Protein AF-0000000078983086 (afdb_homodimer)

Solvent-accessible surface area (backbone atoms only — not comparable to full-atom values): 29861 Å² total; per-residue (Å²): 128,80,78,52,58,74,45,56,43,32,31,34,59,71,74,88,59,74,37,21,57,33,53,39,31,52,56,47,50,22,63,75,21,65,23,52,62,40,83,30,55,83,83,64,25,49,31,36,30,34,48,59,48,48,61,56,47,47,73,64,21,65,52,70,44,93,84,67,55,52,35,31,32,41,13,23,25,38,51,62,89,64,94,72,60,68,21,57,81,31,40,38,78,54,35,33,14,11,59,54,42,29,44,66,60,71,49,87,65,96,56,20,19,48,51,54,43,53,47,39,71,76,60,55,77,74,56,73,65,43,87,36,29,33,36,26,54,31,82,90,43,75,80,36,65,67,53,56,51,48,51,69,73,35,79,58,50,38,83,45,62,49,59,41,57,39,68,61,43,50,50,54,51,37,21,19,52,31,36,39,16,28,28,66,52,51,48,37,40,21,56,37,54,71,26,35,67,45,56,30,55,48,72,95,65,70,54,50,47,54,54,16,42,25,37,30,22,38,41,68,56,74,75,49,38,49,82,87,47,45,66,66,49,60,73,65,63,63,93,77,59,69,65,92,28,51,68,28,46,53,48,16,49,50,38,47,65,69,41,50,61,72,85,66,25,36,69,69,75,75,77,78,76,79,73,72,80,129,129,81,80,53,57,75,44,56,44,34,31,36,59,71,73,88,58,73,36,23,56,31,54,38,30,52,56,46,51,21,63,75,22,65,25,54,60,38,83,29,54,82,86,65,24,47,30,38,32,36,49,58,49,50,61,56,47,48,73,66,22,64,52,70,45,95,84,68,57,51,35,31,31,40,14,24,24,36,50,63,88,63,94,71,60,66,21,60,81,31,40,38,80,54,34,32,13,11,59,55,40,29,46,64,60,72,48,88,66,96,56,19,20,46,52,54,45,54,46,40,72,73,59,56,77,73,57,73,66,44,88,36,29,34,36,26,53,31,81,90,44,75,79,37,66,68,54,56,53,49,51,69,74,33,78,56,51,37,82,45,62,50,59,42,56,39,68,60,44,49,51,54,52,38,21,20,51,30,35,38,17,27,28,66,52,51,48,37,39,21,56,36,53,70,26,36,69,44,56,29,56,46,74,94,65,70,54,50,48,54,53,16,43,26,37,30,23,39,41,68,56,72,77,50,39,48,80,85,47,45,68,66,49,60,74,66,62,62,93,77,61,68,65,93,30,52,67,27,45,52,49,16,50,50,37,48,64,69,40,50,60,71,86,66,28,37,69,70,75,74,77,79,76,77,72,75,80,129

InterPro domains:
  IPR007345 Polysaccharide pyruvyl transferase [PF04230] (87-200)

Radius of gyration: 26.03 Å; Cα contacts (8 Å, |Δi|>4): 1156; chains: 2; bounding box: 64×101×67 Å

Sequence (556 aa):
MRALPTDPIRLYWWKGVPNFGDALSALVVAHVSGRAVRHAGPKGCEMLAIGSLIQVMRRNYGEPAPDGRRPVIWGAGLLHPVGSTGFLDNVDVALLRGPLSADLLGLRMRGFGDPGLLVSDLLGDLPARNDRIALVPHHSMLEDPALAALLASEPALKLIDVAGDALATCREIASCRHVISASLHGLIVADACGVPSTWLMPGGQQHLKYYDYAASVGRPLDMPLTLAEVPAHLRGLKDDDRLDWAEGIARARSDLLTAFPAHMRAQTPASAAVAEPKMRALPTDPIRLYWWKGVPNFGDALSALVVAHVSGRAVRHAGPKGCEMLAIGSLIQVMRRNYGEPAPDGRRPVIWGAGLLHPVGSTGFLDNVDVALLRGPLSADLLGLRMRGFGDPGLLVSDLLGDLPARNDRIALVPHHSMLEDPALAALLASEPALKLIDVAGDALATCREIASCRHVISASLHGLIVADACGVPSTWLMPGGQQHLKYYDYAASVGRPLDMPLTLAEVPAHLRGLKDDDRLDWAEGIARARSDLLTAFPAHMRAQTPASAAVAEPK

Nearest PDB structures (foldseek):
  6j7k-assembly1_A  TM=4.073E-01  e=4.627E-03  Pseudomonas aeruginosa PAO1
  1psw-assembly1_A  TM=4.302E-01  e=4.895E-02  Escherichia coli
  3czc-assembly1_A  TM=4.278E-01  e=1.186E+00  Streptococcus mutans
  3t1b-assembly1_A  TM=4.077E-01  e=2.244E+00  Vibrio cholerae
  6j7k-assembly1_A  TM=3.912E-01  e=5.818E-03  Pseudomonas aeruginosa PAO1

Structure (mmCIF, N/CA/C/O backbone):
data_AF-0000000078983086-model_v1
#
loop_
_entity.id
_entity.type
_entity.pdbx_description
1 polymer 'ExoV domain protein'
#
loop_
_atom_site.group_PDB
_atom_site.id
_atom_site.type_symbol
_atom_site.label_atom_id
_atom_site.label_alt_id
_atom_site.label_comp_id
_atom_site.label_asym_id
_atom_site.label_entity_id
_atom_site.label_seq_id
_atom_site.pdbx_PDB_ins_code
_atom_site.Cartn_x
_atom_site.Cartn_y
_atom_site.Cartn_z
_atom_site.occupancy
_atom_site.B_iso_or_equiv
_atom_site.auth_seq_id
_atom_site.auth_comp_id
_atom_site.auth_asym_id
_atom_site.auth_atom_id
_atom_site.pdbx_PDB_model_num
ATOM 1 N N . MET A 1 1 ? 11.828 40 -1.304 1 37.41 1 MET A N 1
ATOM 2 C CA . MET A 1 1 ? 12.203 40.062 0.105 1 37.41 1 MET A CA 1
ATOM 3 C C . MET A 1 1 ? 11.977 38.719 0.794 1 37.41 1 MET A C 1
ATOM 5 O O . MET A 1 1 ? 10.93 38.094 0.617 1 37.41 1 MET A O 1
ATOM 9 N N . ARG A 1 2 ? 13.07 38.094 1.165 1 48.12 2 ARG A N 1
ATOM 10 C CA . ARG A 1 2 ? 13.016 36.812 1.872 1 48.12 2 ARG A CA 1
ATOM 11 C C . ARG A 1 2 ? 12.125 36.906 3.107 1 48.12 2 ARG A C 1
ATOM 13 O O . ARG A 1 2 ? 12.211 37.875 3.869 1 48.12 2 ARG A O 1
ATOM 20 N N . ALA A 1 3 ? 10.992 36.219 3.066 1 55.84 3 ALA A N 1
ATOM 21 C CA . ALA A 1 3 ? 10.117 36.219 4.234 1 55.84 3 ALA A CA 1
ATOM 22 C C . ALA A 1 3 ? 10.922 36.094 5.523 1 55.84 3 ALA A C 1
ATOM 24 O O . ALA A 1 3 ? 11.922 35.375 5.586 1 55.84 3 ALA A O 1
ATOM 25 N N . LEU A 1 4 ? 10.727 37 6.434 1 60.03 4 LEU A N 1
ATOM 26 C CA . LEU A 1 4 ? 11.344 36.969 7.758 1 60.03 4 LEU A CA 1
ATOM 27 C C . LEU A 1 4 ? 10.773 35.812 8.586 1 60.03 4 LEU A C 1
ATOM 29 O O . LEU A 1 4 ? 9.633 35.406 8.375 1 60.03 4 LEU A O 1
ATOM 33 N N . PRO A 1 5 ? 11.594 35.156 9.438 1 65.88 5 PRO A N 1
ATOM 34 C CA . PRO A 1 5 ? 11.141 34.062 10.273 1 65.88 5 PRO A CA 1
ATOM 35 C C . PRO A 1 5 ? 9.906 34.406 11.102 1 65.88 5 PRO A C 1
ATOM 37 O O . PRO A 1 5 ? 9.281 33.5 11.68 1 65.88 5 PRO A O 1
ATOM 40 N N . THR A 1 6 ? 9.461 35.656 10.969 1 73.69 6 THR A N 1
ATOM 41 C CA . THR A 1 6 ? 8.289 36.062 11.734 1 73.69 6 THR A CA 1
ATOM 42 C C . THR A 1 6 ? 7.066 36.188 10.828 1 73.69 6 THR A C 1
ATOM 44 O O . THR A 1 6 ? 5.93 36.219 11.312 1 73.69 6 THR A O 1
ATOM 47 N N . ASP A 1 7 ? 7.293 36.094 9.609 1 88.06 7 ASP A N 1
ATOM 48 C CA . ASP A 1 7 ? 6.18 36.25 8.68 1 88.06 7 ASP A CA 1
ATOM 49 C C . ASP A 1 7 ? 5.371 34.969 8.594 1 88.06 7 ASP A C 1
ATOM 51 O O . ASP A 1 7 ? 5.918 33.875 8.758 1 88.06 7 ASP A O 1
ATOM 55 N N . PRO A 1 8 ? 4.102 35.156 8.391 1 95.69 8 PRO A N 1
ATOM 56 C CA . PRO A 1 8 ? 3.283 33.969 8.227 1 95.69 8 PRO A CA 1
ATOM 57 C C . PRO A 1 8 ? 3.732 33.094 7.047 1 95.69 8 PRO A C 1
ATOM 59 O O . PRO A 1 8 ? 4.137 33.625 6.012 1 95.69 8 PRO A O 1
ATOM 62 N N . ILE A 1 9 ? 3.807 31.859 7.25 1 96.81 9 ILE A N 1
ATOM 63 C CA . ILE A 1 9 ? 4.102 30.922 6.176 1 96.81 9 ILE A CA 1
ATOM 64 C C . ILE A 1 9 ? 2.945 30.891 5.176 1 96.81 9 ILE A C 1
ATOM 66 O O . ILE A 1 9 ? 1.784 30.75 5.566 1 96.81 9 ILE A O 1
ATOM 70 N N . ARG A 1 10 ? 3.184 31.125 3.934 1 97.44 10 ARG A N 1
ATOM 71 C CA . ARG A 1 10 ? 2.18 30.969 2.885 1 97.44 10 ARG A CA 1
ATOM 72 C C . ARG A 1 10 ? 1.966 29.5 2.545 1 97.44 10 ARG A C 1
ATOM 74 O O . ARG A 1 10 ? 2.834 28.859 1.943 1 97.44 10 ARG A O 1
ATOM 81 N N . LEU A 1 11 ? 0.826 28.984 2.943 1 97.75 11 LEU A N 1
ATOM 82 C CA . LEU A 1 11 ? 0.495 27.578 2.809 1 97.75 11 LEU A CA 1
ATOM 83 C C . LEU A 1 11 ? -0.685 27.375 1.863 1 97.75 11 LEU A C 1
ATOM 85 O O . LEU A 1 11 ? -1.653 28.141 1.907 1 97.75 11 LEU A O 1
ATOM 89 N N . TYR A 1 12 ? -0.553 26.359 1.048 1 97.12 12 TYR A N 1
ATOM 90 C CA . TYR A 1 12 ? -1.718 26 0.249 1 97.12 12 TYR A CA 1
ATOM 91 C C . TYR A 1 12 ? -2.43 24.781 0.846 1 97.12 12 TYR A C 1
ATOM 93 O O . TYR A 1 12 ? -1.788 23.797 1.222 1 97.12 12 TYR A O 1
ATOM 101 N N . TRP A 1 13 ? -3.707 24.828 0.995 1 94.88 13 TRP A N 1
ATOM 102 C CA . TRP A 1 13 ? -4.605 23.703 1.235 1 94.88 13 TRP A CA 1
ATOM 103 C C . TRP A 1 13 ? -5.93 23.906 0.505 1 94.88 13 TRP A C 1
ATOM 105 O O . TRP A 1 13 ? -6.285 25.031 0.138 1 94.88 13 TRP A O 1
ATOM 115 N N . TRP A 1 14 ? -6.566 22.844 0.22 1 88.06 14 TRP A N 1
ATOM 116 C CA . TRP A 1 14 ? -7.812 22.891 -0.539 1 88.06 14 TRP A CA 1
ATOM 117 C C . TRP A 1 14 ? -8.938 23.5 0.295 1 88.06 14 TRP A C 1
ATOM 119 O O . TRP A 1 14 ? -9.164 23.094 1.438 1 88.06 14 TRP A O 1
ATOM 129 N N . LYS A 1 15 ? -9.609 24.516 -0.263 1 85.88 15 LYS A N 1
ATOM 130 C CA . LYS A 1 15 ? -10.68 25.203 0.452 1 85.88 15 LYS A CA 1
ATOM 131 C C . LYS A 1 15 ? -11.984 25.141 -0.33 1 85.88 15 LYS A C 1
ATOM 133 O O . LYS A 1 15 ? -12.898 25.922 -0.079 1 85.88 15 LYS A O 1
ATOM 138 N N . GLY A 1 16 ? -12.062 24.297 -1.354 1 81 16 GLY A N 1
ATOM 139 C CA . GLY A 1 16 ? -13.266 24.234 -2.162 1 81 16 GLY A CA 1
ATOM 140 C C . GLY A 1 16 ? -14.477 23.75 -1.388 1 81 16 GLY A C 1
ATOM 141 O O . GLY A 1 16 ? -15.57 24.297 -1.527 1 81 16 GLY A O 1
ATOM 142 N N . VAL A 1 17 ? -14.367 22.719 -0.633 1 81.75 17 VAL A N 1
ATOM 143 C CA . VAL A 1 17 ? -15.398 22.172 0.244 1 81.75 17 VAL A CA 1
ATOM 144 C C . VAL A 1 17 ? -14.859 22.078 1.672 1 81.75 17 VAL A C 1
ATOM 146 O O . VAL A 1 17 ? -13.734 21.641 1.892 1 81.75 17 VAL A O 1
ATOM 149 N N . PRO A 1 18 ? -15.688 22.641 2.553 1 84 18 PRO A N 1
ATOM 150 C CA . PRO A 1 18 ? -15.227 22.531 3.939 1 84 18 PRO A CA 1
ATOM 151 C C . PRO A 1 18 ? -14.875 21.094 4.332 1 84 18 PRO A C 1
ATOM 153 O O . PRO A 1 18 ? -15.641 20.172 4.051 1 84 18 PRO A O 1
ATOM 156 N N . ASN A 1 19 ? -13.727 20.922 4.855 1 89.75 19 ASN A N 1
ATOM 157 C CA . ASN A 1 19 ? -13.211 19.625 5.297 1 89.75 19 ASN A CA 1
ATOM 158 C C . ASN A 1 19 ? -12.203 19.781 6.43 1 89.75 19 ASN A C 1
ATOM 160 O O . ASN A 1 19 ? -11.188 20.469 6.273 1 89.75 19 ASN A O 1
ATOM 164 N N . PHE A 1 20 ? -12.453 19.188 7.547 1 92.31 20 PHE A N 1
ATOM 165 C CA . PHE A 1 20 ? -11.602 19.375 8.711 1 92.31 20 PHE A CA 1
ATOM 166 C C . PHE A 1 20 ? -10.172 18.922 8.422 1 92.31 20 PHE A C 1
ATOM 168 O O . PHE A 1 20 ? -9.211 19.5 8.93 1 92.31 20 PHE A O 1
ATOM 175 N N . GLY A 1 21 ? -10.016 17.922 7.598 1 91.44 21 GLY A N 1
ATOM 176 C CA . GLY A 1 21 ? -8.695 17.422 7.242 1 91.44 21 GLY A CA 1
ATOM 177 C C . GLY A 1 21 ? -7.852 18.438 6.504 1 91.44 21 GLY A C 1
ATOM 178 O O . GLY A 1 21 ? -6.652 18.562 6.754 1 91.44 21 GLY A O 1
ATOM 179 N N . ASP A 1 22 ? -8.469 19.141 5.645 1 91.56 22 ASP A N 1
ATOM 180 C CA . ASP A 1 22 ? -7.766 20.203 4.922 1 91.56 22 ASP A CA 1
ATOM 181 C C . ASP A 1 22 ? -7.395 21.359 5.855 1 91.56 22 ASP A C 1
ATOM 183 O O . ASP A 1 22 ? -6.289 21.891 5.777 1 91.56 22 ASP A O 1
ATOM 187 N N . ALA A 1 23 ? -8.305 21.672 6.738 1 93.94 23 ALA A N 1
ATOM 188 C CA . ALA A 1 23 ? -8.109 22.781 7.672 1 93.94 23 ALA A CA 1
ATOM 189 C C . ALA A 1 23 ? -7.004 22.469 8.68 1 93.94 23 ALA A C 1
ATOM 191 O O . ALA A 1 23 ? -6.344 23.375 9.195 1 93.94 23 ALA A O 1
ATOM 192 N N . LEU A 1 24 ? -6.797 21.219 8.906 1 96.44 24 LEU A N 1
ATOM 193 C CA . LEU A 1 24 ? -5.762 20.781 9.836 1 96.44 24 LEU A CA 1
ATOM 194 C C . LEU A 1 24 ? -4.379 21.203 9.344 1 96.44 24 LEU A C 1
ATOM 196 O O . LEU A 1 24 ? -3.453 21.359 10.148 1 96.44 24 LEU A O 1
ATOM 200 N N . SER A 1 25 ? -4.273 21.359 8.047 1 97.56 25 SER A N 1
ATOM 201 C CA . SER A 1 25 ? -2.975 21.672 7.473 1 97.56 25 SER A CA 1
ATOM 202 C C . SER A 1 25 ? -2.4 22.953 8.078 1 97.56 25 SER A C 1
ATOM 204 O O . SER A 1 25 ? -1.255 22.969 8.531 1 97.56 25 SER A O 1
ATOM 206 N N . ALA A 1 26 ? -3.203 23.984 8.141 1 97.12 26 ALA A N 1
ATOM 207 C CA . ALA A 1 26 ? -2.76 25.266 8.672 1 97.12 26 ALA A CA 1
ATOM 208 C C . ALA A 1 26 ? -2.416 25.156 10.156 1 97.12 26 ALA A C 1
ATOM 210 O O . ALA A 1 26 ? -1.415 25.719 10.609 1 97.12 26 ALA A O 1
ATOM 211 N N . LEU A 1 27 ? -3.217 24.438 10.906 1 97.69 27 LEU A N 1
ATOM 212 C CA . LEU A 1 27 ? -3.055 24.328 12.352 1 97.69 27 LEU A CA 1
ATOM 213 C C . LEU A 1 27 ? -1.783 23.562 12.703 1 97.69 27 LEU A C 1
ATOM 215 O O . LEU A 1 27 ? -1.02 23.984 13.57 1 97.69 27 LEU A O 1
ATOM 219 N N . VAL A 1 28 ? -1.534 22.5 11.984 1 98.38 28 VAL A N 1
ATOM 220 C CA . VAL A 1 28 ? -0.382 21.656 12.266 1 98.38 28 VAL A CA 1
ATOM 221 C C . VAL A 1 28 ? 0.902 22.375 11.859 1 98.38 28 VAL A 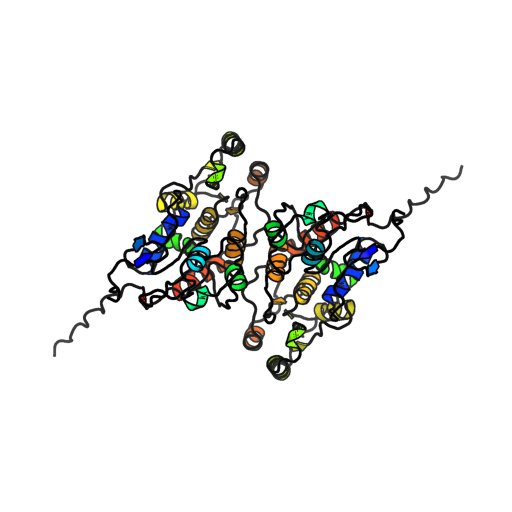C 1
ATOM 223 O O . VAL A 1 28 ? 1.882 22.375 12.609 1 98.38 28 VAL A O 1
ATOM 226 N N . VAL A 1 29 ? 0.905 23.016 10.695 1 98.25 29 VAL A N 1
ATOM 227 C CA . VAL A 1 29 ? 2.092 23.719 10.234 1 98.25 29 VAL A CA 1
ATOM 228 C C . VAL A 1 29 ? 2.418 24.859 11.195 1 98.25 29 VAL A C 1
ATOM 230 O O . VAL A 1 29 ? 3.584 25.094 11.531 1 98.25 29 VAL A O 1
ATOM 233 N N . ALA A 1 30 ? 1.383 25.547 11.633 1 97.69 30 ALA A N 1
ATOM 234 C CA . ALA A 1 30 ? 1.604 26.625 12.594 1 97.69 30 ALA A CA 1
ATOM 235 C C . ALA A 1 30 ? 2.227 26.094 13.875 1 97.69 30 ALA A C 1
ATOM 237 O O . ALA A 1 30 ? 3.162 26.688 14.414 1 97.69 30 ALA A O 1
ATOM 238 N N . HIS A 1 31 ? 1.758 25.016 14.32 1 97.12 31 HIS A N 1
ATOM 239 C CA . HIS A 1 31 ? 2.242 24.422 15.562 1 97.12 31 HIS A CA 1
ATOM 240 C C . HIS A 1 31 ? 3.701 24 15.438 1 97.12 31 HIS A C 1
ATOM 242 O O . HIS A 1 31 ? 4.52 24.312 16.297 1 97.12 31 HIS A O 1
ATOM 248 N N . VAL A 1 32 ? 4.062 23.344 14.375 1 97.38 32 VAL A N 1
ATOM 249 C CA . VAL A 1 32 ? 5.391 22.766 14.219 1 97.38 32 VAL A CA 1
ATOM 250 C C . VAL A 1 32 ? 6.402 23.859 13.922 1 97.38 32 VAL A C 1
ATOM 252 O O . VAL A 1 32 ? 7.535 23.828 14.414 1 97.38 32 VAL A O 1
ATOM 255 N N . SER A 1 33 ? 5.996 24.859 13.148 1 96.94 33 SER A N 1
ATOM 256 C CA . SER A 1 33 ? 6.922 25.922 12.727 1 96.94 33 SER A CA 1
ATOM 257 C C . SER A 1 33 ? 7.066 26.984 13.805 1 96.94 33 SER A C 1
ATOM 259 O O . SER A 1 33 ? 8.07 27.703 13.844 1 96.94 33 SER A O 1
ATOM 261 N N . GLY A 1 34 ? 6.004 27.062 14.648 1 96 34 GLY A N 1
ATOM 262 C CA . GLY A 1 34 ? 5.957 28.188 15.578 1 96 34 GLY A CA 1
ATOM 263 C C . GLY A 1 34 ? 5.621 29.5 14.914 1 96 34 GLY A C 1
ATOM 264 O O . GLY A 1 34 ? 5.746 30.562 15.523 1 96 34 GLY A O 1
ATOM 265 N N . ARG A 1 35 ? 5.215 29.469 13.641 1 96.19 35 ARG A N 1
ATOM 266 C CA . ARG A 1 35 ? 4.875 30.656 12.867 1 96.19 35 ARG A CA 1
ATOM 267 C C . ARG A 1 35 ? 3.391 30.672 12.516 1 96.19 35 ARG A C 1
ATOM 269 O O . ARG A 1 35 ? 2.754 29.625 12.438 1 96.19 35 ARG A O 1
ATOM 276 N N . ALA A 1 36 ? 2.873 31.938 12.352 1 96.44 36 ALA A N 1
ATOM 277 C CA . ALA A 1 36 ? 1.535 32.031 11.773 1 96.44 36 ALA A CA 1
ATOM 278 C C . ALA A 1 36 ? 1.509 31.484 10.352 1 96.44 36 ALA A C 1
ATOM 280 O O . ALA A 1 36 ? 2.557 31.328 9.719 1 96.44 36 ALA A O 1
ATOM 281 N N . VAL A 1 37 ? 0.294 31.062 9.922 1 97 37 VAL A N 1
ATOM 282 C CA . VAL A 1 37 ? 0.121 30.516 8.586 1 97 37 VAL A CA 1
ATOM 283 C C . VAL A 1 37 ? -0.971 31.281 7.848 1 97 37 VAL A C 1
ATOM 285 O O . VAL A 1 37 ? -2.002 31.625 8.43 1 97 37 VAL A O 1
ATOM 288 N N . ARG A 1 38 ? -0.746 31.641 6.668 1 96.69 38 ARG A N 1
ATOM 289 C CA . ARG A 1 38 ? -1.768 32.25 5.812 1 96.69 38 ARG A CA 1
ATOM 290 C C . ARG A 1 38 ? -1.976 31.406 4.547 1 96.69 38 ARG A C 1
ATOM 292 O O . ARG A 1 38 ? -1.021 30.859 3.992 1 96.69 38 ARG A O 1
ATOM 299 N N . HIS A 1 39 ? -3.236 31.328 4.105 1 97.19 39 HIS A N 1
ATOM 300 C CA . HIS A 1 39 ? -3.545 30.594 2.883 1 97.19 39 HIS A CA 1
ATOM 301 C C . HIS A 1 39 ? -2.992 31.312 1.654 1 97.19 39 HIS A C 1
ATOM 303 O O . HIS A 1 39 ? -3.084 32.531 1.551 1 97.19 39 HIS A O 1
ATOM 309 N N . ALA A 1 40 ? -2.387 30.578 0.809 1 96.69 40 ALA A N 1
ATOM 310 C CA . ALA A 1 40 ? -1.927 31.094 -0.477 1 96.69 40 ALA A CA 1
ATOM 311 C C . ALA A 1 40 ? -2.289 30.156 -1.612 1 96.69 40 ALA A C 1
ATOM 313 O O . ALA A 1 40 ? -2.455 28.953 -1.394 1 96.69 40 ALA A O 1
ATOM 314 N N . GLY A 1 41 ? -2.475 30.672 -2.801 1 95.31 41 GLY A N 1
ATOM 315 C CA . GLY A 1 41 ? -2.707 29.844 -3.973 1 95.31 41 GLY A CA 1
ATOM 316 C C . GLY A 1 41 ? -1.498 29.016 -4.367 1 95.31 41 GLY A C 1
ATOM 317 O O . GLY A 1 41 ? -0.397 29.234 -3.857 1 95.31 41 GLY A O 1
ATOM 318 N N . PRO A 1 42 ? -1.737 28.109 -5.277 1 94 42 PRO A N 1
ATOM 319 C CA . PRO A 1 42 ? -0.676 27.172 -5.66 1 94 42 PRO A CA 1
ATOM 320 C C . PRO A 1 42 ? 0.583 27.875 -6.152 1 94 42 PRO A C 1
ATOM 322 O O . PRO A 1 42 ? 1.698 27.438 -5.855 1 94 42 PRO A O 1
ATOM 325 N N . LYS A 1 43 ? 0.472 28.906 -6.883 1 93.69 43 LYS A N 1
ATOM 326 C CA . LYS A 1 43 ? 1.628 29.594 -7.449 1 93.69 43 LYS A CA 1
ATOM 327 C C . LYS A 1 43 ? 2.291 30.5 -6.414 1 93.69 43 LYS A C 1
ATOM 329 O O . LYS A 1 43 ? 3.428 30.938 -6.602 1 93.69 43 LYS A O 1
ATOM 334 N N . GLY A 1 44 ? 1.676 30.766 -5.348 1 93.31 44 GLY A N 1
ATOM 335 C CA . GLY A 1 44 ? 2.197 31.703 -4.367 1 93.31 44 GLY A CA 1
ATOM 336 C C . GLY A 1 44 ? 2.564 31.047 -3.049 1 93.31 44 GLY A C 1
ATOM 337 O O . GLY A 1 44 ? 3.135 31.688 -2.166 1 93.31 44 GLY A O 1
ATOM 338 N N . CYS A 1 45 ? 2.342 29.766 -2.934 1 95.69 45 CYS A N 1
ATOM 339 C CA . CYS A 1 45 ? 2.557 29.125 -1.644 1 95.69 45 CYS A CA 1
ATOM 340 C C . CYS A 1 45 ? 4.02 28.734 -1.462 1 95.69 45 CYS A C 1
ATOM 342 O O . CYS A 1 45 ? 4.762 28.625 -2.439 1 95.69 45 CYS A O 1
ATOM 344 N N . GLU A 1 46 ? 4.391 28.594 -0.196 1 96.25 46 GLU A N 1
ATOM 345 C CA . GLU A 1 46 ? 5.742 28.188 0.176 1 96.25 46 GLU A CA 1
ATOM 346 C C . GLU A 1 46 ? 5.781 26.703 0.576 1 96.25 46 GLU A C 1
ATOM 348 O O . GLU A 1 46 ? 6.859 26.109 0.657 1 96.25 46 GLU A O 1
ATOM 353 N N . MET A 1 47 ? 4.586 26.188 0.808 1 97.31 47 MET A N 1
ATOM 354 C CA . MET A 1 47 ? 4.574 24.828 1.336 1 97.31 47 MET A CA 1
ATOM 355 C C . MET A 1 47 ? 3.234 24.141 1.063 1 97.31 47 MET A C 1
ATOM 357 O O . MET A 1 47 ? 2.203 24.812 0.97 1 97.31 47 MET A O 1
ATOM 361 N N . LEU A 1 48 ? 3.318 22.875 0.887 1 97.19 48 LEU A N 1
ATOM 362 C CA . LEU A 1 48 ? 2.219 21.922 1.02 1 97.19 48 LEU A CA 1
ATOM 363 C C . LEU A 1 48 ? 2.451 20.984 2.197 1 97.19 48 LEU A C 1
ATOM 365 O O . LEU A 1 48 ? 3.58 20.547 2.432 1 97.19 48 LEU A O 1
ATOM 369 N N . ALA A 1 49 ? 1.379 20.672 2.869 1 97.69 49 ALA A N 1
ATOM 370 C CA . ALA A 1 49 ? 1.557 19.781 4.012 1 97.69 49 ALA A CA 1
ATOM 371 C C . ALA A 1 49 ? 0.534 18.641 3.982 1 97.69 49 ALA A C 1
ATOM 373 O O . ALA A 1 49 ? 0.831 17.547 3.514 1 97.69 49 ALA A O 1
ATOM 374 N N . ILE A 1 50 ? -0.752 18.891 4.395 1 97.12 50 ILE A N 1
ATOM 375 C CA . ILE A 1 50 ? -1.767 17.844 4.504 1 97.12 50 ILE A CA 1
ATOM 376 C C . ILE A 1 50 ? -2.623 17.828 3.24 1 97.12 50 ILE A C 1
ATOM 378 O O . ILE A 1 50 ? -3.158 18.859 2.826 1 97.12 50 ILE A O 1
ATOM 382 N N . GLY A 1 51 ? -2.762 16.641 2.695 1 93.19 51 GLY A N 1
ATOM 383 C CA . GLY A 1 51 ? -3.689 16.453 1.589 1 93.19 51 GLY A CA 1
ATOM 384 C C . GLY A 1 51 ? -3.055 15.781 0.384 1 93.19 51 GLY A C 1
ATOM 385 O O . GLY A 1 51 ? -1.845 15.547 0.363 1 93.19 51 GLY A O 1
ATOM 386 N N . SER A 1 52 ? -3.848 15.352 -0.527 1 92.69 52 SER A N 1
ATOM 387 C CA . SER A 1 52 ? -3.406 14.859 -1.827 1 92.69 52 SER A CA 1
ATOM 388 C C . SER A 1 52 ? -3.191 16 -2.811 1 92.69 52 SER A C 1
ATOM 390 O O . SER A 1 52 ? -3.961 16.172 -3.76 1 92.69 52 SER A O 1
ATOM 392 N N . LEU A 1 53 ? -2.105 16.703 -2.566 1 94.44 53 LEU A N 1
ATOM 393 C CA . LEU A 1 53 ? -1.93 18.016 -3.182 1 94.44 53 LEU A CA 1
ATOM 394 C C . LEU A 1 53 ? -0.761 18 -4.16 1 94.44 53 LEU A C 1
ATOM 396 O O . LEU A 1 53 ? -0.458 19.016 -4.785 1 94.44 53 LEU A O 1
ATOM 400 N N . ILE A 1 54 ? -0.129 16.891 -4.312 1 95.69 54 ILE A N 1
ATOM 401 C CA . ILE A 1 54 ? 1.094 16.875 -5.109 1 95.69 54 ILE A CA 1
ATOM 402 C C . ILE A 1 54 ? 0.758 17.172 -6.57 1 95.69 54 ILE A C 1
ATOM 404 O O . ILE A 1 54 ? 1.547 17.797 -7.285 1 95.69 54 ILE A O 1
ATOM 408 N N . GLN A 1 55 ? -0.444 16.781 -6.992 1 92.88 55 GLN A N 1
ATOM 409 C CA . GLN A 1 55 ? -0.884 17.078 -8.352 1 92.88 55 GLN A CA 1
ATOM 410 C C . GLN A 1 55 ? -0.938 18.578 -8.602 1 92.88 55 GLN A C 1
ATOM 412 O O . GLN A 1 55 ? -0.734 19.031 -9.727 1 92.88 55 GLN A O 1
ATOM 417 N N . VAL A 1 56 ? -1.271 19.312 -7.582 1 93.94 56 VAL A N 1
ATOM 418 C CA . VAL A 1 56 ? -1.33 20.766 -7.676 1 93.94 56 VAL A CA 1
ATOM 419 C C . VAL A 1 56 ? 0.055 21.328 -8.008 1 93.94 56 VAL A C 1
ATOM 421 O O . VAL A 1 56 ? 0.188 22.219 -8.844 1 93.94 56 VAL A O 1
ATOM 424 N N . MET A 1 57 ? 1.081 20.797 -7.391 1 94.44 57 MET A N 1
ATOM 425 C CA . MET A 1 57 ? 2.449 21.219 -7.68 1 94.44 57 MET A CA 1
ATOM 426 C C . MET A 1 57 ? 2.848 20.828 -9.102 1 94.44 57 MET A C 1
ATOM 428 O O . MET A 1 57 ? 3.482 21.609 -9.805 1 94.44 57 MET A O 1
ATOM 432 N N . ARG A 1 58 ? 2.432 19.609 -9.484 1 94.25 58 ARG A N 1
ATOM 433 C CA . ARG A 1 58 ? 2.729 19.172 -10.844 1 94.25 58 ARG A CA 1
ATOM 434 C C . ARG A 1 58 ? 2.17 20.141 -11.875 1 94.25 58 ARG A C 1
ATOM 436 O O . ARG A 1 58 ? 2.852 20.484 -12.844 1 94.25 58 ARG A O 1
ATOM 443 N N . ARG A 1 59 ? 0.984 20.625 -11.664 1 94.19 59 ARG A N 1
ATOM 444 C CA . ARG A 1 59 ? 0.288 21.484 -12.602 1 94.19 59 ARG A CA 1
ATOM 445 C C . ARG A 1 59 ? 0.894 22.891 -12.609 1 94.19 59 ARG A C 1
ATOM 447 O O . ARG A 1 59 ? 0.896 23.562 -13.641 1 94.19 59 ARG A O 1
ATOM 454 N N . ASN A 1 60 ? 1.441 23.344 -11.484 1 95.56 60 ASN A N 1
ATOM 455 C CA . ASN A 1 60 ? 1.77 24.766 -11.344 1 95.56 60 ASN A CA 1
ATOM 456 C C . ASN A 1 60 ? 3.279 25 -11.352 1 95.56 60 ASN A C 1
ATOM 458 O O . ASN A 1 60 ? 3.736 26.125 -11.508 1 95.56 60 ASN A O 1
ATOM 462 N N . TYR A 1 61 ? 4.055 23.906 -11.297 1 96.31 61 TYR A N 1
ATOM 463 C CA . TYR A 1 61 ? 5.496 24.078 -11.188 1 96.31 61 TYR A CA 1
ATOM 464 C C . TYR A 1 61 ? 6.227 23.234 -12.219 1 96.31 61 TYR A C 1
ATOM 466 O O . TYR A 1 61 ? 7.289 22.672 -11.938 1 96.31 61 TYR A O 1
ATOM 474 N N . GLY A 1 62 ? 5.562 23.047 -13.328 1 94.06 62 GLY A N 1
ATOM 475 C CA . GLY A 1 62 ? 6.258 22.469 -14.469 1 94.06 62 GLY A CA 1
ATOM 476 C C . GLY A 1 62 ? 7.473 23.281 -14.891 1 94.06 62 GLY A C 1
ATOM 477 O O . GLY A 1 62 ? 8.406 22.734 -15.492 1 94.06 62 GLY A O 1
ATOM 478 N N . GLU A 1 63 ? 7.426 24.547 -14.648 1 95.25 63 GLU A N 1
ATOM 479 C CA . GLU A 1 63 ? 8.516 25.5 -14.836 1 95.25 63 GLU A CA 1
ATOM 480 C C . GLU A 1 63 ? 8.914 26.172 -13.523 1 95.25 63 GLU A C 1
ATOM 482 O O . GLU A 1 63 ? 8.109 26.234 -12.594 1 95.25 63 GLU A O 1
ATOM 487 N N . PRO A 1 64 ? 10.18 26.578 -13.484 1 95.56 64 PRO A N 1
ATOM 488 C CA . PRO A 1 64 ? 10.594 27.266 -12.258 1 95.56 64 PRO A CA 1
ATOM 489 C C . PRO A 1 64 ? 9.758 28.5 -11.977 1 95.56 64 PRO A C 1
ATOM 491 O O . PRO A 1 64 ? 9.32 29.188 -12.906 1 95.56 64 PRO A O 1
ATOM 494 N N . ALA A 1 65 ? 9.562 28.75 -10.672 1 94.06 65 ALA A N 1
ATOM 495 C CA . ALA A 1 65 ? 8.891 29.984 -10.281 1 94.06 65 ALA A CA 1
ATOM 496 C C . ALA A 1 65 ? 9.695 31.203 -10.719 1 94.06 65 ALA A C 1
ATOM 498 O O . ALA A 1 65 ? 10.93 31.203 -10.641 1 94.06 65 ALA A O 1
ATOM 499 N N . PRO A 1 66 ? 9 32.312 -11.117 1 92.5 66 PRO A N 1
ATOM 500 C CA . PRO A 1 66 ? 9.711 33.531 -11.562 1 92.5 66 PRO A CA 1
ATOM 501 C C . PRO A 1 66 ? 10.625 34.094 -10.492 1 92.5 66 PRO A C 1
ATOM 503 O O . PRO A 1 66 ? 11.68 34.656 -10.805 1 92.5 66 PRO A O 1
ATOM 506 N N . ASP A 1 67 ? 10.258 33.938 -9.234 1 92.5 67 ASP A N 1
ATOM 507 C CA . ASP A 1 67 ? 11.039 34.531 -8.148 1 92.5 67 ASP A CA 1
ATOM 508 C C . ASP A 1 67 ? 12.055 33.531 -7.613 1 92.5 67 ASP A C 1
ATOM 510 O O . ASP A 1 67 ? 12.703 33.781 -6.59 1 92.5 67 ASP A O 1
ATOM 514 N N . GLY A 1 68 ? 12.164 32.344 -8.195 1 92.75 68 GLY A N 1
ATOM 515 C CA . GLY A 1 68 ? 13.156 31.344 -7.848 1 92.75 68 GLY A CA 1
ATOM 516 C C . GLY A 1 68 ? 12.758 30.5 -6.648 1 92.75 68 GLY A C 1
ATOM 517 O O . GLY A 1 68 ? 13.523 29.641 -6.207 1 92.75 68 GLY A O 1
ATOM 518 N N . ARG A 1 69 ? 11.609 30.797 -6.184 1 92.62 69 ARG A N 1
ATOM 519 C CA . ARG A 1 69 ? 11.18 30.047 -5.012 1 92.62 69 ARG A CA 1
ATOM 520 C C . ARG A 1 69 ? 10.906 28.594 -5.367 1 92.62 69 ARG A C 1
ATOM 522 O O . ARG A 1 69 ? 10.5 28.281 -6.492 1 92.62 69 ARG A O 1
ATOM 529 N N . ARG A 1 70 ? 11.117 27.688 -4.379 1 96.38 70 ARG A N 1
ATOM 530 C CA . ARG A 1 70 ? 10.789 26.266 -4.457 1 96.38 70 ARG A CA 1
ATOM 531 C C . ARG A 1 70 ? 9.898 25.844 -3.291 1 96.38 70 ARG A C 1
ATOM 533 O O . ARG A 1 70 ? 10.375 25.719 -2.158 1 96.38 70 ARG A O 1
ATOM 540 N N . PRO A 1 71 ? 8.609 25.766 -3.562 1 97.25 71 PRO A N 1
ATOM 541 C CA . PRO A 1 71 ? 7.742 25.344 -2.457 1 97.25 71 PRO A CA 1
ATOM 542 C C . PRO A 1 71 ? 8.156 24 -1.865 1 97.25 71 PRO A C 1
ATOM 544 O O . PRO A 1 71 ? 8.633 23.125 -2.59 1 97.25 71 PRO A O 1
ATOM 547 N N . VAL A 1 72 ? 7.918 23.859 -0.567 1 98.19 72 VAL A N 1
ATOM 548 C CA . VAL A 1 72 ? 8.289 22.656 0.149 1 98.19 72 VAL A CA 1
ATOM 549 C C . VAL A 1 72 ? 7.074 21.734 0.271 1 98.19 72 VAL A C 1
ATOM 551 O O . VAL A 1 72 ? 5.98 22.188 0.623 1 98.19 72 VAL A O 1
ATOM 554 N N . ILE A 1 73 ? 7.25 20.5 -0.092 1 98.38 73 ILE A N 1
ATOM 555 C CA . ILE A 1 73 ? 6.258 19.469 0.18 1 98.38 73 ILE A CA 1
ATOM 556 C C . ILE A 1 73 ? 6.605 18.75 1.48 1 98.38 73 ILE A C 1
ATOM 558 O O . ILE A 1 73 ? 7.664 18.109 1.586 1 98.38 73 ILE A O 1
ATOM 562 N N . TRP A 1 74 ? 5.742 18.859 2.439 1 98.5 74 TRP A N 1
ATOM 563 C CA . TRP A 1 74 ? 5.965 18.25 3.746 1 98.5 74 TRP A CA 1
ATOM 564 C C . TRP A 1 74 ? 4.754 17.422 4.172 1 98.5 74 TRP A C 1
ATOM 566 O O . TRP A 1 74 ? 3.783 17.953 4.711 1 98.5 74 TRP A O 1
ATOM 576 N N . GLY A 1 75 ? 4.824 16.125 3.832 1 98.31 75 GLY A N 1
ATOM 577 C CA . GLY A 1 75 ? 3.834 15.18 4.32 1 98.31 75 GLY A CA 1
ATOM 578 C C . GLY A 1 75 ? 2.668 14.992 3.367 1 98.31 75 GLY A C 1
ATOM 579 O O . GLY A 1 75 ? 1.785 14.164 3.609 1 98.31 75 GLY A O 1
ATOM 580 N N . ALA A 1 76 ? 2.551 15.781 2.318 1 98.06 76 ALA A N 1
ATOM 581 C CA . ALA A 1 76 ? 1.493 15.617 1.325 1 98.06 76 ALA A CA 1
ATOM 582 C C . ALA A 1 76 ? 1.702 14.352 0.507 1 98.06 76 ALA A C 1
ATOM 584 O O . ALA A 1 76 ? 2.781 13.75 0.538 1 98.06 76 ALA A O 1
ATOM 585 N N . GLY A 1 77 ? 0.653 13.945 -0.169 1 96.69 77 GLY A N 1
ATOM 586 C CA . GLY A 1 77 ? 0.722 12.75 -1.003 1 96.69 77 GLY A CA 1
ATOM 587 C C . GLY A 1 77 ? -0.028 12.898 -2.314 1 96.69 77 GLY A C 1
ATOM 588 O O . GLY A 1 77 ? -0.538 13.977 -2.627 1 96.69 77 GLY A O 1
ATOM 589 N N . LEU A 1 78 ? 0.025 11.82 -3.072 1 93.5 78 LEU A N 1
ATOM 590 C CA . LEU A 1 78 ? -0.647 11.781 -4.367 1 93.5 78 LEU A CA 1
ATOM 591 C C . LEU A 1 78 ? -2.092 11.312 -4.211 1 93.5 78 LEU A C 1
ATOM 593 O O . LEU A 1 78 ? -2.389 10.461 -3.377 1 93.5 78 LEU A O 1
ATOM 597 N N . LEU A 1 79 ? -2.957 11.875 -5.02 1 86.81 79 LEU A N 1
ATOM 598 C CA . LEU A 1 79 ? -4.32 11.367 -5.145 1 86.81 79 LEU A CA 1
ATOM 599 C C . LEU A 1 79 ? -4.371 10.172 -6.086 1 86.81 79 LEU A C 1
ATOM 601 O O . LEU A 1 79 ? -5.051 9.18 -5.805 1 86.81 79 LEU A O 1
ATOM 605 N N . HIS A 1 80 ? -3.676 10.297 -7.18 1 85.44 80 HIS A N 1
ATOM 606 C CA . HIS A 1 80 ? -3.559 9.273 -8.219 1 85.44 80 HIS A CA 1
ATOM 607 C C . HIS A 1 80 ? -2.176 9.305 -8.859 1 85.44 80 HIS A C 1
ATOM 609 O O . HIS A 1 80 ? -1.42 10.258 -8.68 1 85.44 80 HIS A O 1
ATOM 615 N N . PRO A 1 81 ? -1.859 8.219 -9.539 1 82.88 81 PRO A N 1
ATOM 616 C CA . PRO A 1 81 ? -0.566 8.219 -10.227 1 82.88 81 PRO A CA 1
ATOM 617 C C . PRO A 1 81 ? -0.408 9.398 -11.188 1 82.88 81 PRO A C 1
ATOM 619 O O . PRO A 1 81 ? -1.393 9.867 -11.766 1 82.88 81 PRO A O 1
ATOM 622 N N . VAL A 1 82 ? 0.825 9.844 -11.305 1 83.12 82 VAL A N 1
ATOM 623 C CA . VAL A 1 82 ? 1.087 10.992 -12.164 1 83.12 82 VAL A CA 1
ATOM 624 C C . VAL A 1 82 ? 1.832 10.539 -13.422 1 83.12 82 VAL A C 1
ATOM 626 O O . VAL A 1 82 ? 2.598 9.57 -13.383 1 83.12 82 VAL A O 1
ATOM 629 N N . GLY A 1 83 ? 1.598 11.227 -14.523 1 78.12 83 GLY A N 1
ATOM 630 C CA . GLY A 1 83 ? 2.221 10.898 -15.797 1 78.12 83 GLY A CA 1
ATOM 631 C C . GLY A 1 83 ? 3.605 11.492 -15.961 1 78.12 83 GLY A C 1
ATOM 632 O O . GLY A 1 83 ? 4.352 11.109 -16.859 1 78.12 83 GLY A O 1
ATOM 633 N N . SER A 1 84 ? 3.936 12.547 -15.273 1 85.94 84 SER A N 1
ATOM 634 C CA . SER A 1 84 ? 5.23 13.211 -15.367 1 85.94 84 SER A CA 1
ATOM 635 C C . SER A 1 84 ? 5.707 13.703 -14.008 1 85.94 84 SER A C 1
ATOM 637 O O . SER A 1 84 ? 4.895 14.023 -13.133 1 85.94 84 SER A O 1
ATOM 639 N N . THR A 1 85 ? 7.078 13.734 -13.875 1 91.81 85 THR A N 1
ATOM 640 C CA . THR A 1 85 ? 7.648 14.117 -12.594 1 91.81 85 THR A CA 1
ATOM 641 C C . THR A 1 85 ? 8.609 15.289 -12.766 1 91.81 85 THR A C 1
ATOM 643 O O . THR A 1 85 ? 9.445 15.547 -11.891 1 91.81 85 THR A O 1
ATOM 646 N N . GLY A 1 86 ? 8.508 16.016 -13.891 1 94.06 86 GLY A N 1
ATOM 647 C CA . GLY A 1 86 ? 9.414 17.109 -14.164 1 94.06 86 GLY A CA 1
ATOM 648 C C . GLY A 1 86 ? 9.32 18.234 -13.141 1 94.06 86 GLY A C 1
ATOM 649 O O . GLY A 1 86 ? 10.305 18.938 -12.898 1 94.06 86 GLY A O 1
ATOM 650 N N . PHE A 1 87 ? 8.188 18.422 -12.547 1 96.25 87 PHE A N 1
ATOM 651 C CA . PHE A 1 87 ? 7.965 19.5 -11.57 1 96.25 87 PHE A CA 1
ATOM 652 C C . PHE A 1 87 ? 8.867 19.312 -10.359 1 96.25 87 PHE A C 1
ATOM 654 O O . PHE A 1 87 ? 9.102 20.266 -9.609 1 96.25 87 PHE A O 1
ATOM 661 N N . LEU A 1 88 ? 9.398 18.141 -10.164 1 96.94 88 LEU A N 1
ATOM 662 C CA . LEU A 1 88 ? 10.234 17.844 -9 1 96.94 88 LEU A CA 1
ATOM 663 C C . LEU A 1 88 ? 11.523 18.656 -9.039 1 96.94 88 LEU A C 1
ATOM 665 O O . LEU A 1 88 ? 12.172 18.844 -8.008 1 96.94 88 LEU A O 1
ATOM 669 N N . ASP A 1 89 ? 11.875 19.141 -10.195 1 96.81 89 ASP A N 1
ATOM 670 C CA . ASP A 1 89 ? 13.055 19.984 -10.336 1 96.81 89 ASP A CA 1
ATOM 671 C C . ASP A 1 89 ? 12.789 21.375 -9.773 1 96.81 89 ASP A C 1
ATOM 673 O O . ASP A 1 89 ? 13.727 22.156 -9.57 1 96.81 89 ASP A O 1
ATOM 677 N N . ASN A 1 90 ? 11.547 21.672 -9.57 1 97.38 90 ASN A N 1
ATOM 678 C CA . ASN A 1 90 ? 11.164 23.031 -9.219 1 97.38 90 ASN A CA 1
ATOM 679 C C . ASN A 1 90 ? 10.57 23.109 -7.816 1 97.38 90 ASN A C 1
ATOM 681 O O . ASN A 1 90 ? 10.086 24.156 -7.398 1 97.38 90 ASN A O 1
ATOM 685 N N . VAL A 1 91 ? 10.578 22.016 -7.07 1 97.81 91 VAL A N 1
ATOM 686 C CA . VAL A 1 91 ? 10.055 21.969 -5.711 1 97.81 91 VAL A CA 1
ATOM 687 C C . VAL A 1 91 ? 11.039 21.25 -4.793 1 97.81 91 VAL A C 1
ATOM 689 O O . VAL A 1 91 ? 11.953 20.578 -5.266 1 97.81 91 VAL A O 1
ATOM 692 N N . ASP A 1 92 ? 10.875 21.516 -3.494 1 97.62 92 ASP A N 1
ATOM 693 C CA . ASP A 1 92 ? 11.641 20.781 -2.49 1 97.62 92 ASP A CA 1
ATOM 694 C C . ASP A 1 92 ? 10.766 19.766 -1.768 1 97.62 92 ASP A C 1
ATOM 696 O O . ASP A 1 92 ? 9.719 20.109 -1.214 1 97.62 92 ASP A O 1
ATOM 700 N N . VAL A 1 93 ? 11.18 18.516 -1.78 1 98 93 VAL A N 1
ATOM 701 C CA . VAL A 1 93 ? 10.414 17.469 -1.108 1 98 93 VAL A CA 1
ATOM 702 C C . VAL A 1 93 ? 11.062 17.125 0.23 1 98 93 VAL A C 1
ATOM 704 O O . VAL A 1 93 ? 12.094 16.453 0.273 1 98 93 VAL A O 1
ATOM 707 N N . ALA A 1 94 ? 10.461 17.625 1.287 1 98.06 94 ALA A N 1
ATOM 708 C CA . ALA A 1 94 ? 10.984 17.328 2.621 1 98.06 94 ALA A CA 1
ATOM 709 C C . ALA A 1 94 ? 10.547 15.945 3.09 1 98.06 94 ALA A C 1
ATOM 711 O O . ALA A 1 94 ? 11.352 15.195 3.654 1 98.06 94 ALA A O 1
ATOM 712 N N . LEU A 1 95 ? 9.344 15.625 2.891 1 98.19 95 LEU A N 1
ATOM 713 C CA . LEU A 1 95 ? 8.75 14.352 3.271 1 98.19 95 LEU A CA 1
ATOM 714 C C . LEU A 1 95 ? 7.449 14.109 2.521 1 98.19 95 LEU A C 1
ATOM 716 O O . LEU A 1 95 ? 6.75 15.055 2.158 1 98.19 95 LEU A O 1
ATOM 720 N N . LEU A 1 96 ? 7.152 12.906 2.271 1 97.75 96 LEU A N 1
ATOM 721 C CA . LEU A 1 96 ? 5.895 12.547 1.624 1 97.75 96 LEU A CA 1
ATOM 722 C C . LEU A 1 96 ? 4.996 11.766 2.578 1 97.75 96 LEU A C 1
ATOM 724 O O . LEU A 1 96 ? 5.457 11.258 3.604 1 97.75 96 LEU A O 1
ATOM 728 N N . ARG A 1 97 ? 3.709 11.711 2.264 1 97.75 97 ARG A N 1
ATOM 729 C CA . ARG A 1 97 ? 2.736 11 3.09 1 97.75 97 ARG A CA 1
ATOM 730 C C . ARG A 1 97 ? 3.145 9.547 3.291 1 97.75 97 ARG A C 1
ATOM 732 O O . ARG A 1 97 ? 3.102 9.031 4.41 1 97.75 97 ARG A O 1
ATOM 739 N N . GLY A 1 98 ? 3.469 8.945 2.154 1 96.19 98 GLY A N 1
ATOM 740 C CA . GLY A 1 98 ? 3.811 7.539 2.256 1 96.19 98 GLY A CA 1
ATOM 741 C C . GLY A 1 98 ? 4.66 7.047 1.1 1 96.19 98 GLY A C 1
ATOM 742 O O . GLY A 1 98 ? 4.961 7.805 0.176 1 96.19 98 GLY A O 1
ATOM 743 N N . PRO A 1 99 ? 5.074 5.785 1.148 1 93.25 99 PRO A N 1
ATOM 744 C CA . PRO A 1 99 ? 6.02 5.211 0.186 1 93.25 99 PRO A CA 1
ATOM 745 C C . PRO A 1 99 ? 5.418 5.066 -1.212 1 93.25 99 PRO A C 1
ATOM 747 O O . PRO A 1 99 ? 6.148 5.086 -2.205 1 93.25 99 PRO A O 1
ATOM 750 N N . LEU A 1 100 ? 4.105 4.859 -1.393 1 92.06 100 LEU A N 1
ATOM 751 C CA . LEU A 1 100 ? 3.502 4.762 -2.717 1 92.06 100 LEU A CA 1
ATOM 752 C C . LEU A 1 100 ? 3.662 6.07 -3.484 1 92.06 100 LEU A C 1
ATOM 754 O O . LEU A 1 100 ? 3.979 6.059 -4.676 1 92.06 100 LEU A O 1
ATOM 758 N N . SER A 1 101 ? 3.4 7.16 -2.75 1 94.44 101 SER A N 1
ATOM 759 C CA . SER A 1 101 ? 3.652 8.453 -3.371 1 94.44 101 SER A CA 1
ATOM 760 C C . SER A 1 101 ? 5.105 8.586 -3.811 1 94.44 101 SER A C 1
ATOM 762 O O . SER A 1 101 ? 5.387 9.031 -4.926 1 94.44 101 SER A O 1
ATOM 764 N N . ALA A 1 102 ? 6.027 8.227 -2.949 1 93.56 102 ALA A N 1
ATOM 765 C CA . ALA A 1 102 ? 7.453 8.297 -3.268 1 93.56 102 ALA A CA 1
ATOM 766 C C . ALA A 1 102 ? 7.785 7.457 -4.492 1 93.56 102 ALA A C 1
ATOM 768 O O . ALA A 1 102 ? 8.484 7.918 -5.398 1 93.56 102 ALA A O 1
ATOM 769 N N . ASP A 1 103 ? 7.285 6.254 -4.531 1 89.25 103 ASP A N 1
ATOM 770 C CA . ASP A 1 103 ? 7.555 5.336 -5.629 1 89.25 103 ASP A CA 1
ATOM 771 C C . ASP A 1 103 ? 7.039 5.898 -6.953 1 89.25 103 ASP A C 1
ATOM 773 O O . ASP A 1 103 ? 7.762 5.898 -7.957 1 89.25 103 ASP A O 1
ATOM 777 N N . LEU A 1 104 ? 5.793 6.371 -6.949 1 89 104 LEU A N 1
ATOM 778 C CA . LEU A 1 104 ? 5.156 6.891 -8.156 1 89 104 LEU A CA 1
ATOM 779 C C . LEU A 1 104 ? 5.863 8.156 -8.641 1 89 104 LEU A C 1
ATOM 781 O O . LEU A 1 104 ? 5.766 8.508 -9.82 1 89 104 LEU A O 1
ATOM 785 N N . LEU A 1 105 ? 6.59 8.797 -7.723 1 92.56 105 LEU A N 1
ATOM 786 C CA . LEU A 1 105 ? 7.332 10 -8.086 1 92.56 105 LEU A CA 1
ATOM 787 C C . LEU A 1 105 ? 8.781 9.664 -8.414 1 92.56 105 LEU A C 1
ATOM 789 O O . LEU A 1 105 ? 9.547 10.547 -8.812 1 92.56 105 LEU A O 1
ATOM 793 N N . GLY A 1 106 ? 9.156 8.445 -8.18 1 88.06 106 GLY A N 1
ATOM 794 C CA . GLY A 1 106 ? 10.531 8.039 -8.422 1 88.06 106 GLY A CA 1
ATOM 795 C C . GLY A 1 106 ? 11.508 8.562 -7.383 1 88.06 106 GLY A C 1
ATOM 796 O O . GLY A 1 106 ? 12.664 8.844 -7.695 1 88.06 106 GLY A O 1
ATOM 797 N N . LEU A 1 107 ? 11.016 8.766 -6.168 1 90.69 107 LEU A N 1
ATOM 798 C CA . LEU A 1 107 ? 11.836 9.336 -5.109 1 90.69 107 LEU A CA 1
ATOM 799 C C . LEU A 1 107 ? 12.211 8.281 -4.078 1 90.69 107 LEU A C 1
ATOM 801 O O . LEU A 1 107 ? 11.391 7.422 -3.738 1 90.69 107 LEU A O 1
ATOM 805 N N . ARG A 1 108 ? 13.445 8.32 -3.631 1 84.5 108 ARG A N 1
ATOM 806 C CA . ARG A 1 108 ? 13.906 7.5 -2.514 1 84.5 108 ARG A CA 1
ATOM 807 C C . ARG A 1 108 ? 13.961 8.312 -1.224 1 84.5 108 ARG A C 1
ATOM 809 O O . ARG A 1 108 ? 14.562 9.383 -1.187 1 84.5 108 ARG A O 1
ATOM 816 N N . MET A 1 109 ? 13.273 7.805 -0.213 1 86.94 109 MET A N 1
ATOM 817 C CA . MET A 1 109 ? 13.203 8.539 1.046 1 86.94 109 MET A CA 1
ATOM 818 C C . MET A 1 109 ? 13.289 7.594 2.236 1 86.94 109 MET A C 1
ATOM 820 O O . MET A 1 109 ? 12.977 6.406 2.117 1 86.94 109 MET A O 1
ATOM 824 N N . ARG A 1 110 ? 13.805 8.031 3.451 1 81 110 ARG A N 1
ATOM 825 C CA . ARG A 1 110 ? 13.938 7.242 4.672 1 81 110 ARG A CA 1
ATOM 826 C C . ARG A 1 110 ? 12.812 7.566 5.656 1 81 110 ARG A C 1
ATOM 828 O O . ARG A 1 110 ? 12.883 7.184 6.828 1 81 110 ARG A O 1
ATOM 835 N N . GLY A 1 111 ? 11.727 7.848 5.328 1 92.5 111 GLY A N 1
ATOM 836 C CA . GLY A 1 111 ? 10.633 8.164 6.227 1 92.5 111 GLY A CA 1
ATOM 837 C C . GLY A 1 111 ? 9.398 8.688 5.508 1 92.5 111 GLY A C 1
ATOM 838 O O . GLY A 1 111 ? 9.484 9.102 4.352 1 92.5 111 GLY A O 1
ATOM 839 N N . PHE A 1 112 ? 8.367 8.617 6.238 1 96.75 112 PHE A N 1
ATOM 840 C CA . PHE A 1 112 ? 7.082 9.055 5.707 1 96.75 112 PHE A CA 1
ATOM 841 C C . PHE A 1 112 ? 6.16 9.508 6.832 1 96.75 112 PHE A C 1
ATOM 843 O O . PHE A 1 112 ? 6.422 9.234 8.008 1 96.75 112 PHE A O 1
ATOM 850 N N . GLY A 1 113 ? 5.117 10.219 6.418 1 98 113 GLY A N 1
ATOM 851 C CA . GLY A 1 113 ? 4.066 10.531 7.375 1 98 113 GLY A CA 1
ATOM 852 C C . GLY A 1 113 ? 3.127 11.617 6.891 1 98 113 GLY A C 1
ATOM 853 O O . GLY A 1 113 ? 3.543 12.539 6.18 1 98 113 GLY A O 1
ATOM 854 N N . ASP A 1 114 ? 1.928 11.492 7.277 1 98.62 114 ASP A N 1
ATOM 855 C CA . ASP A 1 114 ? 0.96 12.57 7.125 1 98.62 114 ASP A CA 1
ATOM 856 C C . ASP A 1 114 ? 0.973 13.492 8.336 1 98.62 114 ASP A C 1
ATOM 858 O O . ASP A 1 114 ? 0.808 13.039 9.477 1 98.62 114 ASP A O 1
ATOM 862 N N . PRO A 1 115 ? 1.053 14.805 8.133 1 98.75 115 PRO A N 1
ATOM 863 C CA . PRO A 1 115 ? 1.155 15.719 9.273 1 98.75 115 PRO A CA 1
ATOM 864 C C . PRO A 1 115 ? -0.076 15.672 10.172 1 98.75 115 PRO A C 1
ATOM 866 O O . PRO A 1 115 ? -0.026 16.141 11.32 1 98.75 115 PRO A O 1
ATOM 869 N N . GLY A 1 116 ? -1.17 15.125 9.656 1 98.5 116 GLY A N 1
ATOM 870 C CA . GLY A 1 116 ? -2.34 14.945 10.5 1 98.5 116 GLY A CA 1
ATOM 871 C C . GLY A 1 116 ? -2.053 14.133 11.75 1 98.5 116 GLY A C 1
ATOM 872 O O . GLY A 1 116 ? -2.781 14.234 12.734 1 98.5 116 GLY A O 1
ATOM 873 N N . LEU A 1 117 ? -1.004 13.352 11.75 1 98.56 117 LEU A N 1
ATOM 874 C CA . LEU A 1 117 ? -0.617 12.531 12.898 1 98.56 117 LEU A CA 1
ATOM 875 C C . LEU A 1 117 ? -0.185 13.406 14.07 1 98.56 117 LEU A C 1
ATOM 877 O O . LEU A 1 117 ? -0.103 12.93 15.203 1 98.56 117 LEU A O 1
ATOM 881 N N . LEU A 1 118 ? 0.117 14.641 13.812 1 98.44 118 LEU A N 1
ATOM 882 C CA . LEU A 1 118 ? 0.631 15.531 14.859 1 98.44 118 LEU A CA 1
ATOM 883 C C . LEU A 1 118 ? -0.506 16.281 15.547 1 98.44 118 LEU A C 1
ATOM 885 O O . LEU A 1 118 ? -0.267 17.094 16.438 1 98.44 118 LEU A O 1
ATOM 889 N N . VAL A 1 119 ? -1.732 15.961 15.203 1 97.81 119 VAL A N 1
ATOM 890 C CA . VAL A 1 119 ? -2.877 16.688 15.727 1 97.81 119 VAL A CA 1
ATOM 891 C C . VAL A 1 119 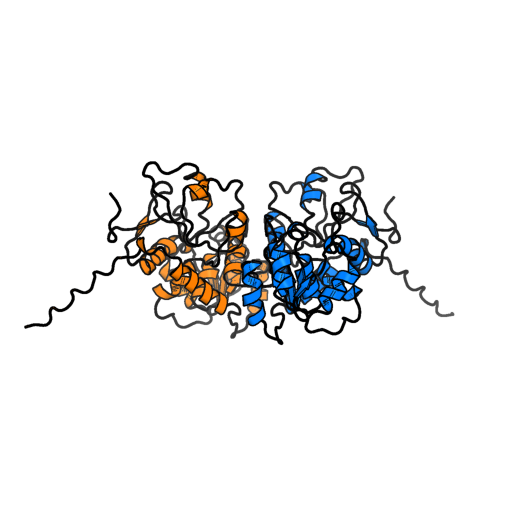? -2.996 16.469 17.234 1 97.81 119 VAL A C 1
ATOM 893 O O . VAL A 1 119 ? -3.508 17.312 17.953 1 97.81 119 VAL A O 1
ATOM 896 N N . SER A 1 120 ? -2.58 15.352 17.719 1 96.19 120 SER A N 1
ATOM 897 C CA . SER A 1 120 ? -2.66 15.062 19.141 1 96.19 120 SER A CA 1
ATOM 898 C C . SER A 1 120 ? -1.909 16.109 19.953 1 96.19 120 SER A C 1
ATOM 900 O O . SER A 1 120 ? -2.281 16.391 21.094 1 96.19 120 SER A O 1
ATOM 902 N N . ASP A 1 121 ? -0.848 16.641 19.391 1 96.44 121 ASP A N 1
ATOM 903 C CA . ASP A 1 121 ? -0.096 17.703 20.062 1 96.44 121 ASP A CA 1
ATOM 904 C C . ASP A 1 121 ? -0.945 18.969 20.219 1 96.44 121 ASP A C 1
ATOM 906 O O . ASP A 1 121 ? -0.757 19.734 21.172 1 96.44 121 ASP A O 1
ATOM 910 N N . LEU A 1 122 ? -1.811 19.203 19.328 1 96.38 122 LEU A N 1
ATOM 911 C CA . LEU A 1 122 ? -2.664 20.391 19.328 1 96.38 122 LEU A CA 1
ATOM 912 C C . LEU A 1 122 ? -3.822 20.219 20.312 1 96.38 122 LEU A C 1
ATOM 914 O O . LEU A 1 122 ? -4.305 21.203 20.875 1 96.38 122 LEU A O 1
ATOM 918 N N . LEU A 1 123 ? -4.234 19.016 20.438 1 95 123 LEU A N 1
ATOM 919 C CA . LEU A 1 123 ? -5.383 18.75 21.297 1 95 123 LEU A CA 1
ATOM 920 C C . LEU A 1 123 ? -4.988 18.797 22.766 1 95 123 LEU A C 1
ATOM 922 O O . LEU A 1 123 ? -5.828 19.047 23.625 1 95 123 LEU A O 1
ATOM 926 N N . GLY A 1 124 ? -3.697 18.641 23.109 1 91.5 124 GLY A N 1
ATOM 927 C CA . GLY A 1 124 ? -3.281 18.562 24.5 1 91.5 124 GLY A CA 1
ATOM 928 C C . GLY A 1 124 ? -3.76 17.297 25.188 1 91.5 124 GLY A C 1
ATOM 929 O O . GLY A 1 124 ? -3.564 16.188 24.672 1 91.5 124 GLY A O 1
ATOM 930 N N . ASP A 1 125 ? -4.492 17.5 26.312 1 92.44 125 ASP A N 1
ATOM 931 C CA . ASP A 1 125 ? -5.055 16.344 27 1 92.44 125 ASP A CA 1
ATOM 932 C C . ASP A 1 125 ? -6.211 15.75 26.188 1 92.44 125 ASP A C 1
ATOM 934 O O . ASP A 1 125 ? -7.172 16.453 25.859 1 92.44 125 ASP A O 1
ATOM 938 N N . LEU A 1 126 ? -6.027 14.562 25.859 1 92.88 126 LEU A N 1
ATOM 939 C CA . LEU A 1 126 ? -7.086 13.891 25.125 1 92.88 126 LEU A CA 1
ATOM 940 C C . LEU A 1 126 ? -8.312 13.672 26 1 92.88 126 LEU A C 1
ATOM 942 O O . LEU A 1 126 ? -8.188 13.43 27.203 1 92.88 126 LEU A O 1
ATOM 946 N N . PRO A 1 127 ? -9.438 13.82 25.406 1 93.25 127 PRO A N 1
ATOM 947 C CA . PRO A 1 127 ? -10.664 13.578 26.172 1 93.25 127 PRO A CA 1
ATOM 948 C C . PRO A 1 127 ? -10.805 12.125 26.609 1 93.25 127 PRO A C 1
ATOM 950 O O . PRO A 1 127 ? -10.203 11.234 26.016 1 93.25 127 PRO A O 1
ATOM 953 N N . ALA A 1 128 ? -11.609 11.992 27.656 1 93.25 128 ALA A N 1
ATOM 954 C CA . ALA A 1 128 ? -11.953 10.633 28.062 1 93.25 128 ALA A CA 1
ATOM 955 C C . ALA A 1 128 ? -12.766 9.922 26.984 1 93.25 128 ALA A C 1
ATOM 957 O O . ALA A 1 128 ? -13.633 10.531 26.359 1 93.25 128 ALA A O 1
ATOM 958 N N . ARG A 1 129 ? -12.453 8.656 26.859 1 91.44 129 ARG A N 1
ATOM 959 C CA . ARG A 1 129 ? -13.172 7.883 25.859 1 91.44 129 ARG A CA 1
ATOM 960 C C . ARG A 1 129 ? -14.586 7.543 26.328 1 91.44 129 ARG A C 1
ATOM 962 O O . ARG A 1 129 ? -14.789 7.215 27.5 1 91.44 129 ARG A O 1
ATOM 969 N N . ASN A 1 130 ? -15.492 7.699 25.453 1 92.75 130 ASN A N 1
ATOM 970 C CA . ASN A 1 130 ? -16.859 7.25 25.688 1 92.75 130 ASN A CA 1
ATOM 971 C C . ASN A 1 130 ? -17.172 5.969 24.922 1 92.75 130 ASN A C 1
ATOM 973 O O . ASN A 1 130 ? -16.281 5.355 24.344 1 92.75 130 ASN A O 1
ATOM 977 N N . ASP A 1 131 ? -18.422 5.496 24.984 1 92.12 131 ASP A N 1
ATOM 978 C CA . ASP A 1 131 ? -18.766 4.199 24.406 1 92.12 131 ASP A CA 1
ATOM 979 C C . ASP A 1 131 ? -19.281 4.352 22.969 1 92.12 131 ASP A C 1
ATOM 981 O O . ASP A 1 131 ? -19.641 3.363 22.328 1 92.12 131 ASP A O 1
ATOM 985 N N . ARG A 1 132 ? -19.156 5.535 22.5 1 94.69 132 ARG A N 1
ATOM 986 C CA . ARG A 1 132 ? -19.703 5.781 21.172 1 94.69 132 ARG A CA 1
ATOM 987 C C . ARG A 1 132 ? -18.719 5.344 20.094 1 94.69 132 ARG A C 1
ATOM 989 O O . ARG A 1 132 ? -17.5 5.297 20.328 1 94.69 132 ARG A O 1
ATOM 996 N N . ILE A 1 133 ? -19.328 5.027 18.938 1 96.69 133 ILE A N 1
ATOM 997 C CA . ILE A 1 133 ? -18.562 4.703 17.75 1 96.69 133 ILE A CA 1
ATOM 998 C C . ILE A 1 133 ? -18.781 5.789 16.688 1 96.69 133 ILE A C 1
ATOM 1000 O O . ILE A 1 133 ? -19.891 6.004 16.219 1 96.69 133 ILE A O 1
ATOM 1004 N N . ALA A 1 134 ? -17.703 6.438 16.375 1 97.38 134 ALA A N 1
ATOM 1005 C CA . ALA A 1 134 ? -17.781 7.512 15.391 1 97.38 134 ALA A CA 1
ATOM 1006 C C . ALA A 1 134 ? -17.969 6.953 13.984 1 97.38 134 ALA A C 1
ATOM 1008 O O . ALA A 1 134 ? -17.266 6.016 13.586 1 97.38 134 ALA A O 1
ATOM 1009 N N . LEU A 1 135 ? -18.938 7.422 13.281 1 97.25 135 LEU A N 1
ATOM 1010 C CA . LEU A 1 135 ? -19.062 7.227 11.836 1 97.25 135 LEU A CA 1
ATOM 1011 C C . LEU A 1 135 ? -18.703 8.5 11.086 1 97.25 135 LEU A C 1
ATOM 1013 O O . LEU A 1 135 ? -19.406 9.508 11.18 1 97.25 135 LEU A O 1
ATOM 1017 N N . VAL A 1 136 ? -17.594 8.453 10.367 1 95.81 136 VAL A N 1
ATOM 1018 C CA . VAL A 1 136 ? -17.062 9.609 9.641 1 95.81 136 VAL A CA 1
ATOM 1019 C C . VAL A 1 136 ? -17.203 9.383 8.141 1 95.81 136 VAL A C 1
ATOM 1021 O O . VAL A 1 136 ? -16.297 8.844 7.504 1 95.81 136 VAL A O 1
ATOM 1024 N N . PRO A 1 137 ? -18.25 9.805 7.578 1 91.81 137 PRO A N 1
ATOM 1025 C CA . PRO A 1 137 ? -18.438 9.594 6.141 1 91.81 137 PRO A CA 1
ATOM 1026 C C . PRO A 1 137 ? -17.609 10.547 5.285 1 91.81 137 PRO A C 1
ATOM 1028 O O . PRO A 1 137 ? -17.156 11.586 5.777 1 91.81 137 PRO A O 1
ATOM 1031 N N . HIS A 1 138 ? -17.328 10.086 4.113 1 85.5 138 HIS A N 1
ATOM 1032 C CA . HIS A 1 138 ? -16.859 11.062 3.141 1 85.5 138 HIS A CA 1
ATOM 1033 C C . HIS A 1 138 ? -17.922 12.117 2.85 1 85.5 138 HIS A C 1
ATOM 1035 O O . HIS A 1 138 ? -19.109 11.852 2.992 1 85.5 138 HIS A O 1
ATOM 1041 N N . HIS A 1 139 ? -17.484 13.273 2.49 1 78.75 139 HIS A N 1
ATOM 1042 C CA . HIS A 1 139 ? -18.422 14.367 2.264 1 78.75 139 HIS A CA 1
ATOM 1043 C C . HIS A 1 139 ? -19.469 14 1.217 1 78.75 139 HIS A C 1
ATOM 1045 O O . HIS A 1 139 ? -20.625 14.422 1.308 1 78.75 139 HIS A O 1
ATOM 1051 N N . SER A 1 140 ? -19.109 13.172 0.215 1 77.81 140 SER A N 1
ATOM 1052 C CA . SER A 1 140 ? -20 12.805 -0.882 1 77.81 140 SER A CA 1
ATOM 1053 C C . SER A 1 140 ? -21.078 11.828 -0.415 1 77.81 140 SER A C 1
ATOM 1055 O O . SER A 1 140 ? -22.062 11.602 -1.124 1 77.81 140 SER A O 1
ATOM 1057 N N . MET A 1 141 ? -21 11.328 0.807 1 81.62 141 MET A N 1
ATOM 1058 C CA . MET A 1 141 ? -21.891 10.289 1.314 1 81.62 141 MET A CA 1
ATOM 1059 C C . MET A 1 141 ? -22.969 10.891 2.197 1 81.62 141 MET A C 1
ATOM 1061 O O . MET A 1 141 ? -23.938 10.211 2.561 1 81.62 141 MET A O 1
ATOM 1065 N N . LEU A 1 142 ? -22.906 12.141 2.516 1 80.38 142 LEU A N 1
ATOM 1066 C CA . LEU A 1 142 ? -23.734 12.719 3.566 1 80.38 142 LEU A CA 1
ATOM 1067 C C . LEU A 1 142 ? -25.203 12.648 3.193 1 80.38 142 LEU A C 1
ATOM 1069 O O . LEU A 1 142 ? -26.078 12.531 4.066 1 80.38 142 LEU A O 1
ATOM 1073 N N . GLU A 1 143 ? -25.484 12.555 1.896 1 83.56 143 GLU A N 1
ATOM 1074 C CA . GLU A 1 143 ? -26.875 12.508 1.465 1 83.56 143 GLU A CA 1
ATOM 1075 C C . GLU A 1 143 ? -27.297 11.086 1.088 1 83.56 143 GLU A C 1
ATOM 1077 O O . GLU A 1 143 ? -28.391 10.875 0.558 1 83.56 143 GLU A O 1
ATOM 1082 N N . ASP A 1 144 ? -26.5 10.156 1.319 1 86.75 144 ASP A N 1
ATOM 1083 C CA . ASP A 1 144 ? -26.781 8.766 0.997 1 86.75 144 ASP A CA 1
ATOM 1084 C C . ASP A 1 144 ? -27.859 8.203 1.92 1 86.75 144 ASP A C 1
ATOM 1086 O O . ASP A 1 144 ? -27.688 8.164 3.139 1 86.75 144 ASP A O 1
ATOM 1090 N N . PRO A 1 145 ? -28.969 7.738 1.363 1 92.44 145 PRO A N 1
ATOM 1091 C CA . PRO A 1 145 ? -30.047 7.176 2.186 1 92.44 145 PRO A CA 1
ATOM 1092 C C . PRO A 1 145 ? -29.594 5.973 3.01 1 92.44 145 PRO A C 1
ATOM 1094 O O . PRO A 1 145 ? -30.094 5.746 4.109 1 92.44 145 PRO A O 1
ATOM 1097 N N . ALA A 1 146 ? -28.703 5.266 2.488 1 92.12 146 ALA A N 1
ATOM 1098 C CA . ALA A 1 146 ? -28.203 4.109 3.223 1 92.12 146 ALA A CA 1
ATOM 1099 C C . ALA A 1 146 ? -27.5 4.543 4.512 1 92.12 146 ALA A C 1
ATOM 1101 O O . ALA A 1 146 ? -27.547 3.832 5.52 1 92.12 146 ALA A O 1
ATOM 1102 N N . LEU A 1 147 ? -26.859 5.664 4.449 1 92.62 147 LEU A N 1
ATOM 1103 C CA . LEU A 1 147 ? -26.203 6.203 5.637 1 92.62 147 LEU A CA 1
ATOM 1104 C C . LEU A 1 147 ? -27.219 6.582 6.703 1 92.62 147 LEU A C 1
ATOM 1106 O O . LEU A 1 147 ? -27.047 6.25 7.875 1 92.62 147 LEU A O 1
ATOM 1110 N N . ALA A 1 148 ? -28.219 7.25 6.281 1 93.88 148 ALA A N 1
ATOM 1111 C CA . ALA A 1 148 ? -29.281 7.641 7.199 1 93.88 148 ALA A CA 1
ATOM 1112 C C . ALA A 1 148 ? -29.938 6.414 7.84 1 93.88 148 ALA A C 1
ATOM 1114 O O . ALA A 1 148 ? -30.219 6.406 9.039 1 93.88 148 ALA A O 1
ATOM 1115 N N . ALA A 1 149 ? -30.172 5.461 7.039 1 95.56 149 ALA A N 1
ATOM 1116 C CA . ALA A 1 149 ? -30.797 4.23 7.523 1 95.56 149 ALA A CA 1
ATOM 1117 C C . ALA A 1 149 ? -29.906 3.539 8.547 1 95.56 149 ALA A C 1
ATOM 1119 O O . ALA A 1 149 ? -30.391 3.041 9.57 1 95.56 149 ALA A O 1
ATOM 1120 N N . LEU A 1 150 ? -28.625 3.51 8.25 1 95.44 150 LEU A N 1
ATOM 1121 C CA . LEU A 1 150 ? -27.672 2.904 9.156 1 95.44 150 LEU A CA 1
ATOM 1122 C C . LEU A 1 150 ? -27.656 3.625 10.5 1 95.44 150 LEU A C 1
ATOM 1124 O O . LEU A 1 150 ? -27.703 2.984 11.555 1 95.44 150 LEU A O 1
ATOM 1128 N N . LEU A 1 151 ? -27.656 4.906 10.484 1 95 151 LEU A N 1
ATOM 1129 C CA . LEU A 1 151 ? -27.625 5.707 11.703 1 95 151 LEU A CA 1
ATOM 1130 C C . LEU A 1 151 ? -28.891 5.504 12.523 1 95 151 LEU A C 1
ATOM 1132 O O . LEU A 1 151 ? -28.859 5.512 13.75 1 95 151 LEU A O 1
ATOM 1136 N N . ALA A 1 152 ? -29.953 5.293 11.883 1 95.25 152 ALA A N 1
ATOM 1137 C CA . ALA A 1 152 ? -31.234 5.07 12.555 1 95.25 152 ALA A CA 1
ATOM 1138 C C . ALA A 1 152 ? -31.281 3.695 13.219 1 95.25 152 ALA A C 1
ATOM 1140 O O . ALA A 1 152 ? -31.859 3.533 14.297 1 95.25 152 ALA A O 1
ATOM 1141 N N . SER A 1 153 ? -30.656 2.793 12.648 1 95.25 153 SER A N 1
ATOM 1142 C CA . SER A 1 153 ? -30.766 1.412 13.109 1 95.25 153 SER A CA 1
ATOM 1143 C C . SER A 1 153 ? -29.688 1.098 14.156 1 95.25 153 SER A C 1
ATOM 1145 O O . SER A 1 153 ? -29.812 0.116 14.891 1 95.25 153 SER A O 1
ATOM 1147 N N . GLU A 1 154 ? -28.641 1.858 14.195 1 95.56 154 GLU A N 1
ATOM 1148 C CA . GLU A 1 154 ? -27.531 1.602 15.102 1 95.56 154 GLU A CA 1
ATOM 1149 C C . GLU A 1 154 ? -27.297 2.783 16.031 1 95.56 154 GLU A C 1
ATOM 1151 O O . GLU A 1 154 ? -26.422 3.619 15.781 1 95.56 154 GLU A O 1
ATOM 1156 N N . PRO A 1 155 ? -27.875 2.764 17.188 1 92.62 155 PRO A N 1
ATOM 1157 C CA . PRO A 1 155 ? -27.812 3.918 18.094 1 92.62 155 PRO A CA 1
ATOM 1158 C C . PRO A 1 155 ? -26.422 4.164 18.656 1 92.62 155 PRO A C 1
ATOM 1160 O O . PRO A 1 155 ? -26.125 5.262 19.125 1 92.62 155 PRO A O 1
ATOM 1163 N N . ALA A 1 156 ? -25.625 3.195 18.641 1 93.5 156 ALA A N 1
ATOM 1164 C CA . ALA A 1 156 ? -24.266 3.336 19.156 1 93.5 156 ALA A CA 1
ATOM 1165 C C . ALA A 1 156 ? -23.422 4.219 18.25 1 93.5 156 ALA A C 1
ATOM 1167 O O . ALA A 1 156 ? -22.359 4.707 18.656 1 93.5 156 ALA A O 1
ATOM 1168 N N . LEU A 1 157 ? -23.859 4.355 17.031 1 96.81 157 LEU A N 1
ATOM 1169 C CA . LEU A 1 157 ? -23.109 5.137 16.047 1 96.81 157 LEU A CA 1
ATOM 1170 C C . LEU A 1 157 ? -23.359 6.633 16.25 1 96.81 157 LEU A C 1
ATOM 1172 O O . LEU A 1 157 ? -24.484 7.055 16.516 1 96.81 157 LEU A O 1
ATOM 1176 N N . LYS A 1 158 ? -22.312 7.348 16.203 1 96.5 158 LYS A N 1
ATOM 1177 C CA . LYS A 1 158 ? -22.344 8.805 16.203 1 96.5 158 LYS A CA 1
ATOM 1178 C C . LYS A 1 158 ? -21.797 9.375 14.906 1 96.5 158 LYS A C 1
ATOM 1180 O O . LYS A 1 158 ? -20.641 9.148 14.562 1 96.5 158 LYS A O 1
ATOM 1185 N N . LEU A 1 159 ? -22.625 10.102 14.227 1 96.19 159 LEU A N 1
ATOM 1186 C CA . LEU A 1 159 ? -22.172 10.742 12.992 1 96.19 159 LEU A CA 1
ATOM 1187 C C . LEU A 1 159 ? -21.25 11.906 13.289 1 96.19 159 LEU A C 1
ATOM 1189 O O . LEU A 1 159 ? -21.578 12.789 14.086 1 96.19 159 LEU A O 1
ATOM 1193 N N . ILE A 1 160 ? -20.109 11.914 12.742 1 95.88 160 ILE A N 1
ATOM 1194 C CA . ILE A 1 160 ? -19.188 13.039 12.82 1 95.88 160 ILE A CA 1
ATOM 1195 C C . ILE A 1 160 ? -19.094 13.727 11.461 1 95.88 160 ILE A C 1
ATOM 1197 O O . ILE A 1 160 ? -18.703 13.102 10.469 1 95.88 160 ILE A O 1
ATOM 1201 N N . ASP A 1 161 ? -19.406 14.961 11.469 1 91.25 161 ASP A N 1
ATOM 1202 C CA . ASP A 1 161 ? -19.422 15.758 10.25 1 91.25 161 ASP A CA 1
ATOM 1203 C C . ASP A 1 161 ? -18.016 16.234 9.883 1 91.25 161 ASP A C 1
ATOM 1205 O O . ASP A 1 161 ? -17.422 17.016 10.609 1 91.25 161 ASP A O 1
ATOM 1209 N N . VAL A 1 162 ? -17.562 15.906 8.727 1 90.12 162 VAL A N 1
ATOM 1210 C CA . VAL A 1 162 ? -16.203 16.234 8.289 1 90.12 162 VAL A CA 1
ATOM 1211 C C . VAL A 1 162 ? -16.125 17.719 7.938 1 90.12 162 VAL A C 1
ATOM 1213 O O . VAL A 1 162 ? -15.023 18.266 7.812 1 90.12 162 VAL A O 1
ATOM 1216 N N . ALA A 1 163 ? -17.203 18.391 7.824 1 90.25 163 ALA A N 1
ATOM 1217 C CA . ALA A 1 163 ? -17.219 19.812 7.465 1 90.25 163 ALA A CA 1
ATOM 1218 C C . ALA A 1 163 ? -17.172 20.688 8.711 1 90.25 163 ALA A C 1
ATOM 1220 O O . ALA A 1 163 ? -17.125 21.922 8.602 1 90.25 163 ALA A O 1
ATOM 1221 N N . GLY A 1 164 ? -17.156 20.094 9.898 1 90.12 164 GLY A N 1
ATOM 1222 C CA . GLY A 1 164 ? -17.109 20.844 11.141 1 90.12 164 GLY A CA 1
ATOM 1223 C C . GLY A 1 164 ? -15.773 21.484 11.406 1 90.12 164 GLY A C 1
ATOM 1224 O O . GLY A 1 164 ? -14.852 21.391 10.594 1 90.12 164 GLY A O 1
ATOM 1225 N N . ASP A 1 165 ? -15.75 22.203 12.5 1 94.31 165 ASP A N 1
ATOM 1226 C CA . ASP A 1 165 ? -14.492 22.797 12.938 1 94.31 165 ASP A CA 1
ATOM 1227 C C . ASP A 1 165 ? -13.406 21.734 13.109 1 94.31 165 ASP A C 1
ATOM 1229 O O . ASP A 1 165 ? -13.656 20.672 13.68 1 94.31 165 ASP A O 1
ATOM 1233 N N . ALA A 1 166 ? -12.234 22.109 12.656 1 95.44 166 ALA A N 1
ATOM 1234 C CA . ALA A 1 166 ? -11.172 21.109 12.547 1 95.44 166 ALA A CA 1
ATOM 1235 C C . ALA A 1 166 ? -10.844 20.5 13.906 1 95.44 166 ALA A C 1
ATOM 1237 O O . ALA A 1 166 ? -10.898 19.281 14.094 1 95.44 166 ALA A O 1
ATOM 1238 N N . LEU A 1 167 ? -10.523 21.328 14.914 1 96.44 167 LEU A N 1
ATOM 1239 C CA . LEU A 1 167 ? -10.094 20.828 16.219 1 96.44 167 LEU A CA 1
ATOM 1240 C C . LEU A 1 167 ? -11.258 20.203 16.969 1 96.44 167 LEU A C 1
ATOM 1242 O O . LEU A 1 167 ? -11.086 19.203 17.672 1 96.44 167 LEU A O 1
ATOM 1246 N N . ALA A 1 168 ? -12.422 20.812 16.812 1 96.25 168 ALA A N 1
ATOM 1247 C CA . ALA A 1 168 ? -13.609 20.234 17.453 1 96.25 168 ALA A CA 1
ATOM 1248 C C . ALA A 1 168 ? -13.898 18.844 16.906 1 96.25 168 ALA A C 1
ATOM 1250 O O . ALA A 1 168 ? -14.219 17.922 17.656 1 96.25 168 ALA A O 1
ATOM 1251 N N . THR A 1 169 ? -13.828 18.719 15.602 1 96.88 169 THR A N 1
ATOM 1252 C CA . THR A 1 169 ? -14.031 17.438 14.961 1 96.88 169 THR A CA 1
ATOM 1253 C C . THR A 1 169 ? -13.016 16.406 15.453 1 96.88 169 THR A C 1
ATOM 1255 O O . THR A 1 169 ? -13.375 15.281 15.781 1 96.88 169 THR A O 1
ATOM 1258 N N . CYS A 1 170 ? -11.742 16.812 15.57 1 97.94 170 CYS A N 1
ATOM 1259 C CA . CYS A 1 170 ? -10.695 15.922 16.047 1 97.94 170 CYS A CA 1
ATOM 1260 C C . CYS A 1 170 ? -10.961 15.492 17.484 1 97.94 170 CYS A C 1
ATOM 1262 O O . CYS A 1 170 ? -10.758 14.328 17.844 1 97.94 170 CYS A O 1
ATOM 1264 N N . ARG A 1 171 ? -11.422 16.438 18.312 1 97.25 171 ARG A N 1
ATOM 1265 C CA . ARG A 1 171 ? -11.734 16.125 19.703 1 97.25 171 ARG A CA 1
ATOM 1266 C C . ARG A 1 171 ? -12.875 15.109 19.797 1 97.25 171 ARG A C 1
ATOM 1268 O O . ARG A 1 171 ? -12.859 14.227 20.656 1 97.25 171 ARG A O 1
ATOM 1275 N N . GLU A 1 172 ? -13.812 15.305 18.938 1 97.25 172 GLU A N 1
ATOM 1276 C CA . GLU A 1 172 ? -14.922 14.344 18.906 1 97.25 172 GLU A CA 1
ATOM 1277 C C . GLU A 1 172 ? -14.43 12.945 18.547 1 97.25 172 GLU A C 1
ATOM 1279 O O . GLU A 1 172 ? -14.812 11.969 19.188 1 97.25 172 GLU A O 1
ATOM 1284 N N . ILE A 1 173 ? -13.625 12.844 17.578 1 97.44 173 ILE A N 1
ATOM 1285 C CA . ILE A 1 173 ? -13.047 11.57 17.172 1 97.44 173 ILE A CA 1
ATOM 1286 C C . ILE A 1 173 ? -12.266 10.961 18.328 1 97.44 173 ILE A C 1
ATOM 1288 O O . ILE A 1 173 ? -12.43 9.781 18.656 1 97.44 173 ILE A O 1
ATOM 1292 N N . ALA A 1 174 ? -11.516 11.797 19 1 97.44 174 ALA A N 1
ATOM 1293 C CA . ALA A 1 174 ? -10.633 11.359 20.078 1 97.44 174 ALA A CA 1
ATOM 1294 C C . ALA A 1 174 ? -11.438 10.836 21.266 1 97.44 174 ALA A C 1
ATOM 1296 O O . ALA A 1 174 ? -10.922 10.062 22.078 1 97.44 174 ALA A O 1
ATOM 1297 N N . SER A 1 175 ? -12.664 11.242 21.375 1 97 175 SER A N 1
ATOM 1298 C CA . SER A 1 175 ? -13.469 10.883 22.531 1 97 175 SER A CA 1
ATOM 1299 C C . SER A 1 175 ? -14.211 9.57 22.312 1 97 175 SER A C 1
ATOM 1301 O O . SER A 1 175 ? -14.844 9.039 23.234 1 97 175 SER A O 1
ATOM 1303 N N . CYS A 1 176 ? -14.141 9 21.156 1 96.25 176 CYS A N 1
ATOM 1304 C CA . CYS A 1 176 ? -14.922 7.82 20.828 1 96.25 176 CYS A CA 1
ATOM 1305 C C . CYS A 1 176 ? -14.141 6.547 21.109 1 96.25 176 CYS A C 1
ATOM 1307 O O . CYS A 1 176 ? -12.906 6.559 21.109 1 96.25 176 CYS A O 1
ATOM 1309 N N . ARG A 1 177 ? -14.875 5.477 21.344 1 94.81 177 ARG A N 1
ATOM 1310 C CA . ARG A 1 177 ? -14.242 4.18 21.594 1 94.81 177 ARG A CA 1
ATOM 1311 C C . ARG A 1 177 ? -13.664 3.594 20.312 1 94.81 177 ARG A C 1
ATOM 1313 O O . ARG A 1 177 ? -12.68 2.848 20.359 1 94.81 177 ARG A O 1
ATOM 1320 N N . HIS A 1 178 ? -14.305 3.865 19.219 1 96.31 178 HIS A N 1
ATOM 1321 C CA . HIS A 1 178 ? -13.938 3.344 17.906 1 96.31 178 HIS A CA 1
ATOM 1322 C C . HIS A 1 178 ? -14.359 4.301 16.797 1 96.31 178 HIS A C 1
ATOM 1324 O O . HIS A 1 178 ? -15.297 5.082 16.969 1 96.31 178 HIS A O 1
ATOM 1330 N N . VAL A 1 179 ? -13.664 4.277 15.734 1 97.19 179 VAL A N 1
ATOM 1331 C CA . VAL A 1 179 ? -13.977 5.129 14.594 1 97.19 179 VAL A CA 1
ATOM 1332 C C . VAL A 1 179 ? -14.164 4.273 13.344 1 97.19 179 VAL A C 1
ATOM 1334 O O . VAL A 1 179 ? -13.336 3.4 13.055 1 97.19 179 VAL A O 1
ATOM 1337 N N . ILE A 1 180 ? -15.219 4.418 12.641 1 97.12 180 ILE A N 1
ATOM 1338 C CA . ILE A 1 180 ? -15.445 3.908 11.289 1 97.12 180 ILE A CA 1
ATOM 1339 C C . ILE A 1 180 ? -15.445 5.066 10.297 1 97.12 180 ILE A C 1
ATOM 1341 O O . ILE A 1 180 ? -16.328 5.926 10.336 1 97.12 180 ILE A O 1
ATOM 1345 N N . SER A 1 181 ? -14.453 5.074 9.398 1 96.75 181 SER A N 1
ATOM 1346 C CA . SER A 1 181 ? -14.281 6.316 8.656 1 96.75 181 SER A CA 1
ATOM 1347 C C . SER A 1 181 ? -14.078 6.047 7.168 1 96.75 181 SER A C 1
ATOM 1349 O O . SER A 1 181 ? -13.305 5.172 6.789 1 96.75 181 SER A O 1
ATOM 1351 N N . ALA A 1 182 ? -14.812 6.824 6.336 1 95.12 182 ALA A N 1
ATOM 1352 C CA . ALA A 1 182 ? -14.57 6.898 4.898 1 95.12 182 ALA A CA 1
ATOM 1353 C C . ALA A 1 182 ? -13.633 8.055 4.555 1 95.12 182 ALA A C 1
ATOM 1355 O O . ALA A 1 182 ? -13.156 8.156 3.422 1 95.12 182 ALA A O 1
ATOM 1356 N N . SER A 1 183 ? -13.375 8.898 5.508 1 93.12 183 SER A N 1
ATOM 1357 C CA . SER A 1 183 ? -12.422 10 5.383 1 93.12 183 SER A CA 1
ATOM 1358 C C . SER A 1 183 ? -11.016 9.562 5.781 1 93.12 183 SER A C 1
ATOM 1360 O O . SER A 1 183 ? -10.82 8.984 6.852 1 93.12 183 SER A O 1
ATOM 1362 N N . LEU A 1 184 ? -10.031 9.859 4.938 1 94.88 184 LEU A N 1
ATOM 1363 C CA . LEU A 1 184 ? -8.656 9.508 5.281 1 94.88 184 LEU A CA 1
ATOM 1364 C C . LEU A 1 184 ? -8.25 10.148 6.605 1 94.88 184 LEU A C 1
ATOM 1366 O O . LEU A 1 184 ? -7.66 9.484 7.461 1 94.88 184 LEU A O 1
ATOM 1370 N N . HIS A 1 185 ? -8.594 11.414 6.762 1 96.38 185 HIS A N 1
ATOM 1371 C CA . HIS A 1 185 ? -8.125 12.094 7.965 1 96.38 185 HIS A CA 1
ATOM 1372 C C . HIS A 1 185 ? -8.938 11.672 9.188 1 96.38 185 HIS A C 1
ATOM 1374 O O . HIS A 1 185 ? -8.5 11.859 10.32 1 96.38 185 HIS A O 1
ATOM 1380 N N . GLY A 1 186 ? -10.148 11.086 8.977 1 96.88 186 GLY A N 1
ATOM 1381 C CA . GLY A 1 186 ? -10.773 10.398 10.094 1 96.88 186 GLY A CA 1
ATOM 1382 C C . GLY A 1 186 ? -9.93 9.266 10.648 1 96.88 186 GLY A C 1
ATOM 1383 O O . GLY A 1 186 ? -9.82 9.109 11.867 1 96.88 186 GLY A O 1
ATOM 1384 N N . LEU A 1 187 ? -9.344 8.523 9.773 1 97.25 187 LEU A N 1
ATOM 1385 C CA . LEU A 1 187 ? -8.469 7.43 10.164 1 97.25 187 LEU A CA 1
ATOM 1386 C C . LEU A 1 187 ? -7.18 7.961 10.789 1 97.25 187 LEU A C 1
ATOM 1388 O O . LEU A 1 187 ? -6.715 7.438 11.805 1 97.25 187 LEU A O 1
ATOM 1392 N N . ILE A 1 188 ? -6.605 8.977 10.211 1 98.25 188 ILE A N 1
ATOM 1393 C CA . ILE A 1 188 ? -5.324 9.516 10.648 1 98.25 188 ILE A CA 1
ATOM 1394 C C . ILE A 1 188 ? -5.473 10.133 12.039 1 98.25 188 ILE A C 1
ATOM 1396 O O . ILE A 1 188 ? -4.625 9.922 12.906 1 98.25 188 ILE A O 1
ATOM 1400 N N . VAL A 1 189 ? -6.516 10.875 12.242 1 98.12 189 VAL A N 1
ATOM 1401 C CA . VAL A 1 189 ? -6.762 11.5 13.531 1 98.12 189 VAL A CA 1
ATOM 1402 C C . VAL A 1 189 ? -7.023 10.43 14.586 1 98.12 189 VAL A C 1
ATOM 1404 O O . VAL A 1 189 ? -6.555 10.539 15.727 1 98.12 189 VAL A O 1
ATOM 1407 N N . ALA A 1 190 ? -7.816 9.375 14.25 1 97.5 190 ALA A N 1
ATOM 1408 C CA . ALA A 1 190 ? -8 8.258 15.164 1 97.5 190 ALA A CA 1
ATOM 1409 C C . ALA A 1 190 ? -6.656 7.668 15.586 1 97.5 190 ALA A C 1
ATOM 1411 O O . ALA A 1 190 ? -6.406 7.461 16.781 1 97.5 190 ALA A O 1
ATOM 1412 N N . ASP A 1 191 ? -5.789 7.461 14.656 1 97.56 191 ASP A N 1
ATOM 1413 C CA . ASP A 1 191 ? -4.453 6.945 14.93 1 97.56 191 ASP A CA 1
ATOM 1414 C C . ASP A 1 191 ? -3.674 7.887 15.844 1 97.56 191 ASP A C 1
ATOM 1416 O O . ASP A 1 191 ? -3.066 7.453 16.828 1 97.56 191 ASP A O 1
ATOM 1420 N N . ALA A 1 192 ? -3.725 9.164 15.5 1 97.62 192 ALA A N 1
ATOM 1421 C CA . ALA A 1 192 ? -2.99 10.18 16.266 1 97.62 192 ALA A CA 1
ATOM 1422 C C . ALA A 1 192 ? -3.43 10.195 17.719 1 97.62 192 ALA A C 1
ATOM 1424 O O . ALA A 1 192 ? -2.629 10.492 18.609 1 97.62 192 ALA A O 1
ATOM 1425 N N . CYS A 1 193 ? -4.676 9.867 17.938 1 96.81 193 CYS A N 1
ATOM 1426 C CA . CYS A 1 193 ? -5.246 9.977 19.281 1 96.81 193 CYS A CA 1
ATOM 1427 C C . CYS A 1 193 ? -5.344 8.609 19.953 1 96.81 193 CYS A C 1
ATOM 1429 O O . CYS A 1 193 ? -5.895 8.484 21.047 1 96.81 193 CYS A O 1
ATOM 1431 N N . GLY A 1 194 ? -4.914 7.559 19.297 1 95.12 194 GLY A N 1
ATOM 1432 C CA . GLY A 1 194 ? -4.898 6.223 19.875 1 95.12 194 GLY A CA 1
ATOM 1433 C C . GLY A 1 194 ? -6.258 5.551 19.859 1 95.12 194 GLY A C 1
ATOM 1434 O O . GLY A 1 194 ? -6.527 4.668 20.672 1 95.12 194 GLY A O 1
ATOM 1435 N N . VAL A 1 195 ? -7.125 5.969 19.016 1 95.88 195 VAL A N 1
ATOM 1436 C CA . VAL A 1 195 ? -8.461 5.387 18.922 1 95.88 195 VAL A CA 1
ATOM 1437 C C . VAL A 1 195 ? -8.477 4.312 17.844 1 95.88 195 VAL A C 1
ATOM 1439 O O . VAL A 1 195 ? -8.094 4.57 16.688 1 95.88 195 VAL A O 1
ATOM 1442 N N . PRO A 1 196 ? -8.883 3.062 18.141 1 95.5 196 PRO A N 1
ATOM 1443 C CA . PRO A 1 196 ? -9.023 2.061 17.078 1 95.5 196 PRO A CA 1
ATOM 1444 C C . PRO A 1 196 ? -9.992 2.494 15.984 1 95.5 196 PRO A C 1
ATOM 1446 O O . PRO A 1 196 ? -10.953 3.213 16.25 1 95.5 196 PRO A O 1
ATOM 1449 N N . SER A 1 197 ? -9.672 2.057 14.758 1 95.62 197 SER A N 1
ATOM 1450 C CA . SER A 1 197 ? -10.508 2.525 13.664 1 95.62 197 SER A CA 1
ATOM 1451 C C . SER A 1 197 ? -10.656 1.459 12.586 1 95.62 197 SER A C 1
ATOM 1453 O O . SER A 1 197 ? -9.875 0.507 12.539 1 95.62 197 SER A O 1
ATOM 1455 N N . THR A 1 198 ? -11.719 1.592 11.828 1 95.19 198 THR A N 1
ATOM 1456 C CA . THR A 1 198 ? -12.047 0.747 10.688 1 95.19 198 THR A CA 1
ATOM 1457 C C . THR A 1 198 ? -12.281 1.593 9.438 1 95.19 198 THR A C 1
ATOM 1459 O O . THR A 1 198 ? -12.922 2.645 9.508 1 95.19 198 THR A O 1
ATOM 1462 N N . TRP A 1 199 ? -11.711 1.124 8.352 1 95.19 199 TRP A N 1
ATOM 1463 C CA . TRP A 1 199 ? -11.82 1.832 7.078 1 95.19 199 TRP A CA 1
ATOM 1464 C C . TRP A 1 199 ? -13.164 1.553 6.406 1 95.19 199 TRP A C 1
ATOM 1466 O O . TRP A 1 199 ? -13.523 0.394 6.191 1 95.19 199 TRP A O 1
ATOM 1476 N N . LEU A 1 200 ? -13.906 2.592 6.184 1 94.88 200 LEU A N 1
ATOM 1477 C CA . LEU A 1 200 ? -15.18 2.564 5.477 1 94.88 200 LEU A CA 1
ATOM 1478 C C . LEU A 1 200 ? -15.008 3.004 4.027 1 94.88 200 LEU A C 1
ATOM 1480 O O . LEU A 1 200 ? -14.289 3.967 3.748 1 94.88 200 LEU A O 1
ATOM 1484 N N . MET A 1 201 ? -15.641 2.285 3.105 1 90.06 201 MET A N 1
ATOM 1485 C CA . MET A 1 201 ? -15.531 2.57 1.678 1 90.06 201 MET A CA 1
ATOM 1486 C C . MET A 1 201 ? -15.891 4.02 1.381 1 90.06 201 MET A C 1
ATOM 1488 O O . MET A 1 201 ? -17.016 4.449 1.639 1 90.06 201 MET A O 1
ATOM 1492 N N . PRO A 1 202 ? -14.758 4.578 0.804 1 85.94 202 PRO A N 1
ATOM 1493 C CA . PRO A 1 202 ? -15.078 5.945 0.387 1 85.94 202 PRO A CA 1
ATOM 1494 C C . PRO A 1 202 ? -15.766 5.996 -0.976 1 85.94 202 PRO A C 1
ATOM 1496 O O . PRO A 1 202 ? -15.734 5.02 -1.726 1 85.94 202 PRO A O 1
ATOM 1499 N N . GLY A 1 203 ? -16.781 6.578 -1.295 1 75.5 203 GLY A N 1
ATOM 1500 C CA . GLY A 1 203 ? -17.422 6.723 -2.594 1 75.5 203 GLY A CA 1
ATOM 1501 C C . GLY A 1 203 ? -16.5 6.395 -3.752 1 75.5 203 GLY A C 1
ATOM 1502 O O . GLY A 1 203 ? -15.617 5.535 -3.631 1 75.5 203 GLY A O 1
ATOM 1503 N N . GLY A 1 204 ? -16.594 6.75 -5.02 1 69.06 204 GLY A N 1
ATOM 1504 C CA . GLY A 1 204 ? -15.992 6.387 -6.293 1 69.06 204 GLY A CA 1
ATOM 1505 C C . GLY A 1 204 ? -14.562 6.879 -6.445 1 69.06 204 GLY A C 1
ATOM 1506 O O . GLY A 1 204 ? -13.969 6.746 -7.516 1 69.06 204 GLY A O 1
ATOM 1507 N N . GLN A 1 205 ? -13.883 7.363 -5.418 1 67.56 205 GLN A N 1
ATOM 1508 C CA . GLN A 1 205 ? -12.539 7.891 -5.598 1 67.56 205 GLN A CA 1
ATOM 1509 C C . GLN A 1 205 ? -11.492 6.797 -5.422 1 67.56 205 GLN A C 1
ATOM 1511 O O . GLN A 1 205 ? -11.758 5.773 -4.789 1 67.56 205 GLN A O 1
ATOM 1516 N N . GLN A 1 206 ? -10.289 6.922 -6.191 1 76.25 206 GLN A N 1
ATOM 1517 C CA . GLN A 1 206 ? -9.156 6.023 -5.98 1 76.25 206 GLN A CA 1
ATOM 1518 C C . GLN A 1 206 ? -8.719 6.02 -4.52 1 76.25 206 GLN A C 1
ATOM 1520 O O . GLN A 1 206 ? -8.93 6.996 -3.801 1 76.25 206 GLN A O 1
ATOM 1525 N N . HIS A 1 207 ? -8.219 4.875 -4.113 1 89.38 207 HIS A N 1
ATOM 1526 C CA . HIS A 1 207 ? -7.949 4.668 -2.695 1 89.38 207 HIS A CA 1
ATOM 1527 C C . HIS A 1 207 ? -6.453 4.719 -2.408 1 89.38 207 HIS A C 1
ATOM 1529 O O . HIS A 1 207 ? -6.012 4.344 -1.319 1 89.38 207 HIS A O 1
ATOM 1535 N N . LEU A 1 208 ? -5.723 5.246 -3.434 1 89.19 208 LEU A N 1
ATOM 1536 C CA . LEU A 1 208 ? -4.27 5.277 -3.322 1 89.19 208 LEU A CA 1
ATOM 1537 C C . LEU A 1 208 ? -3.836 5.984 -2.045 1 89.19 208 LEU A C 1
ATOM 1539 O O . LEU A 1 208 ? -2.908 5.539 -1.366 1 89.19 208 LEU A O 1
ATOM 1543 N N . LYS A 1 209 ? -4.48 7.094 -1.709 1 93.62 209 LYS A N 1
ATOM 1544 C CA . LYS A 1 209 ? -4.062 7.898 -0.565 1 93.62 209 LYS A CA 1
ATOM 1545 C C . LYS A 1 209 ? -4.227 7.121 0.74 1 93.62 209 LYS A C 1
ATOM 1547 O O . LYS A 1 209 ? -3.439 7.297 1.674 1 93.62 209 LYS A O 1
ATOM 1552 N N . TYR A 1 210 ? -5.184 6.207 0.83 1 95 210 TYR A N 1
ATOM 1553 C CA . TYR A 1 210 ? -5.371 5.383 2.02 1 95 210 TYR A CA 1
ATOM 1554 C C . TYR A 1 210 ? -4.254 4.359 2.158 1 95 210 TYR A C 1
ATOM 1556 O O . TYR A 1 210 ? -3.67 4.207 3.234 1 95 210 TYR A O 1
ATOM 1564 N N . TYR A 1 211 ? -3.969 3.75 1.035 1 92.19 211 TYR A N 1
ATOM 1565 C CA . TYR A 1 211 ? -2.91 2.748 1.044 1 92.19 211 TYR A CA 1
ATOM 1566 C C . TYR A 1 211 ? -1.551 3.393 1.285 1 92.19 211 TYR A C 1
ATOM 1568 O O . TYR A 1 211 ? -0.689 2.809 1.947 1 92.19 211 TYR A O 1
ATOM 1576 N N . ASP A 1 212 ? -1.403 4.539 0.697 1 94.12 212 ASP A N 1
ATOM 1577 C CA . ASP A 1 212 ? -0.173 5.301 0.888 1 94.12 212 ASP A CA 1
ATOM 1578 C C . ASP A 1 212 ? 0.055 5.613 2.365 1 94.12 212 ASP A C 1
ATOM 1580 O O . ASP A 1 212 ? 1.129 5.34 2.904 1 94.12 212 ASP A O 1
ATOM 1584 N N . TYR A 1 213 ? -0.948 6.07 3.059 1 96.56 213 TYR A N 1
ATOM 1585 C CA . TYR A 1 213 ? -0.848 6.359 4.484 1 96.56 213 TYR A CA 1
ATOM 1586 C C . TYR A 1 213 ? -0.644 5.078 5.285 1 96.56 213 TYR A C 1
ATOM 1588 O O . TYR A 1 213 ? 0.213 5.023 6.172 1 96.56 213 TYR A O 1
ATOM 1596 N N . ALA A 1 214 ? -1.431 4.113 4.973 1 95.06 214 ALA A N 1
ATOM 1597 C CA . ALA A 1 214 ? -1.339 2.855 5.711 1 95.06 214 ALA A CA 1
ATOM 1598 C C . ALA A 1 214 ? 0.082 2.299 5.668 1 95.06 214 ALA A C 1
ATOM 1600 O O . ALA A 1 214 ? 0.611 1.857 6.691 1 95.06 214 ALA A O 1
ATOM 1601 N N . ALA A 1 215 ? 0.661 2.381 4.555 1 92.12 215 ALA A N 1
ATOM 1602 C CA . ALA A 1 215 ? 2.023 1.88 4.395 1 92.12 215 ALA A CA 1
ATOM 1603 C C . ALA A 1 215 ? 3.01 2.699 5.223 1 92.12 215 ALA A C 1
ATOM 1605 O O . ALA A 1 215 ? 3.982 2.16 5.754 1 92.12 215 ALA A O 1
ATOM 1606 N N . SER A 1 216 ? 2.785 3.949 5.391 1 95.69 216 SER A N 1
ATOM 1607 C CA . SER A 1 216 ? 3.699 4.836 6.102 1 95.69 216 SER A CA 1
ATOM 1608 C C . SER A 1 216 ? 3.775 4.48 7.582 1 95.69 216 SER A C 1
ATOM 1610 O O . SER A 1 216 ? 4.805 4.688 8.227 1 95.69 216 SER A O 1
ATOM 1612 N N . VAL A 1 217 ? 2.703 3.895 8.055 1 95.56 217 VAL A N 1
ATOM 1613 C CA . VAL A 1 217 ? 2.686 3.625 9.492 1 95.56 217 VAL A CA 1
ATOM 1614 C C . VAL A 1 217 ? 2.645 2.119 9.734 1 95.56 217 VAL A C 1
ATOM 1616 O O . VAL A 1 217 ? 2.572 1.67 10.883 1 95.56 217 VAL A O 1
ATOM 1619 N N . GLY A 1 218 ? 2.658 1.366 8.664 1 90.88 218 GLY A N 1
ATOM 1620 C CA . GLY A 1 218 ? 2.645 -0.082 8.797 1 90.88 218 GLY A CA 1
ATOM 1621 C C . GLY A 1 218 ? 1.289 -0.633 9.195 1 90.88 218 GLY A C 1
ATOM 1622 O O . GLY A 1 218 ? 1.205 -1.623 9.922 1 90.88 218 GLY A O 1
ATOM 1623 N N . ARG A 1 219 ? 0.268 0.061 8.805 1 92.12 219 ARG A N 1
ATOM 1624 C CA . ARG A 1 219 ? -1.102 -0.349 9.102 1 92.12 219 ARG A CA 1
ATOM 1625 C C . ARG A 1 219 ? -1.61 -1.341 8.055 1 92.12 219 ARG A C 1
ATOM 1627 O O . ARG A 1 219 ? -1.594 -1.054 6.859 1 92.12 219 ARG A O 1
ATOM 1634 N N . PRO A 1 220 ? -1.985 -2.529 8.523 1 86.88 220 PRO A N 1
ATOM 1635 C CA . PRO A 1 220 ? -2.68 -3.389 7.562 1 86.88 220 PRO A CA 1
ATOM 1636 C C . PRO A 1 220 ? -4.02 -2.811 7.113 1 86.88 220 PRO A C 1
ATOM 1638 O O . PRO A 1 220 ? -4.844 -2.432 7.953 1 86.88 220 PRO A O 1
ATOM 1641 N N . LEU A 1 221 ? -4.094 -2.582 5.898 1 86.44 221 LEU A N 1
ATOM 1642 C CA . LEU A 1 221 ? -5.328 -2.047 5.34 1 86.44 221 LEU A CA 1
ATOM 1643 C C . LEU A 1 221 ? -5.887 -2.973 4.266 1 86.44 221 LEU A C 1
ATOM 1645 O O . LEU A 1 221 ? -5.27 -3.156 3.215 1 86.44 221 LEU A O 1
ATOM 1649 N N . ASP A 1 222 ? -6.98 -3.582 4.582 1 78.38 222 ASP A N 1
ATOM 1650 C CA . ASP A 1 222 ? -7.672 -4.449 3.633 1 78.38 222 ASP A CA 1
ATOM 1651 C C . ASP A 1 222 ? -8.766 -3.688 2.893 1 78.38 222 ASP A C 1
ATOM 1653 O O . ASP A 1 222 ? -8.75 -2.457 2.832 1 78.38 222 ASP A O 1
ATOM 1657 N N . MET A 1 223 ? -9.688 -4.391 2.311 1 82.19 223 MET A N 1
ATOM 1658 C CA . MET A 1 223 ? -10.805 -3.744 1.635 1 82.19 223 MET A CA 1
ATOM 1659 C C . MET A 1 223 ? -11.711 -3.027 2.637 1 82.19 223 MET A C 1
ATOM 1661 O O . MET A 1 223 ? -11.969 -3.547 3.723 1 82.19 223 MET A O 1
ATOM 1665 N N . PRO A 1 224 ? -12.078 -1.857 2.355 1 89.94 224 PRO A N 1
ATOM 1666 C CA . PRO A 1 224 ? -12.953 -1.113 3.27 1 89.94 224 PRO A CA 1
ATOM 1667 C C . PRO A 1 224 ? -14.32 -1.767 3.441 1 89.94 224 PRO A C 1
ATOM 1669 O O . PRO A 1 224 ? -14.781 -2.492 2.555 1 89.94 224 PRO A O 1
ATOM 1672 N N . LEU A 1 225 ? -14.914 -1.507 4.547 1 91.62 225 LEU A N 1
ATOM 1673 C CA . LEU A 1 225 ? -16.297 -1.899 4.793 1 91.62 225 LEU A CA 1
ATOM 1674 C C . LEU A 1 225 ? -17.25 -1.103 3.91 1 91.62 225 LEU A C 1
ATOM 1676 O O . LEU A 1 225 ? -17 0.066 3.609 1 91.62 225 LEU A O 1
ATOM 1680 N N . THR A 1 226 ? -18.297 -1.778 3.494 1 90.5 226 THR A N 1
ATOM 1681 C CA . THR A 1 226 ? -19.438 -1.042 2.951 1 90.5 226 THR A CA 1
ATOM 1682 C C . THR A 1 226 ? -20.406 -0.663 4.059 1 90.5 226 THR A C 1
ATOM 1684 O O . THR A 1 226 ? -20.375 -1.229 5.152 1 90.5 226 THR A O 1
ATOM 1687 N N . LEU A 1 227 ? -21.266 0.279 3.76 1 93.19 227 LEU A N 1
ATOM 1688 C CA . LEU A 1 227 ? -22.281 0.672 4.738 1 93.19 227 LEU A CA 1
ATOM 1689 C C . LEU A 1 227 ? -23.109 -0.527 5.164 1 93.19 227 LEU A C 1
ATOM 1691 O O . LEU A 1 227 ? -23.453 -0.66 6.34 1 93.19 227 LEU A O 1
ATOM 1695 N N . ALA A 1 228 ? -23.344 -1.403 4.262 1 92.75 228 ALA A N 1
ATOM 1696 C CA . ALA A 1 228 ? -24.188 -2.562 4.516 1 92.75 228 ALA A CA 1
ATOM 1697 C C . ALA A 1 228 ? -23.516 -3.539 5.477 1 92.75 228 ALA A C 1
ATOM 1699 O O . ALA A 1 228 ? -24.188 -4.324 6.145 1 92.75 228 ALA A O 1
ATOM 1700 N N . GLU A 1 229 ? -22.234 -3.506 5.586 1 93.94 229 GLU A N 1
ATOM 1701 C CA . GLU A 1 229 ? -21.484 -4.457 6.398 1 93.94 229 GLU A CA 1
ATOM 1702 C C . GLU A 1 229 ? -21.266 -3.926 7.812 1 93.94 229 GLU A C 1
ATOM 1704 O O . GLU A 1 229 ? -20.859 -4.672 8.703 1 93.94 229 GLU A O 1
ATOM 1709 N N . VAL A 1 230 ? -21.547 -2.633 8.078 1 96 230 VAL A N 1
ATOM 1710 C CA . VAL A 1 230 ? -21.219 -1.957 9.32 1 96 230 VAL A CA 1
ATOM 1711 C C . VAL A 1 230 ? -21.953 -2.619 10.484 1 96 230 VAL A C 1
ATOM 1713 O O . VAL A 1 230 ? -21.344 -2.918 11.523 1 96 230 VAL A O 1
ATOM 1716 N N . PRO A 1 231 ? -23.234 -3.02 10.383 1 96 231 PRO A N 1
ATOM 1717 C CA . PRO A 1 231 ? -23.922 -3.619 11.523 1 96 231 PRO A CA 1
ATOM 1718 C C . PRO A 1 231 ? -23.281 -4.922 11.984 1 96 231 PRO A C 1
ATOM 1720 O O . PRO A 1 231 ? -23.109 -5.137 13.188 1 96 231 PRO A O 1
ATOM 1723 N N . ALA A 1 232 ? -22.938 -5.727 11.023 1 95.06 232 ALA A N 1
ATOM 1724 C CA . ALA A 1 232 ? -22.281 -6.977 11.383 1 95.06 232 ALA A CA 1
ATOM 1725 C C . ALA A 1 232 ? -20.922 -6.707 12.023 1 95.06 232 ALA A C 1
ATOM 1727 O O . ALA A 1 232 ? -20.531 -7.387 12.969 1 95.06 232 ALA A O 1
ATOM 1728 N N . HIS A 1 233 ? -20.219 -5.738 11.523 1 94.25 233 HIS A N 1
ATOM 1729 C CA . HIS A 1 233 ? -18.922 -5.367 12.047 1 94.25 233 HIS A CA 1
ATOM 1730 C C . HIS A 1 233 ? -19.031 -4.871 13.484 1 94.25 233 HIS A C 1
ATOM 1732 O O . HIS A 1 233 ? -18.188 -5.203 14.328 1 94.25 233 HIS A O 1
ATOM 1738 N N . LEU A 1 234 ? -20.031 -4.145 13.828 1 94.56 234 LEU A N 1
ATOM 1739 C CA . LEU A 1 234 ? -20.234 -3.584 15.156 1 94.56 234 LEU A CA 1
ATOM 1740 C C . LEU A 1 234 ? -20.375 -4.691 16.203 1 94.56 234 LEU A C 1
ATOM 1742 O O . LEU A 1 234 ? -19.891 -4.559 17.328 1 94.56 234 LEU A O 1
ATOM 1746 N N . ARG A 1 235 ? -20.938 -5.758 15.82 1 92.38 235 ARG A N 1
ATOM 1747 C CA . ARG A 1 235 ? -21.141 -6.875 16.734 1 92.38 235 ARG A CA 1
ATOM 1748 C C . ARG A 1 235 ? -19.828 -7.57 17.062 1 92.38 235 ARG A C 1
ATOM 1750 O O . ARG A 1 235 ? -19.703 -8.203 18.109 1 92.38 235 ARG A O 1
ATOM 1757 N N . GLY A 1 236 ? -18.875 -7.391 16.219 1 89 236 GLY A N 1
ATOM 1758 C CA . GLY A 1 236 ? -17.594 -8.062 16.422 1 89 236 GLY A CA 1
ATOM 1759 C C . GLY A 1 236 ? -16.547 -7.191 17.094 1 89 236 GLY A C 1
ATOM 1760 O O . GLY A 1 236 ? -15.461 -7.656 17.406 1 89 236 GLY A O 1
ATOM 1761 N N . LEU A 1 237 ? -16.859 -5.906 17.281 1 89.44 237 LEU A N 1
ATOM 1762 C CA . LEU A 1 237 ? -15.883 -4.988 17.844 1 89.44 237 LEU A CA 1
ATOM 1763 C C . LEU A 1 237 ? -15.586 -5.352 19.297 1 89.44 237 LEU A C 1
ATOM 1765 O O . LEU A 1 237 ? -16.5 -5.664 20.062 1 89.44 237 LEU A O 1
ATOM 1769 N N . LYS A 1 238 ? -14.273 -5.434 19.578 1 80.94 238 LYS A N 1
ATOM 1770 C CA . LYS A 1 238 ? -13.852 -5.727 20.953 1 80.94 238 LYS A CA 1
ATOM 1771 C C . LYS A 1 238 ? -13.391 -4.461 21.672 1 80.94 238 LYS A C 1
ATOM 1773 O O . LYS A 1 238 ? -12.914 -3.518 21.031 1 80.94 238 LYS A O 1
ATOM 1778 N N . ASP A 1 239 ? -13.453 -4.422 23 1 70.94 239 ASP A N 1
ATOM 1779 C CA . ASP A 1 239 ? -13.148 -3.256 23.828 1 70.94 239 ASP A CA 1
ATOM 1780 C C . ASP A 1 239 ? -11.641 -2.994 23.859 1 70.94 239 ASP A C 1
ATOM 1782 O O . ASP A 1 239 ? -11.211 -1.853 24.047 1 70.94 239 ASP A O 1
ATOM 1786 N N . ASP A 1 240 ? -10.883 -4.016 23.688 1 69.06 240 ASP A N 1
ATOM 1787 C CA . ASP A 1 240 ? -9.445 -3.85 23.875 1 69.06 240 ASP A CA 1
ATOM 1788 C C . ASP A 1 240 ? -8.703 -3.824 22.547 1 69.06 240 ASP A C 1
ATOM 1790 O O . ASP A 1 240 ? -7.551 -4.25 22.469 1 69.06 240 ASP A O 1
ATOM 1794 N N . ASP A 1 241 ? -9.383 -3.238 21.672 1 73 241 ASP A N 1
ATOM 1795 C CA . ASP A 1 241 ? -8.695 -3.201 20.391 1 73 241 ASP A CA 1
ATOM 1796 C C . ASP A 1 241 ? -7.504 -2.252 20.422 1 73 241 ASP A C 1
ATOM 1798 O O . ASP A 1 241 ? -7.613 -1.129 20.922 1 73 241 ASP A O 1
ATOM 1802 N N . ARG A 1 242 ? -6.363 -2.773 20.312 1 74.06 242 ARG A N 1
ATOM 1803 C CA . ARG A 1 242 ? -5.109 -2.021 20.281 1 74.06 242 ARG A CA 1
ATOM 1804 C C . ARG A 1 242 ? -4.68 -1.728 18.844 1 74.06 242 ARG A C 1
ATOM 1806 O O . ARG A 1 242 ? -5.145 -2.377 17.906 1 74.06 242 ARG A O 1
ATOM 1813 N N . LEU A 1 243 ? -3.973 -0.556 18.766 1 88 243 LEU A N 1
ATOM 1814 C CA . LEU A 1 243 ? -3.357 -0.241 17.484 1 88 243 LEU A CA 1
ATOM 1815 C C . LEU A 1 243 ? -2.072 -1.039 17.281 1 88 243 LEU A C 1
ATOM 1817 O O . LEU A 1 243 ? -1.026 -0.685 17.828 1 88 243 LEU A O 1
ATOM 1821 N N . ASP A 1 244 ? -2.115 -2.068 16.469 1 87.19 244 ASP A N 1
ATOM 1822 C CA . ASP A 1 244 ? -0.963 -2.932 16.219 1 87.19 244 ASP A CA 1
ATOM 1823 C C . ASP A 1 244 ? 0.136 -2.18 15.477 1 87.19 244 ASP A C 1
ATOM 1825 O O . ASP A 1 244 ? 1.257 -2.678 15.344 1 87.19 244 ASP A O 1
ATOM 1829 N N . TRP A 1 245 ? -0.155 -0.924 15.055 1 92.19 245 TRP A N 1
ATOM 1830 C CA . TRP A 1 245 ? 0.809 -0.157 14.273 1 92.19 245 TRP A CA 1
ATOM 1831 C C . TRP A 1 245 ? 1.214 1.117 15.008 1 92.19 245 TRP A C 1
ATOM 1833 O O . TRP A 1 245 ? 1.604 2.105 14.375 1 92.19 245 TRP A O 1
ATOM 1843 N N . ALA A 1 246 ? 1.11 1.108 16.344 1 94.19 246 ALA A N 1
ATOM 1844 C CA . ALA A 1 246 ? 1.443 2.262 17.188 1 94.19 246 ALA A CA 1
ATOM 1845 C C . ALA A 1 246 ? 2.9 2.67 17 1 94.19 246 ALA A C 1
ATOM 1847 O O . ALA A 1 246 ? 3.223 3.861 17 1 94.19 246 ALA A O 1
ATOM 1848 N N . GLU A 1 247 ? 3.773 1.701 16.875 1 93.31 247 GLU A N 1
ATOM 1849 C CA . GLU A 1 247 ? 5.184 2.01 16.641 1 93.31 247 GLU A CA 1
ATOM 1850 C C . GLU A 1 247 ? 5.387 2.734 15.32 1 93.31 247 GLU A C 1
ATOM 1852 O O . GLU A 1 247 ? 6.23 3.629 15.219 1 93.31 247 GLU A O 1
ATOM 1857 N N . GLY A 1 248 ? 4.625 2.277 14.328 1 94.44 248 GLY A N 1
ATOM 1858 C CA . GLY A 1 248 ? 4.684 2.959 13.047 1 94.44 248 GLY A CA 1
ATOM 1859 C C . GLY A 1 248 ? 4.219 4.402 13.117 1 94.44 248 GLY A C 1
ATOM 1860 O O . GLY A 1 248 ? 4.797 5.277 12.469 1 94.44 248 GLY A O 1
ATOM 1861 N N . ILE A 1 249 ? 3.234 4.629 13.945 1 96.94 249 ILE A N 1
ATOM 1862 C CA . ILE A 1 249 ? 2.736 5.984 14.148 1 96.94 249 ILE A CA 1
ATOM 1863 C C . ILE A 1 249 ? 3.82 6.836 14.805 1 96.94 249 ILE A C 1
ATOM 1865 O O . ILE A 1 249 ? 4.086 7.957 14.367 1 96.94 249 ILE A O 1
ATOM 1869 N N . ALA A 1 250 ? 4.43 6.305 15.805 1 97.12 250 ALA A N 1
ATOM 1870 C CA . ALA A 1 250 ? 5.492 7.023 16.516 1 97.12 250 ALA A CA 1
ATOM 1871 C C . ALA A 1 250 ? 6.645 7.352 15.57 1 97.12 250 ALA A C 1
ATOM 1873 O O . ALA A 1 250 ? 7.18 8.469 15.594 1 97.12 250 ALA A O 1
ATOM 1874 N N . ARG A 1 251 ? 7 6.43 14.781 1 96.31 251 ARG A N 1
ATOM 1875 C CA . ARG A 1 251 ? 8.07 6.641 13.812 1 96.31 251 ARG A CA 1
ATOM 1876 C C . ARG A 1 251 ? 7.703 7.742 12.82 1 96.31 251 ARG A C 1
ATOM 1878 O O . ARG A 1 251 ? 8.516 8.625 12.539 1 96.31 251 ARG A O 1
ATOM 1885 N N . ALA A 1 252 ? 6.527 7.652 12.289 1 97.5 252 ALA A N 1
ATOM 1886 C CA . ALA A 1 252 ? 6.074 8.648 11.32 1 97.5 252 ALA A CA 1
ATOM 1887 C C . ALA A 1 252 ? 6.066 10.047 11.938 1 97.5 252 ALA A C 1
ATOM 1889 O O . ALA A 1 252 ? 6.445 11.016 11.281 1 97.5 252 ALA A O 1
ATOM 1890 N N . ARG A 1 253 ? 5.598 10.141 13.172 1 98.31 253 ARG A N 1
ATOM 1891 C CA . ARG A 1 253 ? 5.617 11.422 13.867 1 98.31 253 ARG A CA 1
ATOM 1892 C C . ARG A 1 253 ? 7.039 11.961 13.984 1 98.31 253 ARG A C 1
ATOM 1894 O O . ARG A 1 253 ? 7.281 13.141 13.719 1 98.31 253 ARG A O 1
ATOM 1901 N N . SER A 1 254 ? 7.906 11.102 14.375 1 98 254 SER A N 1
ATOM 1902 C CA . SER A 1 254 ? 9.312 11.492 14.484 1 98 254 SER A CA 1
ATOM 1903 C C . SER A 1 254 ? 9.867 11.938 13.141 1 98 254 SER A C 1
ATOM 1905 O O . SER A 1 254 ? 10.57 12.938 13.055 1 98 254 SER A O 1
ATOM 1907 N N . ASP A 1 255 ? 9.539 11.172 12.102 1 97.69 255 ASP A N 1
ATOM 1908 C CA . ASP A 1 255 ? 10 11.516 10.758 1 97.69 255 ASP A CA 1
ATOM 1909 C C . ASP A 1 255 ? 9.484 12.891 10.336 1 97.69 255 ASP A C 1
ATOM 1911 O O . ASP A 1 255 ? 10.227 13.672 9.742 1 97.69 255 ASP A O 1
ATOM 1915 N N . LEU A 1 256 ? 8.258 13.148 10.625 1 98.44 256 LEU A N 1
ATOM 1916 C CA . LEU A 1 256 ? 7.648 14.43 10.289 1 98.44 256 LEU A CA 1
ATOM 1917 C C . LEU A 1 256 ? 8.391 15.578 10.969 1 98.44 256 LEU A C 1
ATOM 1919 O O . LEU A 1 256 ? 8.75 16.562 10.312 1 98.44 256 LEU A O 1
ATOM 1923 N N . LEU A 1 257 ? 8.609 15.422 12.219 1 98.12 257 LEU A N 1
ATOM 1924 C CA . LEU A 1 257 ? 9.242 16.484 12.984 1 98.12 257 LEU A CA 1
ATOM 1925 C C . LEU A 1 257 ? 10.688 16.703 12.539 1 98.12 257 LEU A C 1
ATOM 1927 O O . LEU A 1 257 ? 11.156 17.828 12.43 1 98.12 257 LEU A O 1
ATOM 1931 N N . THR A 1 258 ? 11.359 15.617 12.25 1 97.5 258 THR A N 1
ATOM 1932 C CA . THR A 1 258 ? 12.75 15.68 11.828 1 97.5 258 THR A CA 1
ATOM 1933 C C . THR A 1 258 ? 12.867 16.281 10.43 1 97.5 258 THR A C 1
ATOM 1935 O O . THR A 1 258 ? 13.812 17.016 10.148 1 97.5 258 THR A O 1
ATOM 1938 N N . ALA A 1 259 ? 11.922 16.031 9.594 1 97.69 259 ALA A N 1
ATOM 1939 C CA . ALA A 1 259 ? 12.008 16.422 8.188 1 97.69 259 ALA A CA 1
ATOM 1940 C C . ALA A 1 259 ? 11.523 17.859 7.98 1 97.69 259 ALA A C 1
ATOM 1942 O O . ALA A 1 259 ? 11.734 18.438 6.914 1 97.69 259 ALA A O 1
ATOM 1943 N N . PHE A 1 260 ? 10.836 18.438 8.984 1 98 260 PHE A N 1
ATOM 1944 C CA . PHE A 1 260 ? 10.367 19.812 8.812 1 98 260 PHE A CA 1
ATOM 1945 C C . PHE A 1 260 ? 11.539 20.75 8.578 1 98 260 PHE A C 1
ATOM 1947 O O . PHE A 1 260 ? 12.516 20.734 9.328 1 98 260 PHE A O 1
ATOM 1954 N N . PRO A 1 261 ? 11.445 21.578 7.566 1 96.44 261 PRO A N 1
ATOM 1955 C CA . PRO A 1 261 ? 12.594 22.422 7.242 1 96.44 261 PRO A CA 1
ATOM 1956 C C . PRO A 1 261 ? 12.953 23.391 8.367 1 96.44 261 PRO A C 1
ATOM 1958 O O . PRO A 1 261 ? 12.117 24.203 8.773 1 96.44 261 PRO A O 1
ATOM 1961 N N . ALA A 1 262 ? 14.172 23.359 8.727 1 94.31 262 ALA A N 1
ATOM 1962 C CA . ALA A 1 262 ? 14.648 24.172 9.844 1 94.31 262 ALA A CA 1
ATOM 1963 C C . ALA A 1 262 ? 14.477 25.656 9.555 1 94.31 262 ALA A C 1
ATOM 1965 O O . ALA A 1 262 ? 14.141 26.438 10.445 1 94.31 262 ALA A O 1
ATOM 1966 N N . HIS A 1 263 ? 14.703 26.031 8.32 1 92.56 263 HIS A N 1
ATOM 1967 C CA . HIS A 1 263 ? 14.68 27.438 7.957 1 92.56 263 HIS A CA 1
ATOM 1968 C C . HIS A 1 263 ? 13.258 28 7.996 1 92.56 263 HIS A C 1
ATOM 1970 O O . HIS A 1 263 ? 13.062 29.219 7.938 1 92.56 263 HIS A O 1
ATOM 1976 N N . MET A 1 264 ? 12.266 27.141 8.148 1 94.62 264 MET A N 1
ATOM 1977 C CA . MET A 1 264 ? 10.883 27.594 8.156 1 94.62 264 MET A CA 1
ATOM 1978 C C . MET A 1 264 ? 10.344 27.672 9.586 1 94.62 264 MET A C 1
ATOM 1980 O O . MET A 1 264 ? 9.203 28.078 9.805 1 94.62 264 MET A O 1
ATOM 1984 N N . ARG A 1 265 ? 11.133 27.266 10.531 1 94.75 265 ARG A N 1
ATOM 1985 C CA . ARG A 1 265 ? 10.758 27.391 11.938 1 94.75 265 ARG A CA 1
ATOM 1986 C C . ARG A 1 265 ? 10.969 28.812 12.438 1 94.75 265 ARG A C 1
ATOM 1988 O O . ARG A 1 265 ? 11.836 29.531 11.945 1 94.75 265 ARG A O 1
ATOM 1995 N N . ALA A 1 266 ? 10.18 29.094 13.438 1 91 266 ALA A N 1
ATOM 1996 C CA . ALA A 1 266 ? 10.367 30.406 14.062 1 91 266 ALA A CA 1
ATOM 1997 C C . ALA A 1 266 ? 11.727 30.5 14.75 1 91 266 ALA A C 1
ATOM 1999 O O . ALA A 1 266 ? 12.234 29.5 15.281 1 91 266 ALA A O 1
ATOM 2000 N N . GLN A 1 267 ? 12.508 31.406 14.406 1 74.81 267 GLN A N 1
ATOM 2001 C CA . GLN A 1 267 ? 13.781 31.625 15.078 1 74.81 267 GLN A CA 1
ATOM 2002 C C . GLN A 1 267 ? 13.578 32.031 16.547 1 74.81 267 GLN A C 1
ATOM 2004 O O . GLN A 1 267 ? 12.711 32.844 16.859 1 74.81 267 GLN A O 1
ATOM 2009 N N . THR A 1 268 ? 13.547 31.094 17.469 1 59.22 268 THR A N 1
ATOM 2010 C CA . THR A 1 268 ? 13.539 31.516 18.859 1 59.22 268 THR A CA 1
ATOM 2011 C C . THR A 1 268 ? 14.555 32.625 19.109 1 59.22 268 THR A C 1
ATOM 2013 O O . THR A 1 268 ? 15.719 32.5 18.734 1 59.22 268 THR A O 1
ATOM 2016 N N . PRO A 1 269 ? 14.125 33.812 19.391 1 48.66 269 PRO A N 1
ATOM 2017 C CA . PRO A 1 269 ? 15.117 34.844 19.75 1 48.66 269 PRO A CA 1
ATOM 2018 C C . PRO A 1 269 ? 16.234 34.281 20.609 1 48.66 269 PRO A C 1
ATOM 2020 O O . PRO A 1 269 ? 16.016 33.375 21.406 1 48.66 269 PRO A O 1
ATOM 2023 N N . ALA A 1 270 ? 17.453 34.188 20.047 1 44.28 270 ALA A N 1
ATOM 2024 C CA . ALA A 1 270 ? 18.594 33.875 20.891 1 44.28 270 ALA A CA 1
ATOM 2025 C C . ALA A 1 270 ? 18.422 34.438 22.297 1 44.28 270 ALA A C 1
ATOM 2027 O O . ALA A 1 270 ? 18.016 35.594 22.453 1 44.28 270 ALA A O 1
ATOM 2028 N N . SER A 1 271 ? 18.156 33.656 23.328 1 43.28 271 SER A N 1
ATOM 2029 C CA . SER A 1 271 ? 18.281 34.125 24.703 1 43.28 271 SER A CA 1
ATOM 2030 C C . SER A 1 271 ? 19.391 35.188 24.812 1 43.28 271 SER A C 1
ATOM 2032 O O . SER A 1 271 ? 20.5 34.969 24.328 1 43.28 271 SER A O 1
ATOM 2034 N N . ALA A 1 272 ? 19.188 36.5 25.078 1 42.53 272 ALA A N 1
ATOM 2035 C CA . ALA A 1 272 ? 20.109 37.531 25.562 1 42.53 272 ALA A CA 1
ATOM 2036 C C . ALA A 1 272 ? 21.109 36.938 26.547 1 42.53 272 ALA A C 1
ATOM 2038 O O . ALA A 1 272 ? 20.734 36.438 27.609 1 42.53 272 ALA A O 1
ATOM 2039 N N . ALA A 1 273 ? 22.234 36.344 26.281 1 44.97 273 ALA A N 1
ATOM 2040 C CA . ALA A 1 273 ? 23.344 36.031 27.172 1 44.97 273 ALA A CA 1
ATOM 2041 C C . ALA A 1 273 ? 23.516 37.094 28.234 1 44.97 273 ALA A C 1
ATOM 2043 O O . ALA A 1 273 ? 23.672 38.281 27.922 1 44.97 273 ALA A O 1
ATOM 2044 N N . VAL A 1 274 ? 23.016 36.875 29.469 1 44.19 274 VAL A N 1
ATOM 2045 C CA . VAL A 1 274 ? 23.297 37.594 30.703 1 44.19 274 VAL A CA 1
ATOM 2046 C C . VAL A 1 274 ? 24.781 37.938 30.766 1 44.19 274 VAL A C 1
ATOM 2048 O O . VAL A 1 274 ? 25.625 37.062 30.797 1 44.19 274 VAL A O 1
ATOM 2051 N N . ALA A 1 275 ? 25.234 39 30.328 1 42.25 275 ALA A N 1
ATOM 2052 C CA . ALA A 1 275 ? 26.531 39.625 30.531 1 42.25 275 ALA A CA 1
ATOM 2053 C C . ALA A 1 275 ? 26.984 39.531 31.984 1 42.25 275 ALA A C 1
ATOM 2055 O O . ALA A 1 275 ? 26.266 39.906 32.906 1 42.25 275 ALA A O 1
ATOM 2056 N N . GLU A 1 276 ? 27.781 38.562 32.406 1 42.94 276 GLU A N 1
ATOM 2057 C CA . GLU A 1 276 ? 28.453 38.562 33.688 1 42.94 276 GLU A CA 1
ATOM 2058 C C . GLU A 1 276 ? 29 39.938 34.031 1 42.94 276 GLU A C 1
ATOM 2060 O O . GLU A 1 276 ? 29.641 40.594 33.188 1 42.94 276 GLU A O 1
ATOM 2065 N N . PRO A 1 277 ? 28.375 40.562 35.094 1 44 277 PRO A N 1
ATOM 2066 C CA . PRO A 1 277 ? 29.062 41.812 35.469 1 44 277 PRO A CA 1
ATOM 2067 C C . PRO A 1 277 ? 30.594 41.656 35.5 1 44 277 PRO A C 1
ATOM 2069 O O . PRO A 1 277 ? 31.094 40.562 35.75 1 44 277 PRO A O 1
ATOM 2072 N N . LYS A 1 278 ? 31.438 42.469 34.906 1 34.78 278 LYS A N 1
ATOM 2073 C CA . LYS A 1 278 ? 32.875 42.5 35.156 1 34.78 278 LYS A CA 1
ATOM 2074 C C . LYS A 1 278 ? 33.156 42.469 36.656 1 34.78 278 LYS A C 1
ATOM 2076 O O . LYS A 1 278 ? 32.469 43.156 37.438 1 34.78 278 LYS A O 1
ATOM 2081 N N . MET B 1 1 ? -14.133 -26.422 -29.688 1 37.53 1 MET B N 1
ATOM 2082 C CA . MET B 1 1 ? -14.289 -27.562 -28.797 1 37.53 1 MET B CA 1
ATOM 2083 C C . MET B 1 1 ? -13.875 -27.188 -27.375 1 37.53 1 MET B C 1
ATOM 2085 O O . MET B 1 1 ? -12.828 -26.578 -27.172 1 37.53 1 MET B O 1
ATOM 2089 N N . ARG B 1 2 ? -14.891 -27.141 -26.5 1 47.5 2 ARG B N 1
ATOM 2090 C CA . ARG B 1 2 ? -14.664 -26.844 -25.094 1 47.5 2 ARG B CA 1
ATOM 2091 C C . ARG B 1 2 ? -13.609 -27.766 -24.5 1 47.5 2 ARG B C 1
ATOM 2093 O O . ARG B 1 2 ? -13.641 -28.984 -24.719 1 47.5 2 ARG B O 1
ATOM 2100 N N . ALA B 1 3 ? -12.445 -27.219 -24.188 1 55.81 3 ALA B N 1
ATOM 2101 C CA . ALA B 1 3 ? -11.406 -28.031 -23.547 1 55.81 3 ALA B CA 1
ATOM 2102 C C . ALA B 1 3 ? -12.008 -29 -22.531 1 55.81 3 ALA B C 1
ATOM 2104 O O . ALA B 1 3 ? -12.93 -28.641 -21.797 1 55.81 3 ALA B O 1
ATOM 2105 N N . LEU B 1 4 ? -11.719 -30.25 -22.625 1 60.09 4 LEU B N 1
ATOM 2106 C CA . LEU B 1 4 ? -12.133 -31.281 -21.672 1 60.09 4 LEU B CA 1
ATOM 2107 C C . LEU B 1 4 ? -11.383 -31.125 -20.344 1 60.09 4 LEU B C 1
ATOM 2109 O O . LEU B 1 4 ? -10.258 -30.609 -20.328 1 60.09 4 LEU B O 1
ATOM 2113 N N . PRO B 1 5 ? -12.023 -31.391 -19.188 1 66.06 5 PRO B N 1
ATOM 2114 C CA . PRO B 1 5 ? -11.383 -31.266 -17.875 1 66.06 5 PRO B CA 1
ATOM 2115 C C . PRO B 1 5 ? -10.062 -32.031 -17.797 1 66.06 5 PRO B C 1
ATOM 2117 O O . PRO B 1 5 ? -9.297 -31.828 -16.844 1 66.06 5 PRO B O 1
ATOM 2120 N N . THR B 1 6 ? -9.727 -32.719 -18.906 1 74 6 THR B N 1
ATOM 2121 C CA . THR B 1 6 ? -8.477 -33.469 -18.875 1 74 6 THR B CA 1
ATOM 2122 C C . THR B 1 6 ? -7.414 -32.781 -19.719 1 74 6 THR B C 1
ATOM 2124 O O . THR B 1 6 ? -6.227 -33.062 -19.609 1 74 6 THR B O 1
ATOM 2127 N N . ASP B 1 7 ? -7.828 -31.812 -20.406 1 88.19 7 ASP B N 1
ATOM 2128 C CA . ASP B 1 7 ? -6.871 -31.125 -21.266 1 88.19 7 ASP B CA 1
ATOM 2129 C C . ASP B 1 7 ? -6.008 -30.156 -20.453 1 88.19 7 ASP B C 1
ATOM 2131 O O . ASP B 1 7 ? -6.457 -29.609 -19.453 1 88.19 7 ASP B O 1
ATOM 2135 N N . PRO B 1 8 ? -4.797 -30.062 -20.922 1 95.69 8 PRO B N 1
ATOM 2136 C CA . PRO B 1 8 ? -3.939 -29.094 -20.234 1 95.69 8 PRO B CA 1
ATOM 2137 C C . PRO B 1 8 ? -4.5 -27.672 -20.281 1 95.69 8 PRO B C 1
ATOM 2139 O O . PRO B 1 8 ? -5.078 -27.266 -21.281 1 95.69 8 PRO B O 1
ATOM 2142 N N . ILE B 1 9 ? -4.473 -27.016 -19.188 1 96.81 9 ILE B N 1
ATOM 2143 C CA . ILE B 1 9 ? -4.859 -25.609 -19.125 1 96.81 9 ILE B CA 1
ATOM 2144 C C . ILE B 1 9 ? -3.857 -24.766 -19.906 1 96.81 9 ILE B C 1
ATOM 2146 O O . ILE B 1 9 ? -2.646 -24.891 -19.703 1 96.81 9 ILE B O 1
ATOM 2150 N N . ARG B 1 10 ? -4.289 -23.984 -20.844 1 97.44 10 ARG B N 1
ATOM 2151 C CA . ARG B 1 10 ? -3.438 -23.031 -21.531 1 97.44 10 ARG B CA 1
ATOM 2152 C C . ARG B 1 10 ? -3.184 -21.797 -20.672 1 97.44 10 ARG B C 1
ATOM 2154 O O . ARG B 1 10 ? -4.086 -20.984 -20.453 1 97.44 10 ARG B O 1
ATOM 2161 N N . LEU B 1 11 ? -1.962 -21.703 -20.172 1 97.75 11 LEU B N 1
ATOM 2162 C CA . LEU B 1 11 ? -1.565 -20.656 -19.234 1 97.75 11 LEU B CA 1
ATOM 2163 C C . LEU B 1 11 ? -0.521 -19.734 -19.859 1 97.75 11 LEU B C 1
ATOM 2165 O O . LEU B 1 11 ? 0.396 -20.203 -20.531 1 97.75 11 LEU B O 1
ATOM 2169 N N . TYR B 1 12 ? -0.703 -18.453 -19.609 1 97.12 12 TYR B N 1
ATOM 2170 C CA . TYR B 1 12 ? 0.358 -17.531 -20 1 97.12 12 TYR B CA 1
ATOM 2171 C C . TYR B 1 12 ? 1.22 -17.156 -18.797 1 97.12 12 TYR B C 1
ATOM 2173 O O . TYR B 1 12 ? 0.699 -16.844 -17.719 1 97.12 12 TYR B O 1
ATOM 2181 N N . TRP B 1 13 ? 2.498 -17.219 -18.922 1 94.75 13 TRP B N 1
ATOM 2182 C CA . TRP B 1 13 ? 3.488 -16.594 -18.031 1 94.75 13 TRP B CA 1
ATOM 2183 C C . TRP B 1 13 ? 4.68 -16.078 -18.828 1 94.75 13 TRP B C 1
ATOM 2185 O O . TRP B 1 13 ? 4.906 -16.516 -19.969 1 94.75 13 TRP B O 1
ATOM 2195 N N . TRP B 1 14 ? 5.336 -15.141 -18.297 1 87.94 14 TRP B N 1
ATOM 2196 C CA . TRP B 1 14 ? 6.457 -14.508 -18.984 1 87.94 14 TRP B CA 1
ATOM 2197 C C . TRP B 1 14 ? 7.648 -15.461 -19.078 1 87.94 14 TRP B C 1
ATOM 2199 O O . TRP B 1 14 ? 8.055 -16.047 -18.078 1 87.94 14 TRP B O 1
ATOM 2209 N N . LYS B 1 15 ? 8.156 -15.648 -20.297 1 85.69 15 LYS B N 1
ATOM 2210 C CA . LYS B 1 15 ? 9.273 -16.562 -20.5 1 85.69 15 LYS B CA 1
ATOM 2211 C C . LYS B 1 15 ? 10.461 -15.852 -21.156 1 85.69 15 LYS B C 1
ATOM 2213 O O . LYS B 1 15 ? 11.352 -16.484 -21.703 1 85.69 15 LYS B O 1
ATOM 2218 N N . GLY B 1 16 ? 10.453 -14.523 -21.188 1 80.38 16 GLY B N 1
ATOM 2219 C CA . GLY B 1 16 ? 11.531 -13.797 -21.828 1 80.38 16 GLY B CA 1
ATOM 2220 C C . GLY B 1 16 ? 12.875 -13.984 -21.141 1 80.38 16 GLY B C 1
ATOM 2221 O O . GLY B 1 16 ? 13.898 -14.156 -21.797 1 80.38 16 GLY B O 1
ATOM 2222 N N . VAL B 1 17 ? 12.93 -13.891 -19.844 1 81.38 17 VAL B N 1
ATOM 2223 C CA . VAL B 1 17 ? 14.102 -14.133 -19.016 1 81.38 17 VAL B CA 1
ATOM 2224 C C . VAL B 1 17 ? 13.781 -15.188 -17.969 1 81.38 17 VAL B C 1
ATOM 2226 O O . VAL B 1 17 ? 12.727 -15.141 -17.328 1 81.38 17 VAL B O 1
ATOM 2229 N N . PRO B 1 18 ? 14.688 -16.172 -17.938 1 84.12 18 PRO B N 1
ATOM 2230 C CA . PRO B 1 18 ? 14.438 -17.172 -16.906 1 84.12 18 PRO B CA 1
ATOM 2231 C C . PRO B 1 18 ? 14.234 -16.562 -15.523 1 84.12 18 PRO B C 1
ATOM 2233 O O . PRO B 1 18 ? 15.016 -15.695 -15.109 1 84.12 18 PRO B O 1
ATOM 2236 N N . ASN B 1 19 ? 13.188 -16.906 -14.891 1 89.75 19 ASN B N 1
ATOM 2237 C CA . ASN B 1 19 ? 12.828 -16.438 -13.562 1 89.75 19 ASN B CA 1
ATOM 2238 C C . ASN B 1 19 ? 11.977 -17.469 -12.82 1 89.75 19 ASN B C 1
ATOM 2240 O O . ASN B 1 19 ? 10.914 -17.859 -13.289 1 89.75 19 ASN B O 1
ATOM 2244 N N . PHE B 1 20 ? 12.422 -17.906 -11.68 1 92.31 20 PHE B N 1
ATOM 2245 C CA . PHE B 1 20 ? 11.734 -18.969 -10.961 1 92.31 20 PHE B CA 1
ATOM 2246 C C . PHE B 1 20 ? 10.312 -18.547 -10.602 1 92.31 20 PHE B C 1
ATOM 2248 O O . PHE B 1 20 ? 9.398 -19.375 -10.586 1 92.31 20 PHE B O 1
ATOM 2255 N N . GLY B 1 21 ? 10.102 -17.297 -10.352 1 91.44 21 GLY B N 1
ATOM 2256 C CA . GLY B 1 21 ? 8.781 -16.781 -10.016 1 91.44 21 GLY B CA 1
ATOM 2257 C C . GLY B 1 21 ? 7.773 -16.938 -11.141 1 91.44 21 GLY B C 1
ATOM 2258 O O . GLY B 1 21 ? 6.617 -17.297 -10.898 1 91.44 21 GLY B O 1
ATOM 2259 N N . ASP B 1 22 ? 8.219 -16.703 -12.305 1 91.62 22 ASP B N 1
ATOM 2260 C CA . ASP B 1 22 ? 7.355 -16.891 -13.469 1 91.62 22 ASP B CA 1
ATOM 2261 C C . ASP B 1 22 ? 7.051 -18.375 -13.695 1 91.62 22 ASP B C 1
ATOM 2263 O O . ASP B 1 22 ? 5.91 -18.734 -14 1 91.62 22 ASP B O 1
ATOM 2267 N N . ALA B 1 23 ? 8.047 -19.188 -13.5 1 93.88 23 ALA B N 1
ATOM 2268 C CA . ALA B 1 23 ? 7.918 -20.625 -13.711 1 93.88 23 ALA B CA 1
ATOM 2269 C C . ALA B 1 23 ? 6.988 -21.25 -12.68 1 93.88 23 ALA B C 1
ATOM 2271 O O . ALA B 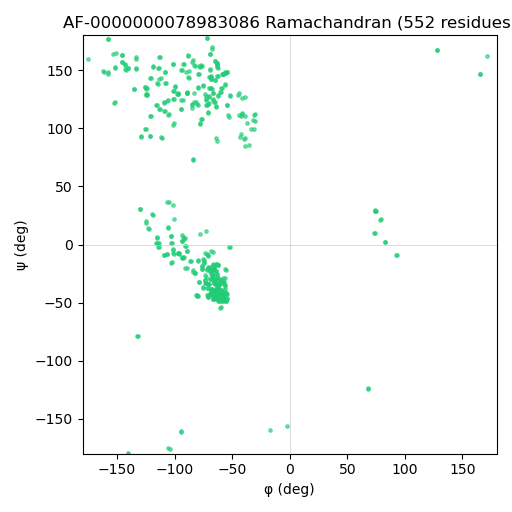1 23 ? 6.355 -22.281 -12.945 1 93.88 23 ALA B O 1
ATOM 2272 N N . LEU B 1 24 ? 6.898 -20.625 -11.555 1 96.5 24 LEU B N 1
ATOM 2273 C CA . LEU B 1 24 ? 6.035 -21.125 -10.492 1 96.5 24 LEU B CA 1
ATOM 2274 C C . LEU B 1 24 ? 4.574 -21.109 -10.93 1 96.5 24 LEU B C 1
ATOM 2276 O O . LEU B 1 24 ? 3.76 -21.875 -10.406 1 96.5 24 LEU B O 1
ATOM 2280 N N . SER B 1 25 ? 4.277 -20.234 -11.859 1 97.56 25 SER B N 1
ATOM 2281 C CA . SER B 1 25 ? 2.893 -20.094 -12.289 1 97.56 25 SER B CA 1
ATOM 2282 C C . SER B 1 25 ? 2.334 -21.422 -12.789 1 97.56 25 SER B C 1
ATOM 2284 O O . SER B 1 25 ? 1.27 -21.859 -12.352 1 97.56 25 SER B O 1
ATOM 2286 N N . ALA B 1 26 ? 3.072 -22.094 -13.648 1 97.12 26 ALA B N 1
ATOM 2287 C CA . ALA B 1 26 ? 2.633 -23.359 -14.219 1 97.12 26 ALA B CA 1
ATOM 2288 C C . ALA B 1 26 ? 2.512 -24.438 -13.148 1 97.12 26 ALA B C 1
ATOM 2290 O O . ALA B 1 26 ? 1.552 -25.203 -13.133 1 97.12 26 ALA B O 1
ATOM 2291 N N . LEU B 1 27 ? 3.457 -24.469 -12.234 1 97.69 27 LEU B N 1
ATOM 2292 C CA . LEU B 1 27 ? 3.51 -25.516 -11.203 1 97.69 27 LEU B CA 1
ATOM 2293 C C . LEU B 1 27 ? 2.352 -25.359 -10.227 1 97.69 27 LEU B C 1
ATOM 2295 O O . LEU B 1 27 ? 1.696 -26.359 -9.883 1 97.69 27 LEU B O 1
ATOM 2299 N N . VAL B 1 28 ? 2.064 -24.156 -9.836 1 98.38 28 VAL B N 1
ATOM 2300 C CA . VAL B 1 28 ? 1.019 -23.891 -8.852 1 98.38 28 VAL B CA 1
ATOM 2301 C C . VAL B 1 28 ? -0.353 -24.141 -9.477 1 98.38 28 VAL B C 1
ATOM 2303 O O . VAL B 1 28 ? -1.214 -24.781 -8.859 1 98.38 28 VAL B O 1
ATOM 2306 N N . VAL B 1 29 ? -0.56 -23.672 -10.703 1 98.25 29 VAL B N 1
ATOM 2307 C CA . VAL B 1 29 ? -1.843 -23.875 -11.367 1 98.25 29 VAL B CA 1
ATOM 2308 C C . VAL B 1 29 ? -2.1 -25.359 -11.578 1 98.25 29 VAL B C 1
ATOM 2310 O O . VAL B 1 29 ? -3.215 -25.844 -11.359 1 98.25 29 VAL B O 1
ATOM 2313 N N . ALA B 1 30 ? -1.056 -26.062 -11.961 1 97.75 30 ALA B N 1
ATOM 2314 C CA . ALA B 1 30 ? -1.204 -27.516 -12.133 1 97.75 30 ALA B CA 1
ATOM 2315 C C . ALA B 1 30 ? -1.602 -28.172 -10.82 1 97.75 30 ALA B C 1
ATOM 2317 O O . ALA B 1 30 ? -2.486 -29.031 -10.797 1 97.75 30 ALA B O 1
ATOM 2318 N N . HIS B 1 31 ? -1.006 -27.781 -9.781 1 97.12 31 HIS B N 1
ATOM 2319 C CA . HIS B 1 31 ? -1.27 -28.375 -8.477 1 97.12 31 HIS B CA 1
ATOM 2320 C C . HIS B 1 31 ? -2.703 -28.094 -8.031 1 97.12 31 HIS B C 1
ATOM 2322 O O . HIS B 1 31 ? -3.408 -29.016 -7.602 1 97.12 31 HIS B O 1
ATOM 2328 N N . VAL B 1 32 ? -3.17 -26.891 -8.164 1 97.44 32 VAL B N 1
ATOM 2329 C CA . VAL B 1 32 ? -4.469 -26.484 -7.637 1 97.44 32 VAL B CA 1
ATOM 2330 C C . VAL B 1 32 ? -5.582 -27.047 -8.516 1 97.44 32 VAL B C 1
ATOM 2332 O O . VAL B 1 32 ? -6.625 -27.469 -8.016 1 97.44 32 VAL B O 1
ATOM 2335 N N . SER B 1 33 ? -5.355 -27.078 -9.828 1 97 33 SER B N 1
ATOM 2336 C CA . SER B 1 33 ? -6.391 -27.516 -10.758 1 97 33 SER B CA 1
ATOM 2337 C C . SER B 1 33 ? -6.449 -29.031 -10.859 1 97 33 SER B C 1
ATOM 2339 O O . SER B 1 33 ? -7.48 -29.594 -11.234 1 97 33 SER B O 1
ATOM 2341 N N . GLY B 1 34 ? -5.273 -29.656 -10.539 1 96.06 34 GLY B N 1
ATOM 2342 C CA . GLY B 1 34 ? -5.164 -31.078 -10.797 1 96.06 34 GLY B CA 1
ATOM 2343 C C . GLY B 1 34 ? -5.008 -31.406 -12.273 1 96.06 34 GLY B C 1
ATOM 2344 O O . GLY B 1 34 ? -5.098 -32.562 -12.664 1 96.06 34 GLY B O 1
ATOM 2345 N N . ARG B 1 35 ? -4.785 -30.406 -13.109 1 96.25 35 ARG B N 1
ATOM 2346 C CA . ARG B 1 35 ? -4.633 -30.562 -14.547 1 96.25 35 ARG B CA 1
ATOM 2347 C C . ARG B 1 35 ? -3.219 -30.203 -14.992 1 96.25 35 ARG B C 1
ATOM 2349 O O . ARG B 1 35 ? -2.535 -29.422 -14.336 1 96.25 35 ARG B O 1
ATOM 2356 N N . ALA B 1 36 ? -2.812 -30.859 -16.125 1 96.44 36 ALA B N 1
ATOM 2357 C CA . ALA B 1 36 ? -1.58 -30.391 -16.75 1 96.44 36 ALA B CA 1
ATOM 2358 C C . ALA B 1 36 ? -1.725 -28.953 -17.25 1 96.44 36 ALA B C 1
ATOM 2360 O O . ALA B 1 36 ? -2.84 -28.453 -17.375 1 96.44 36 ALA B O 1
ATOM 2361 N N . VAL B 1 37 ? -0.559 -28.281 -17.359 1 97 37 VAL B N 1
ATOM 2362 C CA . VAL B 1 37 ? -0.548 -26.906 -17.828 1 97 37 VAL B CA 1
ATOM 2363 C C . VAL B 1 37 ? 0.375 -26.766 -19.047 1 97 37 VAL B C 1
ATOM 2365 O O . VAL B 1 37 ? 1.456 -27.359 -19.078 1 97 37 VAL B O 1
ATOM 2368 N N . ARG B 1 38 ? -0.044 -26.125 -20.016 1 96.62 38 ARG B N 1
ATOM 2369 C CA . ARG B 1 38 ? 0.801 -25.797 -21.172 1 96.62 38 ARG B CA 1
ATOM 2370 C C . ARG B 1 38 ? 0.878 -24.281 -21.375 1 96.62 38 ARG B C 1
ATOM 2372 O O . ARG B 1 38 ? -0.111 -23.578 -21.188 1 96.62 38 ARG B O 1
ATOM 2379 N N . HIS B 1 39 ? 2.061 -23.812 -21.781 1 97.19 39 HIS B N 1
ATOM 2380 C CA . HIS B 1 39 ? 2.236 -22.391 -22.047 1 97.19 39 HIS B CA 1
ATOM 2381 C C . HIS B 1 39 ? 1.474 -21.969 -23.297 1 97.19 39 HIS B C 1
ATOM 2383 O O . HIS B 1 39 ? 1.477 -22.688 -24.297 1 97.19 39 HIS B O 1
ATOM 2389 N N . ALA B 1 40 ? 0.806 -20.906 -23.203 1 96.62 40 ALA B N 1
ATOM 2390 C CA . ALA B 1 40 ? 0.134 -20.297 -24.344 1 96.62 40 ALA B CA 1
ATOM 2391 C C . ALA B 1 40 ? 0.39 -18.797 -24.406 1 96.62 40 ALA B C 1
ATOM 2393 O O . ALA B 1 40 ? 0.658 -18.172 -23.375 1 96.62 40 ALA B O 1
ATOM 2394 N N . GLY B 1 41 ? 0.375 -18.219 -25.594 1 95.25 41 GLY B N 1
ATOM 2395 C CA . GLY B 1 41 ? 0.49 -16.781 -25.75 1 95.25 41 GLY B CA 1
ATOM 2396 C C . GLY B 1 41 ? -0.708 -16.031 -25.219 1 95.25 41 GLY B C 1
ATOM 2397 O O . GLY B 1 41 ? -1.737 -16.625 -24.906 1 95.25 41 GLY B O 1
ATOM 2398 N N . PRO B 1 42 ? -0.536 -14.727 -25.125 1 94 42 PRO B N 1
ATOM 2399 C CA . PRO B 1 42 ? -1.579 -13.898 -24.516 1 94 42 PRO B CA 1
ATOM 2400 C C . PRO B 1 42 ? -2.938 -14.07 -25.203 1 94 42 PRO B C 1
ATOM 2402 O O . PRO B 1 42 ? -3.971 -14.07 -24.531 1 94 42 PRO B O 1
ATOM 2405 N N . LYS B 1 43 ? -2.988 -14.195 -26.453 1 93.69 43 LYS B N 1
ATOM 2406 C CA . LYS B 1 43 ? -4.254 -14.289 -27.188 1 93.69 43 LYS B CA 1
ATOM 2407 C C . LYS B 1 43 ? -4.824 -15.703 -27.109 1 93.69 43 LYS B C 1
ATOM 2409 O O . LYS B 1 43 ? -6 -15.914 -27.422 1 93.69 43 LYS B O 1
ATOM 2414 N N . GLY B 1 44 ? -4.09 -16.641 -26.703 1 93.25 44 GLY B N 1
ATOM 2415 C CA . GLY B 1 44 ? -4.527 -18.031 -26.719 1 93.25 44 GLY B CA 1
ATOM 2416 C C . GLY B 1 44 ? -4.664 -18.625 -25.328 1 93.25 44 GLY B C 1
ATOM 2417 O O . GLY B 1 44 ? -5.148 -19.75 -25.172 1 93.25 44 GLY B O 1
ATOM 2418 N N . CYS B 1 45 ? -4.34 -17.859 -24.328 1 95.69 45 CYS B N 1
ATOM 2419 C CA . CYS B 1 45 ? -4.328 -18.438 -22.984 1 95.69 45 CYS B CA 1
ATOM 2420 C C . CYS B 1 45 ? -5.727 -18.422 -22.375 1 95.69 45 CYS B C 1
ATOM 2422 O O . CYS B 1 45 ? -6.59 -17.656 -22.812 1 95.69 45 CYS B O 1
ATOM 2424 N N . GLU B 1 46 ? -5.902 -19.297 -21.391 1 96.31 46 GLU B N 1
ATOM 2425 C CA . GLU B 1 46 ? -7.16 -19.406 -20.656 1 96.31 46 GLU B CA 1
ATOM 2426 C C . GLU B 1 46 ? -7.055 -18.75 -19.281 1 96.31 46 GLU B C 1
ATOM 2428 O O . GLU B 1 46 ? -8.07 -18.5 -18.625 1 96.31 46 GLU B O 1
ATOM 2433 N N . MET B 1 47 ? -5.809 -18.516 -18.891 1 97.31 47 MET B N 1
ATOM 2434 C CA . MET B 1 47 ? -5.633 -18.031 -17.531 1 97.31 47 MET B CA 1
ATOM 2435 C C . MET B 1 47 ? -4.305 -17.297 -17.375 1 97.31 47 MET B C 1
ATOM 2437 O O . MET B 1 47 ? -3.344 -17.594 -18.094 1 97.31 47 MET B O 1
ATOM 2441 N N . LEU B 1 48 ? -4.336 -16.328 -16.531 1 97.19 48 LEU B N 1
ATOM 2442 C CA . LEU B 1 48 ? -3.17 -15.742 -15.875 1 97.19 48 LEU B CA 1
ATOM 2443 C C . LEU B 1 48 ? -3.176 -16.047 -14.383 1 97.19 48 LEU B C 1
ATOM 2445 O O . LEU B 1 48 ? -4.23 -16.016 -13.742 1 97.19 48 LEU B O 1
ATOM 2449 N N . ALA B 1 49 ? -2.002 -16.266 -13.859 1 97.75 49 ALA B N 1
ATOM 2450 C CA . ALA B 1 49 ? -1.959 -16.562 -12.43 1 97.75 49 ALA B CA 1
ATOM 2451 C C . ALA B 1 49 ? -0.885 -15.734 -11.734 1 97.75 49 ALA B C 1
ATOM 2453 O O . ALA B 1 49 ? -1.18 -14.68 -11.164 1 97.75 49 ALA B O 1
ATOM 2454 N N . ILE B 1 50 ? 0.438 -16.125 -11.844 1 97.12 50 ILE B N 1
ATOM 2455 C CA . ILE B 1 50 ? 1.519 -15.453 -11.125 1 97.12 50 ILE B CA 1
ATOM 2456 C C . ILE B 1 50 ? 2.186 -14.422 -12.039 1 97.12 50 ILE B C 1
ATOM 2458 O O . ILE B 1 50 ? 2.588 -14.742 -13.156 1 97.12 50 ILE B O 1
ATOM 2462 N N . GLY B 1 51 ? 2.309 -13.219 -11.5 1 93.12 51 GLY B N 1
ATOM 2463 C CA . GLY B 1 51 ? 3.074 -12.203 -12.195 1 93.12 51 GLY B CA 1
ATOM 2464 C C . GLY B 1 51 ? 2.318 -10.898 -12.367 1 93.12 51 GLY B C 1
ATOM 2465 O O . GLY B 1 51 ? 1.135 -10.812 -12.031 1 93.12 51 GLY B O 1
ATOM 2466 N N . SER B 1 52 ? 2.998 -9.875 -12.742 1 92.75 52 SER B N 1
ATOM 2467 C CA . SER B 1 52 ? 2.408 -8.602 -13.133 1 92.75 52 SER B CA 1
ATOM 2468 C C . SER B 1 52 ? 1.976 -8.617 -14.594 1 92.75 52 SER B C 1
ATOM 2470 O O . SER B 1 52 ? 2.578 -7.941 -15.438 1 92.75 52 SER B O 1
ATOM 2472 N N . LEU B 1 53 ? 0.91 -9.336 -14.805 1 94.38 53 LEU B N 1
ATOM 2473 C CA . LEU B 1 53 ? 0.565 -9.734 -16.172 1 94.38 53 LEU B CA 1
ATOM 2474 C C . LEU B 1 53 ? -0.731 -9.07 -16.625 1 94.38 53 LEU B C 1
ATOM 2476 O O . LEU B 1 53 ? -1.188 -9.281 -17.75 1 94.38 53 LEU B O 1
ATOM 2480 N N . ILE B 1 54 ? -1.306 -8.273 -15.789 1 95.69 54 ILE B N 1
ATOM 2481 C CA . ILE B 1 54 ? -2.627 -7.754 -16.125 1 95.69 54 ILE B CA 1
ATOM 2482 C C . ILE B 1 54 ? -2.523 -6.812 -17.312 1 95.69 54 ILE B C 1
ATOM 2484 O O . ILE B 1 54 ? -3.445 -6.734 -18.141 1 95.69 54 ILE B O 1
ATOM 2488 N N . GLN B 1 55 ? -1.371 -6.156 -17.469 1 92.81 55 GLN B N 1
ATOM 2489 C CA . GLN B 1 55 ? -1.151 -5.289 -18.625 1 92.81 55 GLN B CA 1
ATOM 2490 C C . GLN B 1 55 ? -1.232 -6.078 -19.922 1 92.81 55 GLN B C 1
ATOM 2492 O O . GLN B 1 55 ? -1.626 -5.535 -20.969 1 92.81 55 GLN B O 1
ATOM 2497 N N . VAL B 1 56 ? -0.804 -7.305 -19.875 1 93.94 56 VAL B N 1
ATOM 2498 C CA . VAL B 1 56 ? -0.854 -8.18 -21.047 1 93.94 56 VAL B CA 1
ATOM 2499 C C . VAL B 1 56 ? -2.305 -8.383 -21.484 1 93.94 56 VAL B C 1
ATOM 2501 O O . VAL B 1 56 ? -2.613 -8.344 -22.672 1 93.94 56 VAL B O 1
ATOM 2504 N N . MET B 1 57 ? -3.193 -8.578 -20.531 1 94.5 57 MET B N 1
ATOM 2505 C CA . MET B 1 57 ? -4.613 -8.719 -20.844 1 94.5 57 MET B CA 1
ATOM 2506 C C . MET B 1 57 ? -5.184 -7.422 -21.406 1 94.5 57 MET B C 1
ATOM 2508 O O . MET B 1 57 ? -5.961 -7.445 -22.359 1 94.5 57 MET B O 1
ATOM 2512 N N . ARG B 1 58 ? -4.75 -6.309 -20.797 1 94.19 58 ARG B N 1
ATOM 2513 C CA . ARG B 1 58 ? -5.211 -5.012 -21.297 1 94.19 58 ARG B CA 1
ATOM 2514 C C . ARG B 1 58 ? -4.867 -4.828 -22.766 1 94.19 58 ARG B C 1
ATOM 2516 O O . ARG B 1 58 ? -5.695 -4.367 -23.547 1 94.19 58 ARG B O 1
ATOM 2523 N N . ARG B 1 59 ? -3.691 -5.227 -23.156 1 94.19 59 ARG B N 1
ATOM 2524 C CA . ARG B 1 59 ? -3.193 -5.035 -24.516 1 94.19 59 ARG B CA 1
ATOM 2525 C C . ARG B 1 59 ? -3.883 -5.984 -25.484 1 94.19 59 ARG B C 1
ATOM 2527 O O . ARG B 1 59 ? -4.082 -5.645 -26.656 1 94.19 59 ARG B O 1
ATOM 2534 N N . ASN B 1 60 ? -4.285 -7.172 -25.031 1 95.5 60 ASN B N 1
ATOM 2535 C CA . ASN B 1 60 ? -4.676 -8.219 -25.969 1 95.5 60 ASN B CA 1
ATOM 2536 C C . ASN B 1 60 ? -6.184 -8.469 -25.938 1 95.5 60 ASN B C 1
ATOM 2538 O O . ASN B 1 60 ? -6.73 -9.117 -26.828 1 95.5 60 ASN B O 1
ATOM 2542 N N . TYR B 1 61 ? -6.871 -7.863 -24.969 1 96.25 61 TYR B N 1
ATOM 2543 C CA . TYR B 1 61 ? -8.297 -8.156 -24.828 1 96.25 61 TYR B CA 1
ATOM 2544 C C . TYR B 1 61 ? -9.109 -6.871 -24.734 1 96.25 61 TYR B C 1
ATOM 2546 O O . TYR B 1 61 ? -10.086 -6.793 -23.984 1 96.25 61 TYR B O 1
ATOM 2554 N N . GLY B 1 62 ? -8.578 -5.855 -25.391 1 94.06 62 GLY B N 1
ATOM 2555 C CA . GLY B 1 62 ? -9.398 -4.664 -25.594 1 94.06 62 GLY B CA 1
ATOM 2556 C C . GLY B 1 62 ? -10.703 -4.945 -26.297 1 94.06 62 GLY B C 1
ATOM 2557 O O . GLY B 1 62 ? -11.68 -4.207 -26.125 1 94.06 62 GLY B O 1
ATOM 2558 N N . GLU B 1 63 ? -10.703 -5.965 -27.125 1 95.25 63 GLU B N 1
ATOM 2559 C CA . GLU B 1 63 ? -11.867 -6.512 -27.812 1 95.25 63 GLU B CA 1
ATOM 2560 C C . GLU B 1 63 ? -12.109 -7.965 -27.422 1 95.25 63 GLU B C 1
ATOM 2562 O O . GLU B 1 63 ? -11.188 -8.664 -26.984 1 95.25 63 GLU B O 1
ATOM 2567 N N . PRO B 1 64 ? -13.383 -8.352 -27.531 1 95.62 64 PRO B N 1
ATOM 2568 C CA . PRO B 1 64 ? -13.656 -9.75 -27.203 1 95.62 64 PRO B CA 1
ATOM 2569 C C . PRO B 1 64 ? -12.867 -10.719 -28.078 1 95.62 64 PRO B C 1
ATOM 2571 O O . PRO B 1 64 ? -12.609 -10.438 -29.25 1 95.62 64 PRO B O 1
ATOM 2574 N N . ALA B 1 65 ? -12.516 -11.852 -27.453 1 94.19 65 ALA B N 1
ATOM 2575 C CA . ALA B 1 65 ? -11.859 -12.898 -28.234 1 94.19 65 ALA B CA 1
ATOM 2576 C C . ALA B 1 65 ? -12.789 -13.422 -29.328 1 94.19 65 ALA B C 1
ATOM 2578 O O . ALA B 1 65 ? -13.992 -13.57 -29.109 1 94.19 65 ALA B O 1
ATOM 2579 N N . PRO B 1 66 ? -12.219 -13.797 -30.531 1 92.56 66 PRO B N 1
ATOM 2580 C CA . PRO B 1 66 ? -13.047 -14.289 -31.625 1 92.56 66 PRO B CA 1
ATOM 2581 C C . PRO B 1 66 ? -13.836 -15.547 -31.25 1 92.56 66 PRO B C 1
ATOM 2583 O O . PRO B 1 66 ? -14.945 -15.75 -31.734 1 92.56 66 PRO B O 1
ATOM 2586 N N . ASP B 1 67 ? -13.289 -16.359 -30.375 1 92.62 67 ASP B N 1
ATOM 2587 C CA . ASP B 1 67 ? -13.938 -17.625 -30.016 1 92.62 67 ASP B CA 1
ATOM 2588 C C . ASP B 1 67 ? -14.812 -17.438 -28.766 1 92.62 67 ASP B C 1
ATOM 2590 O O . ASP B 1 67 ? -15.312 -18.422 -28.219 1 92.62 67 ASP B O 1
ATOM 2594 N N . GLY B 1 68 ? -14.93 -16.25 -28.234 1 92.81 68 GLY B N 1
ATOM 2595 C CA . GLY B 1 68 ? -15.805 -15.93 -27.125 1 92.81 68 GLY B CA 1
ATOM 2596 C C . GLY B 1 68 ? -15.195 -16.266 -25.781 1 92.81 68 GLY B C 1
ATOM 2597 O O . GLY B 1 68 ? -15.836 -16.078 -24.734 1 92.81 68 GLY B O 1
ATOM 2598 N N . ARG B 1 69 ? -14.016 -16.734 -25.859 1 92.75 69 ARG B N 1
ATOM 2599 C CA . ARG B 1 69 ? -13.391 -17.094 -24.594 1 92.75 69 ARG B CA 1
ATOM 2600 C C . ARG B 1 69 ? -13.078 -15.859 -23.766 1 92.75 69 ARG B C 1
ATOM 2602 O O . ARG B 1 69 ? -12.828 -14.781 -24.312 1 92.75 69 ARG B O 1
ATOM 2609 N N . ARG B 1 70 ? -13.086 -16.016 -22.422 1 96.44 70 ARG B N 1
ATOM 2610 C CA . ARG B 1 70 ? -12.68 -15.008 -21.438 1 96.44 70 ARG B CA 1
ATOM 2611 C C . ARG B 1 70 ? -11.609 -15.555 -20.516 1 96.44 70 ARG B C 1
ATOM 2613 O O . ARG B 1 70 ? -11.898 -16.375 -19.625 1 96.44 70 ARG B O 1
ATOM 2620 N N . PRO B 1 71 ? -10.367 -15.211 -20.812 1 97.31 71 PRO B N 1
ATOM 2621 C CA . PRO B 1 71 ? -9.328 -15.711 -19.906 1 97.31 71 PRO B CA 1
ATOM 2622 C C . PRO B 1 71 ? -9.562 -15.32 -18.453 1 97.31 71 PRO B C 1
ATOM 2624 O O . PRO B 1 71 ? -10.086 -14.234 -18.172 1 97.31 71 PRO B O 1
ATOM 2627 N N . VAL B 1 72 ? -9.141 -16.188 -17.562 1 98.19 72 VAL B N 1
ATOM 2628 C CA . VAL B 1 72 ? -9.328 -15.977 -16.125 1 98.19 72 VAL B CA 1
ATOM 2629 C C . VAL B 1 72 ? -8.055 -15.383 -15.523 1 98.19 72 VAL B C 1
ATOM 2631 O O . VAL B 1 72 ? -6.949 -15.859 -15.797 1 98.19 72 VAL B O 1
ATOM 2634 N N . ILE B 1 73 ? -8.211 -14.32 -14.797 1 98.38 73 ILE B N 1
ATOM 2635 C CA . ILE B 1 73 ? -7.125 -13.781 -13.984 1 98.38 73 ILE B CA 1
ATOM 2636 C C . ILE B 1 73 ? -7.238 -14.32 -12.555 1 98.38 73 ILE B C 1
ATOM 2638 O O . ILE B 1 73 ? -8.227 -14.062 -11.867 1 98.38 73 ILE B O 1
ATOM 2642 N N . TRP B 1 74 ? -6.254 -15.055 -12.156 1 98.56 74 TRP B N 1
ATOM 2643 C CA . TRP B 1 74 ? -6.246 -15.664 -10.828 1 98.56 74 TRP B CA 1
ATOM 2644 C C . TRP B 1 74 ? -4.938 -15.367 -10.102 1 98.56 74 TRP B C 1
ATOM 2646 O O . TRP B 1 74 ? -3.938 -16.062 -10.305 1 98.56 74 TRP B O 1
ATOM 2656 N N . GLY B 1 75 ? -4.98 -14.273 -9.312 1 98.38 75 GLY B N 1
ATOM 2657 C CA . GLY B 1 75 ? -3.873 -13.961 -8.43 1 98.38 75 GLY B CA 1
ATOM 2658 C C . GLY B 1 75 ? -2.846 -13.039 -9.055 1 98.38 75 GLY B C 1
ATOM 2659 O O . GLY B 1 75 ? -1.886 -12.625 -8.398 1 98.38 75 GLY B O 1
ATOM 2660 N N . ALA B 1 76 ? -2.93 -12.75 -10.344 1 98.06 76 ALA B N 1
ATOM 2661 C CA . ALA B 1 76 ? -2.018 -11.812 -11 1 98.06 76 ALA B CA 1
ATOM 2662 C C . ALA B 1 76 ? -2.264 -10.383 -10.539 1 98.06 76 ALA B C 1
ATOM 2664 O O . ALA B 1 76 ? -3.289 -10.094 -9.914 1 98.06 76 ALA B O 1
ATOM 2665 N N . GLY B 1 77 ? -1.296 -9.531 -10.812 1 96.75 77 GLY B N 1
ATOM 2666 C CA . GLY B 1 77 ? -1.412 -8.133 -10.43 1 96.75 77 GLY B CA 1
ATOM 2667 C C . GLY B 1 77 ? -0.868 -7.188 -11.484 1 96.75 77 GLY B C 1
ATOM 2668 O O . GLY B 1 77 ? -0.476 -7.617 -12.57 1 96.75 77 GLY B O 1
ATOM 2669 N N . LEU B 1 78 ? -0.963 -5.922 -11.156 1 93.5 78 LEU B N 1
ATOM 2670 C CA . LEU B 1 78 ? -0.482 -4.867 -12.039 1 93.5 78 LEU B CA 1
ATOM 2671 C C . LEU B 1 78 ? 0.997 -4.586 -11.797 1 93.5 78 LEU B C 1
ATOM 2673 O O . LEU B 1 78 ? 1.462 -4.637 -10.656 1 93.5 78 LEU B O 1
ATOM 2677 N N . LEU B 1 79 ? 1.704 -4.293 -12.859 1 86.88 79 LEU B N 1
ATOM 2678 C CA . LEU B 1 79 ? 3.064 -3.775 -12.742 1 86.88 79 LEU B CA 1
ATOM 2679 C C . LEU B 1 79 ? 3.057 -2.281 -12.445 1 86.88 79 LEU B C 1
ATOM 2681 O O . LEU B 1 79 ? 3.832 -1.805 -11.617 1 86.88 79 LEU B O 1
ATOM 2685 N N . HIS B 1 80 ? 2.211 -1.578 -13.148 1 85.44 80 HIS B N 1
ATOM 2686 C CA . HIS B 1 80 ? 2.01 -0.139 -13.023 1 85.44 80 HIS B CA 1
ATOM 2687 C C . HIS B 1 80 ? 0.549 0.235 -13.258 1 85.44 80 HIS B C 1
ATOM 2689 O O . HIS B 1 80 ? -0.232 -0.58 -13.758 1 85.44 80 HIS B O 1
ATOM 2695 N N . PRO B 1 81 ? 0.21 1.432 -12.828 1 82.75 81 PRO B N 1
ATOM 2696 C CA . PRO B 1 81 ? -1.167 1.86 -13.086 1 82.75 81 PRO B CA 1
ATOM 2697 C C . PRO B 1 81 ? -1.537 1.807 -14.562 1 82.75 81 PRO B C 1
ATOM 2699 O O . PRO B 1 81 ? -0.678 2.008 -15.43 1 82.75 81 PRO B O 1
ATOM 2702 N N . VAL B 1 82 ? -2.803 1.523 -14.797 1 83 82 VAL B N 1
ATOM 2703 C CA . VAL B 1 82 ? -3.26 1.411 -16.172 1 83 82 VAL B CA 1
ATOM 2704 C C . VAL B 1 82 ? -4.145 2.605 -16.531 1 83 82 VAL B C 1
ATOM 2706 O O . VAL B 1 82 ? -4.836 3.148 -15.664 1 83 82 VAL B O 1
ATOM 2709 N N . GLY B 1 83 ? -4.113 3.016 -17.781 1 77.88 83 GLY B N 1
ATOM 2710 C CA . GLY B 1 83 ? -4.887 4.152 -18.25 1 77.88 83 GLY B CA 1
ATOM 2711 C C . GLY B 1 83 ? -6.316 3.793 -18.625 1 77.88 83 GLY B C 1
ATOM 2712 O O . GLY B 1 83 ? -7.156 4.676 -18.812 1 77.88 83 GLY B O 1
ATOM 2713 N N . SER B 1 84 ? -6.613 2.555 -18.922 1 85.88 84 SER B N 1
ATOM 2714 C CA . SER B 1 84 ? -7.949 2.111 -19.297 1 85.88 84 SER B CA 1
ATOM 2715 C C . SER B 1 84 ? -8.25 0.725 -18.734 1 85.88 84 SER B C 1
ATOM 2717 O O . SER B 1 84 ? -7.344 -0.083 -18.531 1 85.88 84 SER B O 1
ATOM 2719 N N . THR B 1 85 ? -9.594 0.519 -18.484 1 91.75 85 THR B N 1
ATOM 2720 C CA . THR B 1 85 ? -9.992 -0.747 -17.891 1 91.75 85 THR B CA 1
ATOM 2721 C C . THR B 1 85 ? -11.047 -1.444 -18.75 1 91.75 85 THR B C 1
ATOM 2723 O O . THR B 1 85 ? -11.766 -2.322 -18.266 1 91.75 85 THR B O 1
ATOM 2726 N N . GLY B 1 86 ? -11.141 -1.062 -20.031 1 93.94 86 GLY B N 1
ATOM 2727 C CA . GLY B 1 86 ? -12.141 -1.634 -20.906 1 93.94 86 GLY B CA 1
ATOM 2728 C C . GLY B 1 86 ? -11.977 -3.129 -21.109 1 93.94 86 GLY B C 1
ATOM 2729 O O . GLY B 1 86 ? -12.961 -3.84 -21.359 1 93.94 86 GLY B O 1
ATOM 2730 N N . PHE B 1 87 ? -10.797 -3.629 -21.031 1 96.25 87 PHE B N 1
ATOM 2731 C CA . PHE B 1 87 ? -10.5 -5.039 -21.25 1 96.25 87 PHE B CA 1
ATOM 2732 C C . PHE B 1 87 ? -11.211 -5.906 -20.203 1 96.25 87 PHE B C 1
ATOM 2734 O O . PHE B 1 87 ?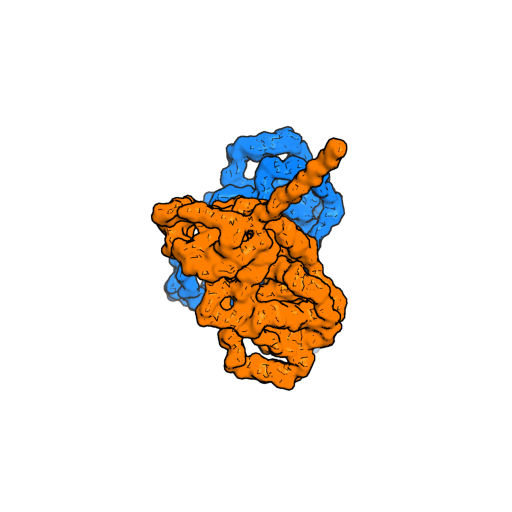 -11.391 -7.109 -20.406 1 96.25 87 PHE B O 1
ATOM 2741 N N . LEU B 1 88 ? -11.633 -5.32 -19.125 1 96.94 88 LEU B N 1
ATOM 2742 C CA . LEU B 1 88 ? -12.273 -6.062 -18.047 1 96.94 88 LEU B CA 1
ATOM 2743 C C . LEU B 1 88 ? -13.602 -6.652 -18.5 1 96.94 88 LEU B C 1
ATOM 2745 O O . LEU B 1 88 ? -14.102 -7.605 -17.891 1 96.94 88 LEU B O 1
ATOM 2749 N N . ASP B 1 89 ? -14.141 -6.121 -19.562 1 96.81 89 ASP B N 1
ATOM 2750 C CA . ASP B 1 89 ? -15.375 -6.652 -20.125 1 96.81 89 ASP B CA 1
ATOM 2751 C C . ASP B 1 89 ? -15.117 -7.965 -20.859 1 96.81 89 ASP B C 1
ATOM 2753 O O . ASP B 1 89 ? -16.062 -8.695 -21.188 1 96.81 89 ASP B O 1
ATOM 2757 N N . ASN B 1 90 ? -13.875 -8.203 -21.125 1 97.38 90 ASN B N 1
ATOM 2758 C CA . ASN B 1 90 ? -13.531 -9.328 -21.984 1 97.38 90 ASN B CA 1
ATOM 2759 C C . ASN B 1 90 ? -12.742 -10.398 -21.234 1 97.38 90 ASN B C 1
ATOM 2761 O O . ASN B 1 90 ? -12.273 -11.367 -21.828 1 97.38 90 ASN B O 1
ATOM 2765 N N . VAL B 1 91 ? -12.578 -10.258 -19.938 1 97.81 91 VAL B N 1
ATOM 2766 C CA . VAL B 1 91 ? -11.867 -11.227 -19.109 1 97.81 91 VAL B CA 1
ATOM 2767 C C . VAL B 1 91 ? -12.664 -11.523 -17.844 1 97.81 91 VAL B C 1
ATOM 2769 O O . VAL B 1 91 ? -13.594 -10.789 -17.5 1 97.81 91 VAL B O 1
ATOM 2772 N N . ASP B 1 92 ? -12.328 -12.656 -17.219 1 97.62 92 ASP B N 1
ATOM 2773 C CA . ASP B 1 92 ? -12.898 -12.992 -15.922 1 97.62 92 ASP B CA 1
ATOM 2774 C C . ASP B 1 92 ? -11.867 -12.812 -14.805 1 97.62 92 ASP B C 1
ATOM 2776 O O . ASP B 1 92 ? -10.789 -13.406 -14.852 1 97.62 92 ASP B O 1
ATOM 2780 N N . VAL B 1 93 ? -12.203 -12.008 -13.828 1 98 93 VAL B N 1
ATOM 2781 C CA . VAL B 1 93 ? -11.281 -11.781 -12.711 1 98 93 VAL B CA 1
ATOM 2782 C C . VAL B 1 93 ? -11.719 -12.625 -11.516 1 98 93 VAL B C 1
ATOM 2784 O O . VAL B 1 93 ? -12.688 -12.289 -10.828 1 98 93 VAL B O 1
ATOM 2787 N N . ALA B 1 94 ? -10.992 -13.703 -11.289 1 98.12 94 ALA B N 1
ATOM 2788 C CA . ALA B 1 94 ? -11.305 -14.562 -10.148 1 98.12 94 ALA B CA 1
ATOM 2789 C C . ALA B 1 94 ? -10.719 -13.984 -8.859 1 98.12 94 ALA B C 1
ATOM 2791 O O . ALA B 1 94 ? -11.391 -13.977 -7.82 1 98.12 94 ALA B O 1
ATOM 2792 N N . LEU B 1 95 ? -9.539 -13.547 -8.906 1 98.25 95 LEU B N 1
ATOM 2793 C CA . LEU B 1 95 ? -8.82 -12.961 -7.781 1 98.25 95 LEU B CA 1
ATOM 2794 C C . LEU B 1 95 ? -7.625 -12.141 -8.258 1 98.25 95 LEU B C 1
ATOM 2796 O O . LEU B 1 95 ? -7.043 -12.438 -9.305 1 98.25 95 LEU B O 1
ATOM 2800 N N . LEU B 1 96 ? -7.305 -11.148 -7.551 1 97.81 96 LEU B N 1
ATOM 2801 C CA . LEU B 1 96 ? -6.133 -10.344 -7.871 1 97.81 96 LEU B CA 1
ATOM 2802 C C . LEU B 1 96 ? -5.059 -10.5 -6.801 1 97.81 96 LEU B C 1
ATOM 2804 O O . LEU B 1 96 ? -5.34 -10.977 -5.699 1 97.81 96 LEU B O 1
ATOM 2808 N N . ARG B 1 97 ? -3.822 -10.141 -7.137 1 97.81 97 ARG B N 1
ATOM 2809 C CA . ARG B 1 97 ? -2.699 -10.242 -6.211 1 97.81 97 ARG B CA 1
ATOM 2810 C C . ARG B 1 97 ? -2.984 -9.477 -4.922 1 97.81 97 ARG B C 1
ATOM 2812 O O . ARG B 1 97 ? -2.752 -9.984 -3.826 1 97.81 97 ARG B O 1
ATOM 2819 N N . GLY B 1 98 ? -3.434 -8.242 -5.152 1 96.25 98 GLY B N 1
ATOM 2820 C CA . GLY B 1 98 ? -3.666 -7.426 -3.973 1 96.25 98 GLY B CA 1
ATOM 2821 C C . GLY B 1 98 ? -4.641 -6.289 -4.215 1 96.25 98 GLY B C 1
ATOM 2822 O O . GLY B 1 98 ? -5.125 -6.105 -5.336 1 96.25 98 GLY B O 1
ATOM 2823 N N . PRO B 1 99 ? -4.953 -5.535 -3.166 1 93.38 99 PRO B N 1
ATOM 2824 C CA . PRO B 1 99 ? -5.988 -4.496 -3.213 1 93.38 99 PRO B CA 1
ATOM 2825 C C . PRO B 1 99 ? -5.586 -3.305 -4.078 1 93.38 99 PRO B C 1
ATOM 2827 O O . PRO B 1 99 ? -6.449 -2.615 -4.625 1 93.38 99 PRO B O 1
ATOM 2830 N N . LEU B 1 100 ? -4.309 -2.941 -4.23 1 92.12 100 LEU B N 1
ATOM 2831 C CA . LEU B 1 100 ? -3.893 -1.837 -5.086 1 92.12 100 LEU B CA 1
ATOM 2832 C C . LEU B 1 100 ? -4.242 -2.117 -6.543 1 92.12 100 LEU B C 1
ATOM 2834 O O . LEU B 1 100 ? -4.723 -1.231 -7.254 1 92.12 100 LEU B O 1
ATOM 2838 N N . SER B 1 101 ? -3.947 -3.359 -6.93 1 94.56 101 SER B N 1
ATOM 2839 C CA . SER B 1 101 ? -4.367 -3.75 -8.273 1 94.56 101 SER B CA 1
ATOM 2840 C C . SER B 1 101 ? -5.875 -3.6 -8.445 1 94.56 101 SER B C 1
ATOM 2842 O O . SER B 1 101 ? -6.336 -3.064 -9.453 1 94.56 101 SER B O 1
ATOM 2844 N N . ALA B 1 102 ? -6.633 -4.078 -7.496 1 93.69 102 ALA B N 1
ATOM 2845 C CA . ALA B 1 102 ? -8.094 -3.982 -7.559 1 93.69 102 ALA B CA 1
ATOM 2846 C C . ALA B 1 102 ? -8.539 -2.529 -7.656 1 93.69 102 ALA B C 1
ATOM 2848 O O . ALA B 1 102 ? -9.391 -2.191 -8.484 1 93.69 102 ALA B O 1
ATOM 2849 N N . ASP B 1 103 ? -7.98 -1.689 -6.84 1 89.44 103 ASP B N 1
ATOM 2850 C CA . ASP B 1 103 ? -8.344 -0.276 -6.809 1 89.44 103 ASP B CA 1
ATOM 2851 C C . ASP B 1 103 ? -8.062 0.394 -8.156 1 89.44 103 ASP B C 1
ATOM 2853 O O . ASP B 1 103 ? -8.914 1.101 -8.695 1 89.44 103 ASP B O 1
ATOM 2857 N N . LEU B 1 104 ? -6.859 0.165 -8.688 1 89 104 LEU B N 1
ATOM 2858 C CA . LEU B 1 104 ? -6.441 0.783 -9.945 1 89 104 LEU B CA 1
ATOM 2859 C C . LEU B 1 104 ? -7.285 0.28 -11.109 1 89 104 LEU B C 1
ATOM 2861 O O . LEU B 1 104 ? -7.379 0.943 -12.141 1 89 104 LEU B O 1
ATOM 2865 N N . LEU B 1 105 ? -7.914 -0.882 -10.906 1 92.62 105 LEU B N 1
ATOM 2866 C CA . LEU B 1 105 ? -8.773 -1.443 -11.945 1 92.62 105 LEU B CA 1
ATOM 2867 C C . LEU B 1 105 ? -10.227 -1.07 -11.703 1 92.62 105 LEU B C 1
ATOM 2869 O O . LEU B 1 105 ? -11.102 -1.393 -12.516 1 92.62 105 LEU B O 1
ATOM 2873 N N . GLY B 1 106 ? -10.492 -0.478 -10.578 1 88.12 106 GLY B N 1
ATOM 2874 C CA . GLY B 1 106 ? -11.859 -0.121 -10.234 1 88.12 106 GLY B CA 1
ATOM 2875 C C . GLY B 1 106 ? -12.703 -1.314 -9.828 1 88.12 106 GLY B C 1
ATOM 2876 O O . GLY B 1 106 ? -13.914 -1.341 -10.07 1 88.12 106 GLY B O 1
ATOM 2877 N N . LEU B 1 107 ? -12.047 -2.328 -9.258 1 90.81 107 LEU B N 1
ATOM 2878 C CA . LEU B 1 107 ? -12.75 -3.555 -8.891 1 90.81 107 LEU B CA 1
ATOM 2879 C C . LEU B 1 107 ? -12.898 -3.666 -7.379 1 90.81 107 LEU B C 1
ATOM 2881 O O . LEU B 1 107 ? -11.984 -3.307 -6.633 1 90.81 107 LEU B O 1
ATOM 2885 N N . ARG B 1 108 ? -14.055 -4.113 -6.949 1 84.75 108 ARG B N 1
ATOM 2886 C CA . ARG B 1 108 ? -14.289 -4.449 -5.547 1 84.75 108 ARG B CA 1
ATOM 2887 C C . ARG B 1 108 ? -14.219 -5.957 -5.328 1 84.75 108 ARG B C 1
ATOM 2889 O O . ARG B 1 108 ? -14.883 -6.723 -6.027 1 84.75 108 ARG B O 1
ATOM 2896 N N . MET B 1 109 ? -13.352 -6.344 -4.391 1 87.31 109 MET B N 1
ATOM 2897 C CA . MET B 1 109 ? -13.148 -7.77 -4.145 1 87.31 109 MET B CA 1
ATOM 2898 C C . MET B 1 109 ? -12.992 -8.055 -2.656 1 87.31 109 MET B C 1
ATOM 2900 O O . MET B 1 109 ? -12.609 -7.168 -1.89 1 87.31 109 MET B O 1
ATOM 2904 N N . ARG B 1 110 ? -13.344 -9.258 -2.098 1 81.5 110 ARG B N 1
ATOM 2905 C CA . ARG B 1 110 ? -13.25 -9.648 -0.694 1 81.5 110 ARG B CA 1
ATOM 2906 C C . ARG B 1 110 ? -12.016 -10.516 -0.45 1 81.5 110 ARG B C 1
ATOM 2908 O O . ARG B 1 110 ? -11.789 -10.984 0.667 1 81.5 110 ARG B O 1
ATOM 2915 N N . GLY B 1 111 ? -11.086 -10.516 -1.168 1 92.75 111 GLY B N 1
ATOM 2916 C CA . GLY B 1 111 ? -9.898 -11.336 -0.993 1 92.75 111 GLY B CA 1
ATOM 2917 C C . GLY B 1 111 ? -8.812 -11.047 -2.018 1 92.75 111 GLY B C 1
ATOM 2918 O O . GLY B 1 111 ? -9.086 -10.453 -3.062 1 92.75 111 GLY B O 1
ATOM 2919 N N . PHE B 1 112 ? -7.672 -11.453 -1.611 1 96.88 112 PHE B N 1
ATOM 2920 C CA . PHE B 1 112 ? -6.504 -11.25 -2.461 1 96.88 112 PHE B CA 1
ATOM 2921 C C . PHE B 1 112 ? -5.461 -12.336 -2.217 1 96.88 112 PHE B C 1
ATOM 2923 O O . PHE B 1 112 ? -5.539 -13.07 -1.228 1 96.88 112 PHE B O 1
ATOM 2930 N N . GLY B 1 113 ? -4.531 -12.406 -3.162 1 98 113 GLY B N 1
ATOM 2931 C CA . GLY B 1 113 ? -3.375 -13.266 -2.938 1 98 113 GLY B CA 1
ATOM 2932 C C . GLY B 1 113 ? -2.584 -13.539 -4.203 1 98 113 GLY B C 1
ATOM 2933 O O . GLY B 1 113 ? -3.154 -13.625 -5.293 1 98 113 GLY B O 1
ATOM 2934 N N . AS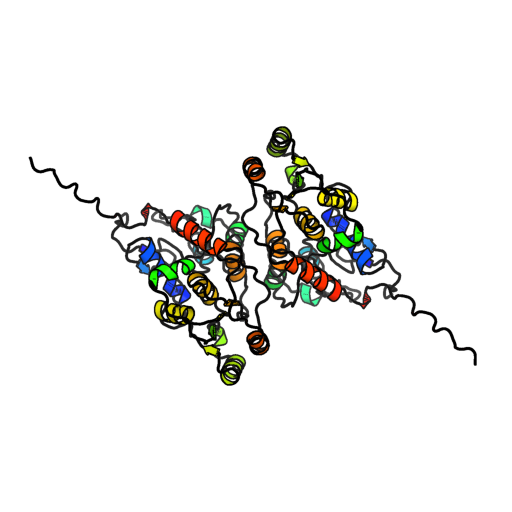P B 1 114 ? -1.338 -13.672 -4.023 1 98.62 114 ASP B N 1
ATOM 2935 C CA . ASP B 1 114 ? -0.472 -14.195 -5.074 1 98.62 114 ASP B CA 1
ATOM 2936 C C . ASP B 1 114 ? -0.372 -15.711 -5 1 98.62 114 ASP B C 1
ATOM 2938 O O . ASP B 1 114 ? -0.021 -16.266 -3.953 1 98.62 114 ASP B O 1
ATOM 2942 N N . PRO B 1 115 ? -0.554 -16.406 -6.113 1 98.75 115 PRO B N 1
ATOM 2943 C CA . PRO B 1 115 ? -0.551 -17.875 -6.059 1 98.75 115 PRO B CA 1
ATOM 2944 C C . PRO B 1 115 ? 0.797 -18.453 -5.621 1 98.75 115 PRO B C 1
ATOM 2946 O O . PRO B 1 115 ? 0.881 -19.609 -5.238 1 98.75 115 PRO B O 1
ATOM 2949 N N . GLY B 1 116 ? 1.838 -17.625 -5.699 1 98.5 116 GLY B N 1
ATOM 2950 C CA . GLY B 1 116 ? 3.125 -18.062 -5.184 1 98.5 116 GLY B CA 1
ATOM 2951 C C . GLY B 1 116 ? 3.07 -18.5 -3.734 1 98.5 116 GLY B C 1
ATOM 2952 O O . GLY B 1 116 ? 3.926 -19.266 -3.277 1 98.5 116 GLY B O 1
ATOM 2953 N N . LEU B 1 117 ? 2.076 -18.062 -2.988 1 98.56 117 LEU B N 1
ATOM 2954 C CA . LEU B 1 117 ? 1.908 -18.422 -1.584 1 98.56 117 LEU B CA 1
ATOM 2955 C C . LEU B 1 117 ? 1.595 -19.906 -1.435 1 98.56 117 LEU B C 1
ATOM 2957 O O . LEU B 1 117 ? 1.703 -20.469 -0.338 1 98.56 117 LEU B O 1
ATOM 2961 N N . LEU B 1 118 ? 1.19 -20.547 -2.492 1 98.5 118 LEU B N 1
ATOM 2962 C CA . LEU B 1 118 ? 0.776 -21.938 -2.426 1 98.5 118 LEU B CA 1
ATOM 2963 C C . LEU B 1 118 ? 1.951 -22.859 -2.711 1 98.5 118 LEU B C 1
ATOM 2965 O O . LEU B 1 118 ? 1.793 -24.094 -2.721 1 98.5 118 LEU B O 1
ATOM 2969 N N . VAL B 1 119 ? 3.133 -22.328 -2.867 1 97.81 119 VAL B N 1
ATOM 2970 C CA . VAL B 1 119 ? 4.293 -23.125 -3.248 1 97.81 119 VAL B CA 1
ATOM 2971 C C . VAL B 1 119 ? 4.637 -24.109 -2.129 1 97.81 119 VAL B C 1
ATOM 2973 O O . VAL B 1 119 ? 5.195 -25.172 -2.383 1 97.81 119 VAL B O 1
ATOM 2976 N N . SER B 1 120 ? 4.363 -23.766 -0.916 1 96.19 120 SER B N 1
ATOM 2977 C CA . SER B 1 120 ? 4.66 -24.656 0.204 1 96.19 120 SER B CA 1
ATOM 2978 C C . SER B 1 120 ? 3.969 -26 0.039 1 96.19 120 SER B C 1
ATOM 2980 O O . SER B 1 120 ? 4.48 -27.031 0.498 1 96.19 120 SER B O 1
ATOM 2982 N N . ASP B 1 121 ? 2.801 -26 -0.588 1 96.44 121 ASP B N 1
ATOM 2983 C CA . ASP B 1 121 ? 2.09 -27.25 -0.861 1 96.44 121 ASP B CA 1
ATOM 2984 C C . ASP B 1 121 ? 2.873 -28.125 -1.831 1 96.44 121 ASP B C 1
ATOM 2986 O O . ASP B 1 121 ? 2.771 -29.359 -1.784 1 96.44 121 ASP B O 1
ATOM 2990 N N . LEU B 1 122 ? 3.588 -27.547 -2.709 1 96.44 122 LEU B N 1
ATOM 2991 C CA . LEU B 1 122 ? 4.363 -28.266 -3.721 1 96.44 122 LEU B CA 1
ATOM 2992 C C . LEU B 1 122 ? 5.652 -28.812 -3.127 1 96.44 122 LEU B C 1
ATOM 2994 O O . LEU B 1 122 ? 6.152 -29.859 -3.57 1 96.44 122 LEU B O 1
ATOM 2998 N N . LEU B 1 123 ? 6.156 -28.094 -2.191 1 95.06 123 LEU B N 1
ATOM 2999 C CA . LEU B 1 123 ? 7.426 -28.484 -1.587 1 95.06 123 LEU B CA 1
ATOM 3000 C C . LEU B 1 123 ? 7.238 -29.656 -0.63 1 95.06 123 LEU B C 1
ATOM 3002 O O . LEU B 1 123 ? 8.18 -30.422 -0.383 1 95.06 123 LEU B O 1
ATOM 3006 N N . GLY B 1 124 ? 6.012 -29.906 -0.11 1 91.56 124 GLY B N 1
ATOM 3007 C CA . GLY B 1 124 ? 5.801 -30.938 0.904 1 91.56 124 GLY B CA 1
ATOM 3008 C C . GLY B 1 124 ? 6.449 -30.594 2.232 1 91.56 124 GLY B C 1
ATOM 3009 O O . GLY B 1 124 ? 6.254 -29.5 2.766 1 91.56 124 GLY B O 1
ATOM 3010 N N . ASP B 1 125 ? 7.328 -31.531 2.688 1 92.5 125 ASP B N 1
ATOM 3011 C CA . ASP B 1 125 ? 8.055 -31.25 3.92 1 92.5 125 ASP B CA 1
ATOM 3012 C C . ASP B 1 125 ? 9.125 -30.188 3.697 1 92.5 125 ASP B C 1
ATOM 3014 O O . ASP B 1 125 ? 9.977 -30.328 2.822 1 92.5 125 ASP B O 1
ATOM 3018 N N . LEU B 1 126 ? 8.969 -29.172 4.406 1 92.88 126 LEU B N 1
ATOM 3019 C CA . LEU B 1 126 ? 9.953 -28.109 4.289 1 92.88 126 LEU B CA 1
ATOM 3020 C C . LEU B 1 126 ? 11.305 -28.547 4.844 1 92.88 126 LEU B C 1
ATOM 3022 O O . LEU B 1 126 ? 11.367 -29.297 5.816 1 92.88 126 LEU B O 1
ATOM 3026 N N . PRO B 1 127 ? 12.32 -28.125 4.203 1 93.25 127 PRO B N 1
ATOM 3027 C CA . PRO B 1 127 ? 13.656 -28.469 4.707 1 93.25 127 PRO B CA 1
ATOM 3028 C C . PRO B 1 127 ? 13.953 -27.844 6.066 1 93.25 127 PRO B C 1
ATOM 3030 O O . PRO B 1 127 ? 13.328 -26.844 6.438 1 93.25 127 PRO B O 1
ATOM 3033 N N . ALA B 1 128 ? 14.891 -28.484 6.723 1 93.19 128 ALA B N 1
ATOM 3034 C CA . ALA B 1 128 ? 15.375 -27.891 7.965 1 93.19 128 ALA B CA 1
ATOM 3035 C C . ALA B 1 128 ? 16.078 -26.562 7.699 1 93.19 128 ALA B C 1
ATOM 3037 O O . ALA B 1 128 ? 16.797 -26.406 6.715 1 93.19 128 ALA B O 1
ATOM 3038 N N . ARG B 1 129 ? 15.828 -25.656 8.617 1 91.44 129 ARG B N 1
ATOM 3039 C CA . ARG B 1 129 ? 16.453 -24.344 8.461 1 91.44 129 ARG B CA 1
ATOM 3040 C C . ARG B 1 129 ? 17.922 -24.391 8.82 1 91.44 129 ARG B C 1
ATOM 3042 O O . ARG B 1 129 ? 18.312 -25.047 9.789 1 91.44 129 ARG B O 1
ATOM 3049 N N . ASN B 1 130 ? 18.688 -23.75 8.016 1 92.69 130 ASN B N 1
ATOM 3050 C CA . ASN B 1 130 ? 20.109 -23.562 8.32 1 92.69 130 ASN B CA 1
ATOM 3051 C C . ASN B 1 130 ? 20.391 -22.125 8.758 1 92.69 130 ASN B C 1
ATOM 3053 O O . ASN B 1 130 ? 19.469 -21.344 8.961 1 92.69 130 ASN B O 1
ATOM 3057 N N . ASP B 1 131 ? 21.656 -21.781 8.977 1 92 131 ASP B N 1
ATOM 3058 C CA . ASP B 1 131 ? 22.016 -20.484 9.539 1 92 131 ASP B CA 1
ATOM 3059 C C . ASP B 1 131 ? 22.297 -19.469 8.438 1 92 131 ASP B C 1
ATOM 3061 O O . ASP B 1 131 ? 22.625 -18.312 8.727 1 92 131 ASP B O 1
ATOM 3065 N N . ARG B 1 132 ? 22.047 -19.875 7.254 1 94.62 132 ARG B N 1
ATOM 3066 C CA . ARG B 1 132 ? 22.375 -19 6.141 1 94.62 132 ARG B CA 1
ATOM 3067 C C . ARG B 1 132 ? 21.266 -17.969 5.918 1 94.62 132 ARG B C 1
ATOM 3069 O O . ARG B 1 132 ? 20.109 -18.188 6.277 1 94.62 132 ARG B O 1
ATOM 3076 N N . ILE B 1 133 ? 21.734 -16.844 5.332 1 96.56 133 ILE B N 1
ATOM 3077 C CA . ILE B 1 133 ? 20.828 -15.789 4.918 1 96.56 133 ILE B CA 1
ATOM 3078 C C . ILE B 1 133 ? 20.812 -15.68 3.395 1 96.56 133 ILE B C 1
ATOM 3080 O O . ILE B 1 133 ? 21.844 -15.391 2.777 1 96.56 133 ILE B O 1
ATOM 3084 N N . ALA B 1 134 ? 19.672 -15.938 2.863 1 97.38 134 ALA B N 1
ATOM 3085 C CA . ALA B 1 134 ? 19.547 -15.883 1.408 1 97.38 134 ALA B CA 1
ATOM 3086 C C . ALA B 1 134 ? 19.562 -14.445 0.908 1 97.38 134 ALA B C 1
ATOM 3088 O O . ALA B 1 134 ? 18.875 -13.578 1.461 1 97.38 134 ALA B O 1
ATOM 3089 N N . LEU B 1 135 ? 20.375 -14.156 -0.037 1 97.19 135 LEU B N 1
ATOM 3090 C CA . LEU B 1 135 ? 20.312 -12.93 -0.829 1 97.19 135 LEU B CA 1
ATOM 3091 C C . LEU B 1 135 ? 19.766 -13.211 -2.223 1 97.19 135 LEU B C 1
ATOM 3093 O O . LEU B 1 135 ? 20.422 -13.891 -3.023 1 97.19 135 LEU B O 1
ATOM 3097 N N . VAL B 1 136 ? 18.578 -12.711 -2.484 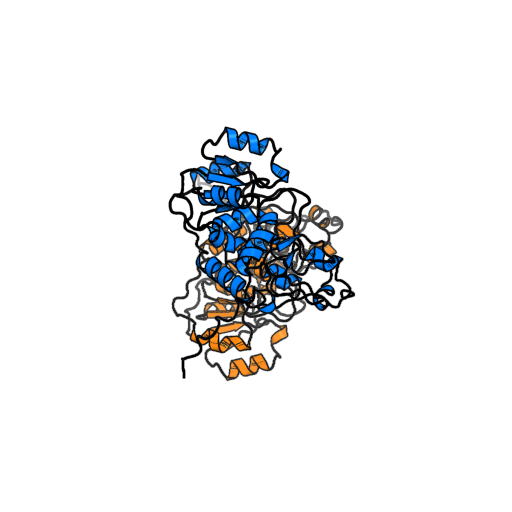1 95.75 136 VAL B N 1
ATOM 3098 C CA . VAL B 1 136 ? 17.891 -12.953 -3.748 1 95.75 136 VAL B CA 1
ATOM 3099 C C . VAL B 1 136 ? 17.812 -11.656 -4.555 1 95.75 136 VAL B C 1
ATOM 3101 O O . VAL B 1 136 ? 16.859 -10.891 -4.422 1 95.75 136 VAL B O 1
ATOM 3104 N N . PRO B 1 137 ? 18.75 -11.438 -5.379 1 91.69 137 PRO B N 1
ATOM 3105 C CA . PRO B 1 137 ? 18.75 -10.195 -6.16 1 91.69 137 PRO B CA 1
ATOM 3106 C C . PRO B 1 137 ? 17.75 -10.227 -7.316 1 91.69 137 PRO B C 1
ATOM 3108 O O . PRO B 1 137 ? 17.328 -11.305 -7.734 1 91.69 137 PRO B O 1
ATOM 3111 N N . HIS B 1 138 ? 17.344 -9.055 -7.676 1 85.5 138 HIS B N 1
ATOM 3112 C CA . HIS B 1 138 ? 16.672 -8.992 -8.969 1 85.5 138 HIS B CA 1
ATOM 3113 C C . HIS B 1 138 ? 17.625 -9.383 -10.102 1 85.5 138 HIS B C 1
ATOM 3115 O O . HIS B 1 138 ? 18.844 -9.242 -9.969 1 85.5 138 HIS B O 1
ATOM 3121 N N . HIS B 1 139 ? 17.078 -9.875 -11.141 1 78.44 139 HIS B N 1
ATOM 3122 C CA . HIS B 1 139 ? 17.891 -10.359 -12.242 1 78.44 139 HIS B CA 1
ATOM 3123 C C . HIS B 1 139 ? 18.812 -9.25 -12.773 1 78.44 139 HIS B C 1
ATOM 3125 O O . HIS B 1 139 ? 19.938 -9.523 -13.195 1 78.44 139 HIS B O 1
ATOM 3131 N N . SER B 1 140 ? 18.359 -7.996 -12.75 1 77.44 140 SER B N 1
ATOM 3132 C CA . SER B 1 140 ? 19.109 -6.863 -13.289 1 77.44 140 SER B CA 1
ATOM 3133 C C . SER B 1 140 ? 20.297 -6.52 -12.406 1 77.44 140 SER B C 1
ATOM 3135 O O . SER B 1 140 ? 21.188 -5.766 -12.812 1 77.44 140 SER B O 1
ATOM 3137 N N . MET B 1 141 ? 20.422 -7.113 -11.234 1 81.5 141 MET B N 1
ATOM 3138 C CA . MET B 1 141 ? 21.438 -6.766 -10.25 1 81.5 141 MET B CA 1
ATOM 3139 C C . MET B 1 141 ? 22.594 -7.754 -10.297 1 81.5 141 MET B C 1
ATOM 3141 O O . MET B 1 141 ? 23.641 -7.523 -9.68 1 81.5 141 MET B O 1
ATOM 3145 N N . LEU B 1 142 ? 22.484 -8.82 -11.031 1 80.25 142 LEU B N 1
ATOM 3146 C CA . LEU B 1 142 ? 23.422 -9.93 -10.914 1 80.25 142 LEU B CA 1
ATOM 3147 C C . LEU B 1 142 ? 24.828 -9.508 -11.305 1 80.25 142 LEU B C 1
ATOM 3149 O O . LEU B 1 142 ? 25.812 -10.031 -10.781 1 80.25 142 LEU B O 1
ATOM 3153 N N . GLU B 1 143 ? 24.922 -8.445 -12.094 1 83.56 143 GLU B N 1
ATOM 3154 C CA . GLU B 1 143 ? 26.234 -7.992 -12.531 1 83.56 143 GLU B CA 1
ATOM 3155 C C . GLU B 1 143 ? 26.688 -6.754 -11.758 1 83.56 143 GLU B C 1
ATOM 3157 O O . GLU B 1 143 ? 27.703 -6.141 -12.086 1 83.56 143 GLU B O 1
ATOM 3162 N N . ASP B 1 144 ? 25.984 -6.371 -10.789 1 86.62 144 ASP B N 1
ATOM 3163 C CA . ASP B 1 144 ? 26.328 -5.203 -9.984 1 86.62 144 ASP B CA 1
ATOM 3164 C C . ASP B 1 144 ? 27.547 -5.461 -9.125 1 86.62 144 ASP B C 1
ATOM 3166 O O . ASP B 1 144 ? 27.562 -6.371 -8.289 1 86.62 144 ASP B O 1
ATOM 3170 N N . PRO B 1 145 ? 28.594 -4.66 -9.289 1 92.44 145 PRO B N 1
ATOM 3171 C CA . PRO B 1 145 ? 29.812 -4.84 -8.492 1 92.44 145 PRO B CA 1
ATOM 3172 C C . PRO B 1 145 ? 29.547 -4.715 -6.988 1 92.44 145 PRO B C 1
ATOM 3174 O O . PRO B 1 145 ? 30.234 -5.359 -6.188 1 92.44 145 PRO B O 1
ATOM 3177 N N . ALA B 1 146 ? 28.641 -3.922 -6.664 1 92 146 ALA B N 1
ATOM 3178 C CA . ALA B 1 146 ? 28.312 -3.76 -5.246 1 92 146 ALA B CA 1
ATOM 3179 C C . ALA B 1 146 ? 27.797 -5.062 -4.656 1 92 146 ALA B C 1
ATOM 3181 O O . ALA B 1 146 ? 28.016 -5.355 -3.48 1 92 146 ALA B O 1
ATOM 3182 N N . LEU B 1 147 ? 27.078 -5.801 -5.445 1 92.56 147 LEU B N 1
ATOM 3183 C CA . LEU B 1 147 ? 26.562 -7.094 -5.004 1 92.56 147 LEU B CA 1
ATOM 3184 C C . LEU B 1 147 ? 27.703 -8.078 -4.754 1 92.56 147 LEU B C 1
ATOM 3186 O O . LEU B 1 147 ? 27.719 -8.758 -3.727 1 92.56 147 LEU B O 1
ATOM 3190 N N . ALA B 1 148 ? 28.594 -8.125 -5.664 1 93.81 148 ALA B N 1
ATOM 3191 C CA . ALA B 1 148 ? 29.75 -9 -5.523 1 93.81 148 ALA B CA 1
ATOM 3192 C C . ALA B 1 148 ? 30.562 -8.641 -4.281 1 93.81 148 ALA B C 1
ATOM 3194 O O . ALA B 1 148 ? 31 -9.531 -3.545 1 93.81 148 ALA B O 1
ATOM 3195 N N . ALA B 1 149 ? 30.734 -7.398 -4.105 1 95.5 149 ALA B N 1
ATOM 3196 C CA . ALA B 1 149 ? 31.5 -6.926 -2.947 1 95.5 149 ALA B CA 1
ATOM 3197 C C . ALA B 1 149 ? 30.797 -7.312 -1.646 1 95.5 149 ALA B C 1
ATOM 3199 O O . ALA B 1 149 ? 31.453 -7.727 -0.686 1 95.5 149 ALA B O 1
ATOM 3200 N N . LEU B 1 150 ? 29.5 -7.156 -1.638 1 95.44 150 LEU B N 1
ATOM 3201 C CA . LEU B 1 150 ? 28.719 -7.512 -0.462 1 95.44 150 LEU B CA 1
ATOM 3202 C C . LEU B 1 150 ? 28.859 -9 -0.148 1 95.44 150 LEU B C 1
ATOM 3204 O O . LEU B 1 150 ? 29.078 -9.375 1.004 1 95.44 150 LEU B O 1
ATOM 3208 N N . LEU B 1 151 ? 28.766 -9.82 -1.12 1 95 151 LEU B N 1
ATOM 3209 C CA . LEU B 1 151 ? 28.859 -11.266 -0.941 1 95 151 LEU B CA 1
ATOM 3210 C C . LEU B 1 151 ? 30.25 -11.664 -0.446 1 95 151 LEU B C 1
ATOM 3212 O O . LEU B 1 151 ? 30.375 -12.602 0.344 1 95 151 LEU B O 1
ATOM 3216 N N . ALA B 1 152 ? 31.219 -10.992 -0.856 1 95.25 152 ALA B N 1
ATOM 3217 C CA . ALA B 1 152 ? 32.594 -11.273 -0.437 1 95.25 152 ALA B CA 1
ATOM 3218 C C . ALA B 1 152 ? 32.812 -10.875 1.021 1 95.25 152 ALA B C 1
ATOM 3220 O O . ALA B 1 152 ? 33.531 -11.547 1.749 1 95.25 152 ALA B O 1
ATOM 3221 N N . SER B 1 153 ? 32.188 -9.883 1.428 1 95.19 153 SER B N 1
ATOM 3222 C CA . SER B 1 153 ? 32.438 -9.328 2.754 1 95.19 153 SER B CA 1
ATOM 3223 C C . SER B 1 153 ? 31.547 -9.984 3.807 1 95.19 153 SER B C 1
ATOM 3225 O O . SER B 1 153 ? 31.828 -9.906 5.004 1 95.19 153 SER B O 1
ATOM 3227 N N . GLU B 1 154 ? 30.469 -10.586 3.41 1 95.44 154 GLU B N 1
ATOM 3228 C CA . GLU B 1 154 ? 29.516 -11.18 4.336 1 95.44 154 GLU B CA 1
ATOM 3229 C C . GLU B 1 154 ? 29.344 -12.672 4.07 1 95.44 154 GLU B C 1
ATOM 3231 O O . GLU B 1 154 ? 28.391 -13.078 3.396 1 95.44 154 GLU B O 1
ATOM 3236 N N . PRO B 1 155 ? 30.078 -13.492 4.742 1 92.44 155 PRO B N 1
ATOM 3237 C CA . PRO B 1 155 ? 30.062 -14.922 4.445 1 92.44 155 PRO B CA 1
ATOM 3238 C C . PRO B 1 155 ? 28.75 -15.602 4.82 1 92.44 155 PRO B C 1
ATOM 3240 O O . PRO B 1 155 ? 28.453 -16.688 4.328 1 92.44 155 PRO B O 1
ATOM 3243 N N . ALA B 1 156 ? 28.016 -15.008 5.652 1 93.38 156 ALA B N 1
ATOM 3244 C CA . ALA B 1 156 ? 26.75 -15.578 6.066 1 93.38 156 ALA B CA 1
ATOM 3245 C C . ALA B 1 156 ? 25.719 -15.516 4.938 1 93.38 156 ALA B C 1
ATOM 3247 O O . ALA B 1 156 ? 24.703 -16.203 4.973 1 93.38 156 ALA B O 1
ATOM 3248 N N . LEU B 1 157 ? 25.984 -14.656 3.984 1 96.75 157 LEU B N 1
ATOM 3249 C CA . LEU B 1 157 ? 25.062 -14.469 2.873 1 96.75 157 LEU B CA 1
ATOM 3250 C C . LEU B 1 157 ? 25.234 -15.578 1.836 1 96.75 157 LEU B C 1
ATOM 3252 O O . LEU B 1 157 ? 26.359 -15.984 1.531 1 96.75 157 LEU B O 1
ATOM 3256 N N . LYS B 1 158 ? 24.156 -16.078 1.421 1 96.44 158 LYS B N 1
ATOM 3257 C CA . LYS B 1 158 ? 24.094 -17.031 0.316 1 96.44 158 LYS B CA 1
ATOM 3258 C C . LYS B 1 158 ? 23.328 -16.453 -0.872 1 96.44 158 LYS B C 1
ATOM 3260 O O . LYS B 1 158 ? 22.156 -16.109 -0.753 1 96.44 158 LYS B O 1
ATOM 3265 N N . LEU B 1 159 ? 23.984 -16.359 -1.976 1 96.12 159 LEU B N 1
ATOM 3266 C CA . LEU B 1 159 ? 23.344 -15.875 -3.186 1 96.12 159 LEU B CA 1
ATOM 3267 C C . LEU B 1 159 ? 22.391 -16.922 -3.75 1 96.12 159 LEU B C 1
ATOM 3269 O O . LEU B 1 159 ? 22.781 -18.078 -3.951 1 96.12 159 LEU B O 1
ATOM 3273 N N . ILE B 1 160 ? 21.188 -16.594 -3.943 1 95.81 160 ILE B N 1
ATOM 3274 C CA . ILE B 1 160 ? 20.219 -17.438 -4.617 1 95.81 160 ILE B CA 1
ATOM 3275 C C . ILE B 1 160 ? 19.891 -16.859 -5.988 1 95.81 160 ILE B C 1
ATOM 3277 O O . ILE B 1 160 ? 19.391 -15.734 -6.086 1 95.81 160 ILE B O 1
ATOM 3281 N N . ASP B 1 161 ? 20.109 -17.641 -6.961 1 91.25 161 ASP B N 1
ATOM 3282 C CA . ASP B 1 161 ? 19.906 -17.219 -8.344 1 91.25 161 ASP B CA 1
ATOM 3283 C C . ASP B 1 161 ? 18.438 -17.359 -8.742 1 91.25 161 ASP B C 1
ATOM 3285 O O . ASP B 1 161 ? 17.891 -18.469 -8.789 1 91.25 161 ASP B O 1
ATOM 3289 N N . VAL B 1 162 ? 17.828 -16.312 -9.164 1 90.06 162 VAL B N 1
ATOM 3290 C CA . VAL B 1 162 ? 16.406 -16.281 -9.5 1 90.06 162 VAL B CA 1
ATOM 3291 C C . VAL B 1 162 ? 16.188 -17 -10.828 1 90.06 162 VAL B C 1
ATOM 3293 O O . VAL B 1 162 ? 15.047 -17.344 -11.172 1 90.06 162 VAL B O 1
ATOM 3296 N N . ALA B 1 163 ? 17.203 -17.266 -11.562 1 90.19 163 ALA B N 1
ATOM 3297 C CA . ALA B 1 163 ? 17.078 -17.922 -12.867 1 90.19 163 ALA B CA 1
ATOM 3298 C C . ALA B 1 163 ? 17.156 -19.438 -12.734 1 90.19 163 ALA B C 1
ATOM 3300 O O . ALA B 1 163 ? 17.016 -20.156 -13.727 1 90.19 163 ALA B O 1
ATOM 3301 N N . GLY B 1 164 ? 17.344 -19.953 -11.516 1 90.06 164 GLY B N 1
ATOM 3302 C CA . GLY B 1 164 ? 17.438 -21.375 -11.281 1 90.06 164 GLY B CA 1
ATOM 3303 C C . GLY B 1 164 ? 16.109 -22.094 -11.422 1 90.06 164 GLY B C 1
ATOM 3304 O O . GLY B 1 164 ? 15.094 -21.484 -11.727 1 90.06 164 GLY B O 1
ATOM 3305 N N . ASP B 1 165 ? 16.203 -23.375 -11.258 1 94.31 165 ASP B N 1
ATOM 3306 C CA . ASP B 1 165 ? 14.984 -24.188 -11.25 1 94.31 165 ASP B CA 1
ATOM 3307 C C . ASP B 1 165 ? 14.008 -23.703 -10.188 1 94.31 165 ASP B C 1
ATOM 3309 O O . ASP B 1 165 ? 14.398 -23.422 -9.055 1 94.31 165 ASP B O 1
ATOM 3313 N N . ALA B 1 166 ? 12.75 -23.672 -10.602 1 95.44 166 ALA B N 1
ATOM 3314 C CA . ALA B 1 166 ? 11.75 -23.016 -9.766 1 95.44 166 ALA B CA 1
ATOM 3315 C C . ALA B 1 166 ? 11.656 -23.672 -8.398 1 95.44 166 ALA B C 1
ATOM 3317 O O . ALA B 1 166 ? 11.82 -23.016 -7.363 1 95.44 166 ALA B O 1
ATOM 3318 N N . LEU B 1 167 ? 11.438 -25 -8.336 1 96.38 167 LEU B N 1
ATOM 3319 C CA . LEU B 1 167 ? 11.227 -25.688 -7.062 1 96.38 167 LEU B CA 1
ATOM 3320 C C . LEU B 1 167 ? 12.531 -25.766 -6.266 1 96.38 167 LEU B C 1
ATOM 3322 O O . LEU B 1 167 ? 12.516 -25.656 -5.039 1 96.38 167 LEU B O 1
ATOM 3326 N N . ALA B 1 168 ? 13.617 -25.969 -6.984 1 96.19 168 ALA B N 1
ATOM 3327 C CA . ALA B 1 168 ? 14.914 -26 -6.309 1 96.19 168 ALA B CA 1
ATOM 3328 C C . ALA B 1 168 ? 15.211 -24.656 -5.648 1 96.19 168 ALA B C 1
ATOM 3330 O O . ALA B 1 168 ? 15.695 -24.609 -4.516 1 96.19 168 ALA B O 1
ATOM 3331 N N . THR B 1 169 ? 14.961 -23.594 -6.383 1 96.81 169 THR B N 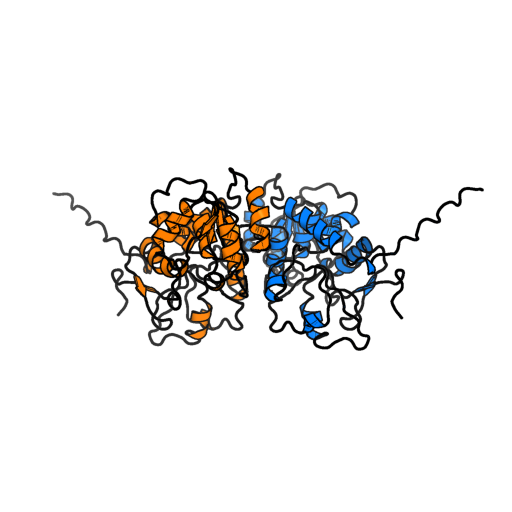1
ATOM 3332 C CA . THR B 1 169 ? 15.156 -22.266 -5.844 1 96.81 169 THR B CA 1
ATOM 3333 C C . THR B 1 169 ? 14.281 -22.047 -4.613 1 96.81 169 THR B C 1
ATOM 3335 O O . THR B 1 169 ? 14.758 -21.531 -3.594 1 96.81 169 THR B O 1
ATOM 3338 N N . CYS B 1 170 ? 13.016 -22.469 -4.66 1 97.94 170 CYS B N 1
ATOM 3339 C CA . CYS B 1 170 ? 12.102 -22.328 -3.531 1 97.94 170 CYS B CA 1
ATOM 3340 C C . CYS B 1 170 ? 12.602 -23.125 -2.328 1 97.94 170 CYS B C 1
ATOM 3342 O O . CYS B 1 170 ? 12.523 -22.656 -1.193 1 97.94 170 CYS B O 1
ATOM 3344 N N . ARG B 1 171 ? 13.117 -24.328 -2.582 1 97.25 171 ARG B N 1
ATOM 3345 C CA . ARG B 1 171 ? 13.648 -25.156 -1.5 1 97.25 171 ARG B CA 1
ATOM 3346 C C . ARG B 1 171 ? 14.844 -24.484 -0.836 1 97.25 171 ARG B C 1
ATOM 3348 O O . ARG B 1 171 ? 15.008 -24.562 0.384 1 97.25 171 ARG B O 1
ATOM 3355 N N . GLU B 1 172 ? 15.641 -23.891 -1.668 1 97.25 172 GLU B N 1
ATOM 3356 C CA . GLU B 1 172 ? 16.797 -23.172 -1.121 1 97.25 172 GLU B CA 1
ATOM 3357 C C . GLU B 1 172 ? 16.344 -22.031 -0.217 1 97.25 172 GLU B C 1
ATOM 3359 O O . GLU B 1 172 ? 16.875 -21.859 0.883 1 97.25 172 GLU B O 1
ATOM 3364 N N . ILE B 1 173 ? 15.414 -21.281 -0.653 1 97.44 173 ILE B N 1
ATOM 3365 C CA . ILE B 1 173 ? 14.867 -20.172 0.133 1 97.44 173 ILE B CA 1
ATOM 3366 C C . ILE B 1 173 ? 14.297 -20.719 1.443 1 97.44 173 ILE B C 1
ATOM 3368 O O . ILE B 1 173 ? 14.578 -20.172 2.518 1 97.44 173 ILE B O 1
ATOM 3372 N N . ALA B 1 174 ? 13.602 -21.828 1.349 1 97.38 174 ALA B N 1
ATOM 3373 C CA . ALA B 1 174 ? 12.914 -22.406 2.492 1 97.38 174 ALA B CA 1
ATOM 3374 C C . ALA B 1 174 ? 13.906 -22.906 3.537 1 97.38 174 ALA B C 1
ATOM 3376 O O . ALA B 1 174 ? 13.562 -23.062 4.711 1 97.38 174 ALA B O 1
ATOM 3377 N N . SER B 1 175 ? 15.102 -23.172 3.133 1 96.88 175 SER B N 1
ATOM 3378 C CA . SER B 1 175 ? 16.094 -23.766 4.031 1 96.88 175 SER B CA 1
ATOM 3379 C C . SER B 1 175 ? 16.875 -22.703 4.781 1 96.88 175 SER B C 1
ATOM 3381 O O . SER B 1 175 ? 17.656 -23 5.676 1 96.88 175 SER B O 1
ATOM 3383 N N . CYS B 1 176 ? 16.672 -21.453 4.477 1 96.19 176 CYS B N 1
ATOM 3384 C CA . CYS B 1 176 ? 17.469 -20.375 5.051 1 96.19 176 CYS B CA 1
ATOM 3385 C C . CYS B 1 176 ? 16.812 -19.828 6.305 1 96.19 176 CYS B C 1
ATOM 3387 O O . CYS B 1 176 ? 15.602 -19.906 6.465 1 96.19 176 CYS B O 1
ATOM 3389 N N . ARG B 1 177 ? 17.625 -19.25 7.164 1 94.69 177 ARG B N 1
ATOM 3390 C CA . ARG B 1 177 ? 17.125 -18.656 8.391 1 94.69 177 ARG B CA 1
ATOM 3391 C C . ARG B 1 177 ? 16.406 -17.344 8.102 1 94.69 177 ARG B C 1
ATOM 3393 O O . ARG B 1 177 ? 15.5 -16.953 8.836 1 94.69 177 ARG B O 1
ATOM 3400 N N . HIS B 1 178 ? 16.875 -16.641 7.098 1 96.19 178 HIS B N 1
ATOM 3401 C CA . HIS B 1 178 ? 16.359 -15.336 6.707 1 96.19 178 HIS B CA 1
ATOM 3402 C C . HIS B 1 178 ? 16.562 -15.094 5.215 1 96.19 178 HIS B C 1
ATOM 3404 O O . HIS B 1 178 ? 17.469 -15.672 4.598 1 96.19 178 HIS B O 1
ATOM 3410 N N . VAL B 1 179 ? 15.727 -14.312 4.652 1 97.12 179 VAL B N 1
ATOM 3411 C CA . VAL B 1 179 ? 15.82 -13.984 3.232 1 97.12 179 VAL B CA 1
ATOM 3412 C C . VAL B 1 179 ? 15.875 -12.469 3.059 1 97.12 179 VAL B C 1
ATOM 3414 O O . VAL B 1 179 ? 15.078 -11.742 3.65 1 97.12 179 VAL B O 1
ATOM 3417 N N . ILE B 1 180 ? 16.812 -11.969 2.35 1 97.06 180 ILE B N 1
ATOM 3418 C CA . ILE B 1 180 ? 16.875 -10.602 1.841 1 97.06 180 ILE B CA 1
ATOM 3419 C C . ILE B 1 180 ? 16.656 -10.609 0.329 1 97.06 180 ILE B C 1
ATOM 3421 O O . ILE B 1 180 ? 17.484 -11.133 -0.42 1 97.06 180 ILE B O 1
ATOM 3425 N N . SER B 1 181 ? 15.555 -10 -0.108 1 96.69 181 SER B N 1
ATOM 3426 C CA . SER B 1 181 ? 15.195 -10.25 -1.499 1 96.69 181 SER B CA 1
ATOM 3427 C C . SER B 1 181 ? 14.805 -8.961 -2.215 1 96.69 181 SER B C 1
ATOM 3429 O O . SER B 1 181 ? 14.031 -8.164 -1.683 1 96.69 181 SER B O 1
ATOM 3431 N N . ALA B 1 182 ? 15.359 -8.797 -3.438 1 95.06 182 ALA B N 1
ATOM 3432 C CA . ALA B 1 182 ? 14.914 -7.773 -4.379 1 95.06 182 ALA B CA 1
ATOM 3433 C C . ALA B 1 182 ? 13.859 -8.328 -5.336 1 95.06 182 ALA B C 1
ATOM 3435 O O . ALA B 1 182 ? 13.219 -7.574 -6.066 1 95.06 182 ALA B O 1
ATOM 3436 N N . SER B 1 183 ? 13.695 -9.609 -5.332 1 93.06 183 SER B N 1
ATOM 3437 C CA . SER B 1 183 ? 12.672 -10.297 -6.113 1 93.06 183 SER B CA 1
ATOM 3438 C C . SER B 1 183 ? 11.367 -10.414 -5.332 1 93.06 183 SER B C 1
ATOM 3440 O O . SER B 1 183 ? 11.359 -10.859 -4.184 1 93.06 183 SER B O 1
ATOM 3442 N N . LEU B 1 184 ? 10.258 -10.031 -5.953 1 94.88 184 LEU B N 1
ATOM 3443 C CA . LEU B 1 184 ? 8.969 -10.156 -5.277 1 94.88 184 LEU B CA 1
ATOM 3444 C C . LEU B 1 184 ? 8.711 -11.602 -4.855 1 94.88 184 LEU B C 1
ATOM 3446 O O . LEU B 1 184 ? 8.289 -11.852 -3.725 1 94.88 184 LEU B O 1
ATOM 3450 N N . HIS B 1 185 ? 8.992 -12.516 -5.766 1 96.38 185 HIS B N 1
ATOM 3451 C CA . HIS B 1 185 ? 8.656 -13.898 -5.441 1 96.38 185 HIS B CA 1
ATOM 3452 C C . HIS B 1 185 ? 9.656 -14.492 -4.457 1 96.38 185 HIS B C 1
ATOM 3454 O O . HIS B 1 185 ? 9.383 -15.508 -3.814 1 96.38 185 HIS B O 1
ATOM 3460 N N . GLY B 1 186 ? 10.859 -13.875 -4.32 1 96.81 186 GLY B N 1
ATOM 3461 C CA . GLY B 1 186 ? 11.688 -14.234 -3.174 1 96.81 186 GLY B CA 1
ATOM 3462 C C . GLY B 1 186 ? 11 -13.977 -1.846 1 96.81 186 GLY B C 1
ATOM 3463 O O . GLY B 1 186 ? 11.078 -14.797 -0.932 1 96.81 186 GLY B O 1
ATOM 3464 N N . LEU B 1 187 ? 10.336 -12.867 -1.76 1 97.19 187 LEU B N 1
ATOM 3465 C CA . LEU B 1 187 ? 9.602 -12.516 -0.554 1 97.19 187 LEU B CA 1
ATOM 3466 C C . LEU B 1 187 ? 8.383 -13.414 -0.378 1 97.19 187 LEU B C 1
ATOM 3468 O O . LEU B 1 187 ? 8.094 -13.875 0.732 1 97.19 187 LEU B O 1
ATOM 3472 N N . ILE B 1 188 ? 7.672 -13.68 -1.439 1 98.19 188 ILE B N 1
ATOM 3473 C CA . ILE B 1 188 ? 6.438 -14.445 -1.392 1 98.19 188 ILE B CA 1
ATOM 3474 C C . ILE B 1 188 ? 6.742 -15.891 -0.99 1 98.19 188 ILE B C 1
ATOM 3476 O O . ILE B 1 188 ? 6.039 -16.469 -0.156 1 98.19 188 ILE B O 1
ATOM 3480 N N . VAL B 1 189 ? 7.766 -16.453 -1.563 1 98.12 189 VAL B N 1
ATOM 3481 C CA . VAL B 1 189 ? 8.156 -17.828 -1.245 1 98.12 189 VAL B CA 1
ATOM 3482 C C . VAL B 1 189 ? 8.625 -17.906 0.206 1 98.12 189 VAL B C 1
ATOM 3484 O O . VAL B 1 189 ? 8.312 -18.875 0.914 1 98.12 189 VAL B O 1
ATOM 3487 N N . ALA B 1 190 ? 9.422 -16.906 0.671 1 97.5 190 ALA B N 1
ATOM 3488 C CA . ALA B 1 190 ? 9.805 -16.859 2.08 1 97.5 190 ALA B CA 1
ATOM 3489 C C . ALA B 1 190 ? 8.57 -16.891 2.982 1 97.5 190 ALA B C 1
ATOM 3491 O O . ALA B 1 190 ? 8.508 -17.672 3.932 1 97.5 190 ALA B O 1
ATOM 3492 N N . ASP B 1 191 ? 7.586 -16.094 2.67 1 97.5 191 ASP B N 1
ATOM 3493 C CA . ASP B 1 191 ? 6.336 -16.062 3.42 1 97.5 191 ASP B CA 1
ATOM 3494 C C . ASP B 1 191 ? 5.641 -17.422 3.395 1 97.5 191 ASP B C 1
ATOM 3496 O O . ASP B 1 191 ? 5.203 -17.922 4.434 1 97.5 191 ASP B O 1
ATOM 3500 N N . ALA B 1 192 ? 5.57 -17.984 2.205 1 97.62 192 ALA B N 1
ATOM 3501 C CA . ALA B 1 192 ? 4.887 -19.266 2.023 1 97.62 192 ALA B CA 1
ATOM 3502 C C . ALA B 1 192 ? 5.527 -20.359 2.881 1 97.62 192 ALA B C 1
ATOM 3504 O O . ALA B 1 192 ? 4.848 -21.281 3.336 1 97.62 192 ALA B O 1
ATOM 3505 N N . CYS B 1 193 ? 6.812 -20.219 3.107 1 96.75 193 CYS B N 1
ATOM 3506 C CA . CYS B 1 193 ? 7.559 -21.266 3.801 1 96.75 193 CYS B CA 1
ATOM 3507 C C . CYS B 1 193 ? 7.836 -20.875 5.246 1 96.75 193 CYS B C 1
ATOM 3509 O O . CYS B 1 193 ? 8.547 -21.578 5.965 1 96.75 193 CYS B O 1
ATOM 3511 N N . GLY B 1 194 ? 7.379 -19.734 5.684 1 95 194 GLY B N 1
ATOM 3512 C CA . GLY B 1 194 ? 7.527 -19.297 7.062 1 95 194 GLY B CA 1
ATOM 3513 C C . GLY B 1 194 ? 8.914 -18.75 7.367 1 95 194 GLY B C 1
ATOM 3514 O O . GLY B 1 194 ? 9.352 -18.766 8.523 1 95 194 GLY B O 1
ATOM 3515 N N . VAL B 1 195 ? 9.641 -18.344 6.395 1 95.81 195 VAL B N 1
ATOM 3516 C CA . VAL B 1 195 ? 10.977 -17.797 6.578 1 95.81 195 VAL B CA 1
ATOM 3517 C C . VAL B 1 195 ? 10.906 -16.266 6.699 1 95.81 195 VAL B C 1
ATOM 3519 O O . VAL B 1 195 ? 10.352 -15.602 5.828 1 95.81 195 VAL B O 1
ATOM 3522 N N . PRO B 1 196 ? 11.43 -15.664 7.781 1 95.44 196 PRO B N 1
ATOM 3523 C CA . PRO B 1 196 ? 11.477 -14.203 7.844 1 95.44 196 PRO B CA 1
ATOM 3524 C C . PRO B 1 196 ? 12.25 -13.586 6.68 1 95.44 196 PRO B C 1
ATOM 3526 O O . PRO B 1 196 ? 13.195 -14.195 6.176 1 95.44 196 PRO B O 1
ATOM 3529 N N . SER B 1 197 ? 11.789 -12.398 6.277 1 95.5 197 SER B N 1
ATOM 3530 C CA . SER B 1 197 ? 12.43 -11.82 5.105 1 95.5 197 SER B CA 1
ATOM 3531 C C . SER B 1 197 ? 12.492 -10.297 5.203 1 95.5 197 SER B C 1
ATOM 3533 O O . SER B 1 197 ? 11.781 -9.695 6.004 1 95.5 1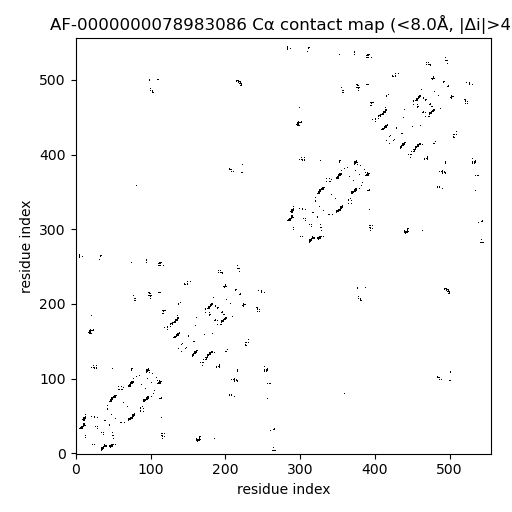97 SER B O 1
ATOM 3535 N N . THR B 1 198 ? 13.43 -9.75 4.473 1 95.06 198 THR B N 1
ATOM 3536 C CA . THR B 1 198 ? 13.648 -8.312 4.336 1 95.06 198 THR B CA 1
ATOM 3537 C C . THR B 1 198 ? 13.648 -7.906 2.865 1 95.06 198 THR B C 1
ATOM 3539 O O . THR B 1 198 ? 14.219 -8.594 2.021 1 95.06 198 THR B O 1
ATOM 3542 N N . TRP B 1 199 ? 12.961 -6.816 2.6 1 95.06 199 TRP B N 1
ATOM 3543 C CA . TRP B 1 199 ? 12.836 -6.309 1.237 1 95.06 199 TRP B CA 1
ATOM 3544 C C . TRP B 1 199 ? 14.086 -5.527 0.832 1 95.06 199 TRP B C 1
ATOM 3546 O O . TRP B 1 199 ? 14.484 -4.582 1.516 1 95.06 199 TRP B O 1
ATOM 3556 N N . LEU B 1 200 ? 14.719 -5.98 -0.202 1 94.81 200 LEU B N 1
ATOM 3557 C CA . LEU B 1 200 ? 15.875 -5.344 -0.812 1 94.81 200 LEU B CA 1
ATOM 3558 C C . LEU B 1 200 ? 15.469 -4.547 -2.047 1 94.81 200 LEU B C 1
ATOM 3560 O O . LEU B 1 200 ? 14.664 -5.012 -2.854 1 94.81 200 LEU B O 1
ATOM 3564 N N . MET B 1 201 ? 15.992 -3.342 -2.191 1 89.81 201 MET B N 1
ATOM 3565 C CA . MET B 1 201 ? 15.656 -2.453 -3.303 1 89.81 201 MET B CA 1
ATOM 3566 C C . MET B 1 201 ? 15.883 -3.148 -4.641 1 89.81 201 MET B C 1
ATOM 3568 O O . MET B 1 201 ? 17 -3.545 -4.961 1 89.81 201 MET B O 1
ATOM 3572 N N . PRO B 1 202 ? 14.609 -3.146 -5.285 1 85.25 202 PRO B N 1
ATOM 3573 C CA . PRO B 1 202 ? 14.773 -3.711 -6.625 1 85.25 202 PRO B CA 1
ATOM 3574 C C . PRO B 1 202 ? 15.227 -2.674 -7.652 1 85.25 202 PRO B C 1
ATOM 3576 O O . PRO B 1 202 ? 15.039 -1.473 -7.445 1 85.25 202 PRO B O 1
ATOM 3579 N N . GLY B 1 203 ? 16.25 -2.627 -8.305 1 75.5 203 GLY B N 1
ATOM 3580 C CA . GLY B 1 203 ? 16.672 -1.709 -9.352 1 75.5 203 GLY B CA 1
ATOM 3581 C C . GLY B 1 203 ? 15.617 -0.674 -9.695 1 75.5 203 GLY B C 1
ATOM 3582 O O . GLY B 1 203 ? 14.859 -0.242 -8.82 1 75.5 203 GLY B O 1
ATOM 3583 N N . GLY B 1 204 ? 15.477 0.005 -10.836 1 69.06 204 GLY B N 1
ATOM 3584 C CA . GLY B 1 204 ? 14.727 1.168 -11.289 1 69.06 204 GLY B CA 1
ATOM 3585 C C . GLY B 1 204 ? 13.266 0.866 -11.57 1 69.06 204 GLY B C 1
ATOM 3586 O O . GLY B 1 204 ? 12.531 1.727 -12.062 1 69.06 204 GLY B O 1
ATOM 3587 N N . GLN B 1 205 ? 12.727 -0.289 -11.234 1 67.56 205 GLN B N 1
ATOM 3588 C CA . GLN B 1 205 ? 11.336 -0.576 -11.562 1 67.56 205 GLN B CA 1
ATOM 3589 C C . GLN B 1 205 ? 10.391 -0.081 -10.469 1 67.56 205 GLN B C 1
ATOM 3591 O O . GLN B 1 205 ? 10.805 0.106 -9.32 1 67.56 205 GLN B O 1
ATOM 3596 N N . GLN B 1 206 ? 9.078 0.334 -10.883 1 76.5 206 GLN B N 1
ATOM 3597 C CA . GLN B 1 206 ? 8.047 0.678 -9.906 1 76.5 206 GLN B CA 1
ATOM 3598 C C . GLN B 1 206 ? 7.828 -0.46 -8.914 1 76.5 206 GLN B C 1
ATOM 3600 O O . GLN B 1 206 ? 8.078 -1.625 -9.227 1 76.5 206 GLN B O 1
ATOM 3605 N N . HIS B 1 207 ? 7.477 -0.056 -7.715 1 89.31 207 HIS B N 1
ATOM 3606 C CA . HIS B 1 207 ? 7.426 -1.02 -6.621 1 89.31 207 HIS B CA 1
ATOM 3607 C C . HIS B 1 207 ? 5.984 -1.372 -6.266 1 89.31 207 HIS B C 1
ATOM 3609 O O . HIS B 1 207 ? 5.73 -1.977 -5.223 1 89.31 207 HIS B O 1
ATOM 3615 N N . LEU B 1 208 ? 5.082 -0.998 -7.215 1 89.19 208 LEU B N 1
ATOM 3616 C CA . LEU B 1 208 ? 3.662 -1.202 -6.961 1 89.19 208 LEU B CA 1
ATOM 3617 C C . LEU B 1 208 ? 3.375 -2.66 -6.621 1 89.19 208 LEU B C 1
ATOM 3619 O O . LEU B 1 208 ? 2.582 -2.947 -5.719 1 89.19 208 LEU B O 1
ATOM 3623 N N . LYS B 1 209 ? 3.992 -3.584 -7.328 1 93.62 209 LYS B N 1
ATOM 3624 C CA . LYS B 1 209 ? 3.691 -5 -7.145 1 93.62 209 LYS B CA 1
ATOM 3625 C C . LYS B 1 209 ? 4.09 -5.473 -5.75 1 93.62 209 LYS B C 1
ATOM 3627 O O . LYS B 1 209 ? 3.439 -6.348 -5.176 1 93.62 209 LYS B O 1
ATOM 3632 N N . TYR B 1 210 ? 5.109 -4.879 -5.141 1 95 210 TYR B N 1
ATOM 3633 C CA . TYR B 1 210 ? 5.52 -5.23 -3.785 1 95 210 TYR B CA 1
ATOM 3634 C C . TYR B 1 210 ? 4.5 -4.742 -2.764 1 95 210 TYR B C 1
ATOM 3636 O O . TYR B 1 210 ? 4.086 -5.496 -1.881 1 95 210 TYR B O 1
ATOM 3644 N N . TYR B 1 211 ? 4.094 -3.516 -2.977 1 92.19 211 TYR B N 1
ATOM 3645 C CA . TYR B 1 211 ? 3.113 -2.941 -2.062 1 92.19 211 TYR B CA 1
ATOM 3646 C C . TYR B 1 211 ? 1.764 -3.635 -2.205 1 92.19 211 TYR B C 1
ATOM 3648 O O . TYR B 1 211 ? 1.045 -3.814 -1.22 1 92.19 211 TYR B O 1
ATOM 3656 N N . ASP B 1 212 ? 1.459 -3.947 -3.426 1 94.25 212 ASP B N 1
ATOM 3657 C CA . ASP B 1 212 ? 0.222 -4.668 -3.707 1 94.25 212 ASP B CA 1
ATOM 3658 C C . ASP B 1 212 ? 0.187 -6.008 -2.971 1 94.25 212 ASP B C 1
ATOM 3660 O O . ASP B 1 212 ? -0.778 -6.305 -2.264 1 94.25 212 ASP B O 1
ATOM 3664 N N . TYR B 1 213 ? 1.245 -6.758 -3.014 1 96.62 213 TYR B N 1
ATOM 3665 C CA . TYR B 1 213 ? 1.327 -8.031 -2.309 1 96.62 213 TYR B CA 1
ATOM 3666 C C . TYR B 1 213 ? 1.322 -7.824 -0.799 1 96.62 213 TYR B C 1
ATOM 3668 O O . TYR B 1 213 ? 0.605 -8.516 -0.072 1 96.62 213 TYR B O 1
ATOM 3676 N N . ALA B 1 214 ? 2.119 -6.91 -0.38 1 95.06 214 ALA B N 1
ATOM 3677 C CA . ALA B 1 214 ? 2.213 -6.656 1.056 1 95.06 214 ALA B CA 1
ATOM 3678 C C . ALA B 1 214 ? 0.839 -6.359 1.65 1 95.06 214 ALA B C 1
ATOM 3680 O O . ALA B 1 214 ? 0.489 -6.883 2.711 1 95.06 214 ALA B O 1
ATOM 3681 N N . ALA B 1 215 ? 0.105 -5.602 0.956 1 92.19 215 ALA B N 1
ATOM 3682 C CA . ALA B 1 215 ? -1.232 -5.246 1.425 1 92.19 215 ALA B CA 1
ATOM 3683 C C . ALA B 1 215 ? -2.141 -6.473 1.469 1 92.19 215 ALA B C 1
ATOM 3685 O O . ALA B 1 215 ? -2.99 -6.594 2.354 1 92.19 215 ALA B O 1
ATOM 3686 N N . SER B 1 216 ? -1.976 -7.395 0.605 1 95.81 216 SER B N 1
ATOM 3687 C CA . SER B 1 216 ? -2.834 -8.57 0.517 1 95.81 216 SER B CA 1
ATOM 3688 C C . SER B 1 216 ? -2.674 -9.469 1.741 1 95.81 216 SER B C 1
ATOM 3690 O O . SER B 1 216 ? -3.613 -10.156 2.137 1 95.81 216 SER B O 1
ATOM 3692 N N . VAL B 1 217 ? -1.51 -9.375 2.332 1 95.62 217 VAL B N 1
ATOM 3693 C CA . VAL B 1 217 ? -1.269 -10.281 3.447 1 95.62 217 VAL B CA 1
ATOM 3694 C C . VAL B 1 217 ? -1.101 -9.484 4.738 1 95.62 217 VAL B C 1
ATOM 3696 O O . VAL B 1 217 ? -0.834 -10.055 5.797 1 95.62 217 VAL B O 1
ATOM 3699 N N . GLY B 1 218 ? -1.227 -8.18 4.633 1 90.94 218 GLY B N 1
ATOM 3700 C CA . GLY B 1 218 ? -1.104 -7.336 5.809 1 90.94 218 GLY B CA 1
ATOM 3701 C C . GLY B 1 218 ? 0.327 -7.184 6.289 1 90.94 218 GLY B C 1
ATOM 3702 O O . GLY B 1 218 ? 0.576 -7.078 7.492 1 90.94 218 GLY B O 1
ATOM 3703 N N . ARG B 1 219 ? 1.241 -7.277 5.375 1 92.19 219 ARG B N 1
ATOM 3704 C CA . ARG B 1 219 ? 2.66 -7.137 5.68 1 92.19 219 ARG B CA 1
ATOM 3705 C C . ARG B 1 219 ? 3.072 -5.668 5.695 1 92.19 219 ARG B C 1
ATOM 3707 O O . ARG B 1 219 ? 2.873 -4.949 4.711 1 92.19 219 ARG B O 1
ATOM 3714 N N . PRO B 1 220 ? 3.57 -5.219 6.848 1 86.69 220 PRO B N 1
ATOM 3715 C CA . PRO B 1 220 ? 4.172 -3.885 6.785 1 86.69 220 PRO B CA 1
ATOM 3716 C C . PRO B 1 220 ? 5.398 -3.832 5.879 1 86.69 220 PRO B C 1
ATOM 3718 O O . PRO B 1 220 ? 6.312 -4.648 6.02 1 86.69 220 PRO B O 1
ATOM 3721 N N . LEU B 1 221 ? 5.289 -3.059 4.914 1 86.19 221 LEU B N 1
ATOM 3722 C CA . LEU B 1 221 ? 6.395 -2.904 3.977 1 86.19 221 LEU B CA 1
ATOM 3723 C C . LEU B 1 221 ? 6.863 -1.453 3.922 1 86.19 221 LEU B C 1
ATOM 3725 O O . LEU B 1 221 ? 6.121 -0.574 3.479 1 86.19 221 LEU B O 1
ATOM 3729 N N . ASP B 1 222 ? 8.031 -1.239 4.441 1 77.88 222 ASP B N 1
ATOM 3730 C CA . ASP B 1 222 ? 8.641 0.086 4.398 1 77.88 222 ASP B CA 1
ATOM 3731 C C . ASP B 1 222 ? 9.562 0.228 3.191 1 77.88 222 ASP B C 1
ATOM 3733 O O . ASP B 1 222 ? 9.445 -0.519 2.219 1 77.88 222 ASP B O 1
ATOM 3737 N N . MET B 1 223 ? 10.453 1.168 3.227 1 81.19 223 MET B N 1
ATOM 3738 C CA . MET B 1 223 ? 11.414 1.337 2.145 1 81.19 223 MET B CA 1
ATOM 3739 C C . MET B 1 223 ? 12.406 0.174 2.107 1 81.19 223 MET B C 1
ATOM 3741 O O . MET B 1 223 ? 12.852 -0.299 3.154 1 81.19 223 MET B O 1
ATOM 3745 N N . PRO B 1 224 ? 12.656 -0.337 0.994 1 89.56 224 PRO B N 1
ATOM 3746 C CA . PRO B 1 224 ? 13.602 -1.449 0.884 1 89.56 224 PRO B CA 1
ATOM 3747 C C . PRO B 1 224 ? 15.016 -1.061 1.301 1 89.56 224 PRO B C 1
ATOM 3749 O O . PRO B 1 224 ? 15.391 0.114 1.225 1 89.56 224 PRO B O 1
ATOM 3752 N N . LEU B 1 225 ? 15.742 -2.027 1.71 1 91.38 225 LEU B N 1
ATOM 3753 C CA . LEU B 1 225 ? 17.172 -1.857 1.971 1 91.38 225 LEU B CA 1
ATOM 3754 C C . LEU B 1 225 ? 17.938 -1.642 0.672 1 91.38 225 LEU B C 1
ATOM 3756 O O . LEU B 1 225 ? 17.578 -2.199 -0.368 1 91.38 225 LEU B O 1
ATOM 3760 N N . THR B 1 226 ? 18.938 -0.809 0.773 1 90.25 226 THR B N 1
ATOM 3761 C CA . THR B 1 226 ? 19.938 -0.798 -0.288 1 90.25 226 THR B CA 1
ATOM 3762 C C . THR B 1 226 ? 21.047 -1.817 -0.004 1 90.25 226 THR B C 1
ATOM 3764 O O . THR B 1 226 ? 21.188 -2.281 1.129 1 90.25 226 THR B O 1
ATOM 3767 N N . LEU B 1 227 ? 21.781 -2.141 -1.02 1 93 227 LEU B N 1
ATOM 3768 C CA . LEU B 1 227 ? 22.891 -3.068 -0.834 1 93 227 LEU B CA 1
ATOM 3769 C C . LEU B 1 227 ? 23.859 -2.557 0.231 1 93 227 LEU B C 1
ATOM 3771 O O . LEU B 1 227 ? 24.375 -3.338 1.033 1 93 227 LEU B O 1
ATOM 3775 N N . ALA B 1 228 ? 24.016 -1.296 0.285 1 92.56 228 ALA B N 1
ATOM 3776 C CA . ALA B 1 228 ? 24.969 -0.678 1.205 1 92.56 228 ALA B CA 1
ATOM 3777 C C . ALA B 1 228 ? 24.5 -0.817 2.652 1 92.56 228 ALA B C 1
ATOM 3779 O O . ALA B 1 228 ? 25.312 -0.768 3.58 1 92.56 228 ALA B O 1
ATOM 3780 N N . GLU B 1 229 ? 23.25 -1 2.875 1 93.69 229 GLU B N 1
ATOM 3781 C CA . GLU B 1 229 ? 22.672 -1.05 4.219 1 93.69 229 GLU B CA 1
ATOM 3782 C C . GLU B 1 229 ? 22.625 -2.48 4.746 1 93.69 229 GLU B C 1
ATOM 3784 O O . GLU B 1 229 ? 22.391 -2.701 5.938 1 93.69 229 GLU B O 1
ATOM 3789 N N . VAL B 1 230 ? 22.875 -3.514 3.9 1 95.94 230 VAL B N 1
ATOM 3790 C CA . VAL B 1 230 ? 22.672 -4.922 4.23 1 95.94 230 VAL B CA 1
ATOM 3791 C C . VAL B 1 230 ? 23.609 -5.32 5.371 1 95.94 230 VAL B C 1
ATOM 3793 O O . VAL B 1 230 ? 23.172 -5.953 6.34 1 95.94 230 VAL B O 1
ATOM 3796 N N . PRO B 1 231 ? 24.875 -4.891 5.426 1 95.94 231 PRO B N 1
ATOM 3797 C CA . PRO B 1 231 ? 25.766 -5.32 6.512 1 95.94 231 PRO B CA 1
ATOM 3798 C C . PRO B 1 231 ? 25.266 -4.867 7.887 1 95.94 231 PRO B C 1
ATOM 3800 O O . PRO B 1 231 ? 25.281 -5.652 8.836 1 95.94 231 PRO B O 1
ATOM 3803 N N . ALA B 1 232 ? 24.859 -3.631 7.922 1 95 232 ALA B N 1
ATOM 3804 C CA . ALA B 1 232 ? 24.328 -3.139 9.188 1 95 232 ALA B CA 1
ATOM 3805 C C . ALA B 1 232 ? 23.062 -3.891 9.586 1 95 232 ALA B C 1
ATOM 3807 O O . ALA B 1 232 ? 22.844 -4.191 10.758 1 95 232 ALA B O 1
ATOM 3808 N N . HIS B 1 233 ? 22.234 -4.188 8.625 1 94.12 233 HIS B N 1
ATOM 3809 C CA . HIS B 1 233 ? 21 -4.918 8.867 1 94.12 233 HIS B CA 1
ATOM 3810 C C . HIS B 1 233 ? 21.281 -6.32 9.398 1 94.12 233 HIS B C 1
ATOM 3812 O O . HIS B 1 233 ? 20.594 -6.797 10.305 1 94.12 233 HIS B O 1
ATOM 3818 N N . LEU B 1 234 ? 22.281 -6.984 8.922 1 94.5 234 LEU B N 1
ATOM 3819 C CA . LEU B 1 234 ? 22.641 -8.344 9.32 1 94.5 234 LEU B CA 1
ATOM 3820 C C . LEU B 1 234 ? 22.984 -8.398 10.797 1 94.5 234 LEU B C 1
ATOM 3822 O O . LEU B 1 234 ? 22.656 -9.367 11.484 1 94.5 234 LEU B O 1
ATOM 3826 N N . ARG B 1 235 ? 23.547 -7.383 11.281 1 92.25 235 ARG B N 1
ATOM 3827 C CA . ARG B 1 235 ? 23.969 -7.332 12.68 1 92.25 235 ARG B CA 1
ATOM 3828 C C . ARG B 1 235 ? 22.75 -7.219 13.602 1 92.25 235 ARG B C 1
ATOM 3830 O O . ARG B 1 235 ? 22.828 -7.609 14.773 1 92.25 235 ARG B O 1
ATOM 3837 N N . GLY B 1 236 ? 21.672 -6.762 13.062 1 88.81 236 GLY B N 1
ATOM 3838 C CA . GLY B 1 236 ? 20.484 -6.555 13.875 1 88.81 236 GLY B CA 1
ATOM 3839 C C . GLY B 1 236 ? 19.5 -7.703 13.789 1 88.81 236 GLY B C 1
ATOM 3840 O O . GLY B 1 236 ? 18.5 -7.719 14.508 1 88.81 236 GLY B O 1
ATOM 3841 N N . LEU B 1 237 ? 19.75 -8.664 12.898 1 89.19 237 LEU B N 1
ATOM 3842 C CA . LEU B 1 237 ? 18.797 -9.758 12.703 1 89.19 237 LEU B CA 1
ATOM 3843 C C . LEU B 1 237 ? 18.734 -10.633 13.953 1 89.19 237 LEU B C 1
ATOM 3845 O O . LEU B 1 237 ? 19.766 -10.945 14.555 1 89.19 237 LEU B O 1
ATOM 3849 N N . LYS B 1 238 ? 17.469 -10.875 14.375 1 80.56 238 LYS B N 1
ATOM 3850 C CA . LYS B 1 238 ? 17.266 -11.742 15.531 1 80.56 238 LYS B CA 1
ATOM 3851 C C . LYS B 1 238 ? 16.844 -13.141 15.102 1 80.56 238 LYS B C 1
ATOM 3853 O O . LYS B 1 238 ? 16.234 -13.312 14.047 1 80.56 238 LYS B O 1
ATOM 3858 N N . ASP B 1 239 ? 17.094 -14.18 15.922 1 70.62 239 ASP B N 1
ATOM 3859 C CA . ASP B 1 239 ? 16.844 -15.578 15.609 1 70.62 239 ASP B CA 1
ATOM 3860 C C . ASP B 1 239 ? 15.352 -15.883 15.648 1 70.62 239 ASP B C 1
ATOM 3862 O O . ASP B 1 239 ? 14.883 -16.797 14.961 1 70.62 239 ASP B O 1
ATOM 3866 N N . ASP B 1 240 ? 14.625 -15.141 16.406 1 68.69 240 ASP B N 1
ATOM 3867 C CA . ASP B 1 240 ? 13.227 -15.5 16.594 1 68.69 240 ASP B CA 1
ATOM 3868 C C . ASP B 1 240 ? 12.305 -14.555 15.828 1 68.69 240 ASP B C 1
ATOM 3870 O O . ASP B 1 240 ? 11.18 -14.297 16.25 1 68.69 240 ASP B O 1
ATOM 3874 N N . ASP B 1 241 ? 12.82 -14.227 14.734 1 72.06 241 ASP B N 1
ATOM 3875 C CA . ASP B 1 241 ? 11.953 -13.32 13.984 1 72.06 241 ASP B CA 1
ATOM 3876 C C . ASP B 1 241 ? 10.727 -14.055 13.453 1 72.06 241 ASP B C 1
ATOM 3878 O O . ASP B 1 241 ? 10.844 -15.148 12.898 1 72.06 241 ASP B O 1
ATOM 3882 N N . ARG B 1 242 ? 9.617 -13.711 13.938 1 72.75 242 ARG B N 1
ATOM 3883 C CA . ARG B 1 242 ? 8.328 -14.266 13.516 1 72.75 242 ARG B CA 1
ATOM 3884 C C . ARG B 1 242 ? 7.684 -13.391 12.445 1 72.75 242 ARG B C 1
ATOM 3886 O O . ARG B 1 242 ? 8.055 -12.227 12.281 1 72.75 242 ARG B O 1
ATOM 3893 N N . LEU B 1 243 ? 6.906 -14.141 11.594 1 87.06 243 LEU B N 1
ATOM 3894 C CA . LEU B 1 243 ? 6.098 -13.406 10.625 1 87.06 243 LEU B CA 1
ATOM 3895 C C . LEU B 1 243 ? 4.852 -12.828 11.289 1 87.06 243 LEU B C 1
ATOM 3897 O O . LEU B 1 243 ? 3.881 -13.547 11.531 1 87.06 243 LEU B O 1
ATOM 3901 N N . ASP B 1 244 ? 4.828 -11.523 11.539 1 86.75 244 ASP B N 1
ATOM 3902 C CA . ASP B 1 244 ? 3.711 -10.859 12.195 1 86.75 244 ASP B CA 1
ATOM 3903 C C . ASP B 1 244 ? 2.471 -10.859 11.305 1 86.75 244 ASP B C 1
ATOM 3905 O O . ASP B 1 244 ? 1.38 -10.492 11.75 1 86.75 244 ASP B O 1
ATOM 3909 N N . TRP B 1 245 ? 2.611 -11.344 10.047 1 92.12 245 TRP B N 1
ATOM 3910 C CA . TRP B 1 245 ? 1.499 -11.312 9.109 1 92.12 245 TRP B CA 1
ATOM 3911 C C . TRP B 1 245 ? 1.122 -12.727 8.664 1 92.12 245 TRP B C 1
ATOM 3913 O O . TRP B 1 245 ? 0.586 -12.922 7.57 1 92.12 245 TRP B O 1
ATOM 3923 N N . ALA B 1 246 ? 1.415 -13.734 9.516 1 94.12 246 ALA B N 1
ATOM 3924 C CA . ALA B 1 246 ? 1.13 -15.141 9.219 1 94.12 246 ALA B CA 1
ATOM 3925 C C . ALA B 1 246 ? -0.363 -15.359 8.992 1 94.12 246 ALA B C 1
ATOM 3927 O O . ALA B 1 246 ? -0.756 -16.156 8.141 1 94.12 246 ALA B O 1
ATOM 3928 N N . GLU B 1 247 ? -1.185 -14.695 9.766 1 93.31 247 GLU B N 1
ATOM 3929 C CA . GLU B 1 247 ? -2.629 -14.82 9.594 1 93.31 247 GLU B CA 1
ATOM 3930 C C . GLU B 1 247 ? -3.062 -14.305 8.219 1 93.31 247 GLU B C 1
ATOM 3932 O O . GLU B 1 247 ? -3.963 -14.867 7.598 1 93.31 247 GLU B O 1
ATOM 3937 N N . GLY B 1 248 ? -2.418 -13.195 7.836 1 94.44 248 GLY B N 1
ATOM 3938 C CA . GLY B 1 248 ? -2.699 -12.672 6.508 1 94.44 248 GLY B CA 1
ATOM 3939 C C . GLY B 1 248 ? -2.32 -13.633 5.395 1 94.44 248 GLY B C 1
ATOM 3940 O O . GLY B 1 248 ? -3.039 -13.75 4.398 1 94.44 248 GLY B O 1
ATOM 3941 N N . ILE B 1 249 ? -1.246 -14.336 5.613 1 96.94 249 ILE B N 1
ATOM 3942 C CA . ILE B 1 249 ? -0.808 -15.344 4.652 1 96.94 249 ILE B CA 1
ATOM 3943 C C . ILE B 1 249 ? -1.839 -16.469 4.574 1 96.94 249 ILE B C 1
ATOM 3945 O O . ILE B 1 249 ? -2.234 -16.875 3.484 1 96.94 249 ILE B O 1
ATOM 3949 N N . ALA B 1 250 ? -2.27 -16.922 5.703 1 97.12 250 ALA B N 1
ATOM 3950 C CA . ALA B 1 250 ? -3.264 -17.984 5.754 1 97.12 250 ALA B CA 1
ATOM 3951 C C . ALA B 1 250 ? -4.559 -17.578 5.062 1 97.12 250 ALA B C 1
ATOM 3953 O O . ALA B 1 250 ? -5.148 -18.359 4.312 1 97.12 250 ALA B O 1
ATOM 3954 N N . ARG B 1 251 ? -4.957 -16.406 5.309 1 96.38 251 ARG B N 1
ATOM 3955 C CA . ARG B 1 251 ? -6.168 -15.883 4.68 1 96.38 251 ARG B CA 1
ATOM 3956 C C . ARG B 1 251 ? -6.012 -15.828 3.164 1 96.38 251 ARG B C 1
ATOM 3958 O O . ARG B 1 251 ? -6.91 -16.234 2.426 1 96.38 251 ARG B O 1
ATOM 3965 N N . ALA B 1 252 ? -4.926 -15.281 2.723 1 97.56 252 ALA B N 1
ATOM 3966 C CA . ALA B 1 252 ? -4.676 -15.172 1.288 1 97.56 252 ALA B CA 1
ATOM 3967 C C . ALA B 1 252 ? -4.672 -16.547 0.62 1 97.56 252 ALA B C 1
ATOM 3969 O O . ALA B 1 252 ? -5.199 -16.703 -0.482 1 97.56 252 ALA B O 1
ATOM 3970 N N . ARG B 1 253 ? -4.039 -17.5 1.274 1 98.31 253 ARG B N 1
ATOM 3971 C CA . ARG B 1 253 ? -4.039 -18.859 0.75 1 98.31 253 ARG B CA 1
ATOM 3972 C C . ARG B 1 253 ? -5.461 -19.406 0.614 1 98.31 253 ARG B C 1
ATOM 3974 O O . ARG B 1 253 ? -5.812 -19.984 -0.414 1 98.31 253 ARG B O 1
ATOM 3981 N N . SER B 1 254 ? -6.207 -19.203 1.636 1 98.06 254 SER B N 1
ATOM 3982 C CA . SER B 1 254 ? -7.602 -19.625 1.605 1 98.06 254 SER B CA 1
ATOM 3983 C C . SER B 1 254 ? -8.367 -18.938 0.487 1 98.06 254 SER B C 1
ATOM 3985 O O . SER B 1 254 ? -9.141 -19.578 -0.231 1 98.06 254 SER B O 1
ATOM 3987 N N . ASP B 1 255 ? -8.156 -17.641 0.362 1 97.75 255 ASP B N 1
ATOM 3988 C CA . ASP B 1 255 ? -8.82 -16.875 -0.689 1 97.75 255 ASP B CA 1
ATOM 3989 C C . ASP B 1 255 ? -8.461 -17.406 -2.072 1 97.75 255 ASP B C 1
ATOM 3991 O O . ASP B 1 255 ? -9.328 -17.516 -2.943 1 97.75 255 ASP B O 1
ATOM 3995 N N . LEU B 1 256 ? -7.215 -17.703 -2.266 1 98.44 256 LEU B N 1
ATOM 3996 C CA . LEU B 1 256 ? -6.742 -18.25 -3.535 1 98.44 256 LEU B CA 1
ATOM 3997 C C . LEU B 1 256 ? -7.449 -19.562 -3.865 1 98.44 256 LEU B C 1
ATOM 3999 O O . LEU B 1 256 ? -7.961 -19.734 -4.973 1 98.44 256 LEU B O 1
ATOM 4003 N N . LEU B 1 257 ? -7.48 -20.422 -2.91 1 98.19 257 LEU B N 1
ATOM 4004 C CA . LEU B 1 257 ? -8.062 -21.734 -3.141 1 98.19 257 LEU B CA 1
ATOM 4005 C C . LEU B 1 257 ? -9.562 -21.641 -3.377 1 98.19 257 LEU B C 1
ATOM 4007 O O . LEU B 1 257 ? -10.109 -22.312 -4.246 1 98.19 257 LEU B O 1
ATOM 4011 N N . THR B 1 258 ? -10.203 -20.766 -2.654 1 97.62 258 THR B N 1
ATOM 4012 C CA . THR B 1 258 ? -11.641 -20.578 -2.773 1 97.62 258 THR B CA 1
ATOM 4013 C C . THR B 1 258 ? -11.992 -19.922 -4.105 1 97.62 258 THR B C 1
ATOM 4015 O O . THR B 1 258 ? -13.016 -20.25 -4.715 1 97.62 258 THR B O 1
ATOM 4018 N N . ALA B 1 259 ? -11.164 -19.062 -4.582 1 97.75 259 ALA B N 1
ATOM 4019 C CA . ALA B 1 259 ? -11.477 -18.25 -5.758 1 97.75 259 ALA B CA 1
ATOM 4020 C C . ALA B 1 259 ? -11.117 -18.984 -7.043 1 97.75 259 ALA B C 1
ATOM 4022 O O . ALA B 1 259 ? -11.508 -18.578 -8.133 1 97.75 259 ALA B O 1
ATOM 4023 N N . PHE B 1 260 ? -10.32 -20.078 -6.941 1 98.06 260 PHE B N 1
ATOM 4024 C CA . PHE B 1 260 ? -9.969 -20.797 -8.156 1 98.06 260 PHE B CA 1
ATOM 4025 C C . PHE B 1 260 ? -11.211 -21.328 -8.859 1 98.06 260 PHE B C 1
ATOM 4027 O O . PHE B 1 260 ? -12.07 -21.953 -8.227 1 98.06 260 PHE B O 1
ATOM 4034 N N . PRO B 1 261 ? -11.32 -21.094 -10.133 1 96.44 261 PRO B N 1
ATOM 4035 C CA . PRO B 1 261 ? -12.555 -21.484 -10.812 1 96.44 261 PRO B CA 1
ATOM 4036 C C . PRO B 1 261 ? -12.805 -23 -10.773 1 96.44 261 PRO B C 1
ATOM 4038 O O . PRO B 1 261 ? -11.969 -23.766 -11.242 1 96.44 261 PRO B O 1
ATOM 4041 N N . ALA B 1 262 ? -13.961 -23.328 -10.352 1 94.38 262 ALA B N 1
ATOM 4042 C CA . ALA B 1 262 ? -14.32 -24.734 -10.188 1 94.38 262 ALA B CA 1
ATOM 4043 C C . ALA B 1 262 ? -14.281 -25.469 -11.523 1 94.38 262 ALA B C 1
ATOM 4045 O O . ALA B 1 262 ? -13.867 -26.625 -11.586 1 94.38 262 ALA B O 1
ATOM 4046 N N . HIS B 1 263 ? -14.695 -24.797 -12.57 1 92.56 263 HIS B N 1
ATOM 4047 C CA . HIS B 1 263 ? -14.812 -25.438 -13.875 1 92.56 263 HIS B CA 1
ATOM 4048 C C . HIS B 1 263 ? -13.438 -25.734 -14.469 1 92.56 263 HIS B C 1
ATOM 4050 O O . HIS B 1 263 ? -13.328 -26.469 -15.453 1 92.56 263 HIS B O 1
ATOM 4056 N N . MET B 1 264 ? -12.398 -25.234 -13.852 1 94.69 264 MET B N 1
ATOM 4057 C CA . MET B 1 264 ? -11.055 -25.438 -14.375 1 94.69 264 MET B CA 1
ATOM 4058 C C . MET B 1 264 ? -10.328 -26.531 -13.602 1 94.69 264 MET B C 1
ATOM 4060 O O . MET B 1 264 ? -9.188 -26.875 -13.922 1 94.69 264 MET B O 1
ATOM 4064 N N . ARG B 1 265 ? -10.938 -27.031 -12.578 1 94.75 265 ARG B N 1
ATOM 4065 C CA . ARG B 1 265 ? -10.375 -28.141 -11.82 1 94.75 265 ARG B CA 1
ATOM 4066 C C . ARG B 1 265 ? -10.594 -29.469 -12.547 1 94.75 265 ARG B C 1
ATOM 4068 O O . ARG B 1 265 ? -11.57 -29.625 -13.281 1 94.75 265 ARG B O 1
ATOM 4075 N N . ALA B 1 266 ? -9.672 -30.344 -12.242 1 91.12 266 ALA B N 1
ATOM 4076 C CA . ALA B 1 266 ? -9.844 -31.688 -12.812 1 91.12 266 ALA B CA 1
ATOM 4077 C C . ALA B 1 266 ? -11.094 -32.375 -12.266 1 91.12 266 ALA B C 1
ATOM 4079 O O . ALA B 1 266 ? -11.453 -32.156 -11.102 1 91.12 266 ALA B O 1
ATOM 4080 N N . GLN B 1 267 ? -11.945 -32.75 -13.055 1 74.5 267 GLN B N 1
ATOM 4081 C CA . GLN B 1 267 ? -13.117 -33.5 -12.617 1 74.5 267 GLN B CA 1
ATOM 4082 C C . GLN B 1 267 ? -12.719 -34.844 -12 1 74.5 267 GLN B C 1
ATOM 4084 O O . GLN B 1 267 ? -11.859 -35.562 -12.531 1 74.5 267 GLN B O 1
ATOM 4089 N N . THR B 1 268 ? -12.453 -34.969 -10.711 1 59.03 268 THR B N 1
ATOM 4090 C CA . THR B 1 268 ? -12.266 -36.281 -10.125 1 59.03 268 THR B CA 1
ATOM 4091 C C . THR B 1 268 ? -13.289 -37.25 -10.672 1 59.03 268 THR B C 1
ATOM 4093 O O . THR B 1 268 ? -14.492 -37 -10.648 1 59.03 268 THR B O 1
ATOM 4096 N N . PRO B 1 269 ? -12.859 -38.25 -11.445 1 48.38 269 PRO B N 1
ATOM 4097 C CA . PRO B 1 269 ? -13.836 -39.25 -11.859 1 48.38 269 PRO B CA 1
ATOM 4098 C C . PRO B 1 269 ? -14.781 -39.656 -10.734 1 48.38 269 PRO B C 1
ATOM 4100 O O . PRO B 1 269 ? -14.398 -39.625 -9.562 1 48.38 269 PRO B O 1
ATOM 4103 N N . ALA B 1 270 ? -16.047 -39.281 -10.836 1 44.66 270 ALA B N 1
ATOM 4104 C CA . ALA B 1 270 ? -17.031 -39.844 -9.898 1 44.66 270 ALA B CA 1
ATOM 4105 C C . ALA B 1 270 ? -16.641 -41.25 -9.469 1 44.66 270 ALA B C 1
ATOM 4107 O O . ALA B 1 270 ? -16.328 -42.094 -10.312 1 44.66 270 ALA B O 1
ATOM 4108 N N . SER B 1 271 ? -16.156 -41.5 -8.242 1 43.12 271 SER B N 1
ATOM 4109 C CA . SER B 1 271 ? -16.078 -42.844 -7.723 1 43.12 271 SER B CA 1
ATOM 4110 C C . SER B 1 271 ? -17.188 -43.719 -8.297 1 43.12 271 SER B C 1
ATOM 4112 O O . SER B 1 271 ? -18.359 -43.344 -8.297 1 43.12 271 SER B O 1
ATOM 4114 N N . ALA B 1 272 ? -16.922 -44.75 -9.148 1 42.38 272 ALA B N 1
ATOM 4115 C CA . ALA B 1 272 ? -17.781 -45.875 -9.484 1 42.38 272 ALA B CA 1
ATOM 4116 C C . ALA B 1 272 ? -18.547 -46.375 -8.258 1 42.38 272 ALA B C 1
ATOM 4118 O O . ALA B 1 272 ? -17.953 -46.812 -7.27 1 42.38 272 ALA B O 1
ATOM 4119 N N . ALA B 1 273 ? -19.672 -45.906 -7.793 1 43.31 273 ALA B N 1
ATOM 4120 C CA . ALA B 1 273 ? -20.562 -46.531 -6.812 1 43.31 273 ALA B CA 1
ATOM 4121 C C . ALA B 1 273 ? -20.516 -48.031 -6.902 1 43.31 273 ALA B C 1
ATOM 4123 O O . ALA B 1 273 ? -20.766 -48.625 -7.965 1 43.31 273 ALA B O 1
ATOM 4124 N N . VAL B 1 274 ? -19.75 -48.719 -6.012 1 42.84 274 VAL B N 1
ATOM 4125 C CA . VAL B 1 274 ? -19.75 -50.156 -5.723 1 42.84 274 VAL B CA 1
ATOM 4126 C C . VAL B 1 274 ? -21.188 -50.656 -5.758 1 42.84 274 VAL B C 1
ATOM 4128 O O . VAL B 1 274 ? -22.031 -50.25 -4.973 1 42.84 274 VAL B O 1
ATOM 4131 N N . ALA B 1 275 ? -21.656 -51.094 -6.777 1 40.5 275 ALA B N 1
ATOM 4132 C CA . ALA B 1 275 ? -22.875 -51.875 -6.906 1 40.5 275 ALA B CA 1
ATOM 4133 C C . ALA B 1 275 ? -22.984 -52.938 -5.805 1 40.5 275 ALA B C 1
ATOM 4135 O O . ALA B 1 275 ? -22.047 -53.719 -5.602 1 40.5 275 ALA B O 1
ATOM 4136 N N . GLU B 1 276 ? -23.609 -52.719 -4.664 1 41.06 276 GLU B N 1
ATOM 4137 C CA . GLU B 1 276 ? -23.969 -53.75 -3.68 1 41.06 276 GLU B CA 1
ATOM 4138 C C . GLU B 1 276 ? -24.391 -55.031 -4.355 1 41.06 276 GLU B C 1
ATOM 4140 O O . GLU B 1 276 ? -25.219 -55.031 -5.27 1 41.06 276 GLU B O 1
ATOM 4145 N N . PRO B 1 277 ? -23.422 -56.031 -4.289 1 44.84 277 PRO B N 1
ATOM 4146 C CA . PRO B 1 277 ? -23.859 -57.312 -4.855 1 44.84 277 PRO B CA 1
ATOM 4147 C C . PRO B 1 277 ? -25.266 -57.719 -4.422 1 44.84 277 PRO B C 1
ATOM 4149 O O . PRO B 1 277 ? -25.688 -57.406 -3.312 1 44.84 277 PRO B O 1
ATOM 4152 N N . LYS B 1 278 ? -26.172 -58.062 -5.25 1 35.44 278 LYS B N 1
ATOM 4153 C CA . LYS B 1 278 ? -27.312 -58.875 -4.824 1 35.44 278 LYS B CA 1
ATOM 4154 C C . LYS B 1 278 ? -26.844 -60.188 -4.195 1 35.44 278 LYS B C 1
ATOM 4156 O O . LYS B 1 278 ? -25.875 -60.781 -4.652 1 35.44 278 LYS B O 1
#

Organism: Ruegeria pomeroyi (strain ATCC 700808 / DSM 15171 / DSS-3) (NCBI:txid246200)

Foldseek 3Di:
DPDDLADAAAEEFDDPAQFLQRVVFQVLLCVLQVYHHDYDALLPGQEYATEQCVVSLVVRQLDARPVRGAHEYFQHFHQDQDPDQSSPVRHHYLEYQFVVRCVSNVHDDDAHHHSLLCLCVVLPDADAADAAEEEAADPVCPPPVLVVVLCVVDVSYDYQYRNDHNNVSLSVLLRYQEYEHCDLSSVSSCLSNFHHYFYANHPPGDCVSNVRNCNRQVHDDDDGDYSVCVVVVVVVDDNPDGDPRNVSSVRNNVSSSVSPDPVNHRDPPDPPPPPDDD/DPDDLADAAAEEFDDPAQFLQRVVFQVLLCVLQVYHHDYDALLPGQEYATEQCVVSLVVRQLDARPVRGAHEYFQHFHQDQDPDQSSPVRHHYLEYVFVVRCVSNVHDDDAHHHSLLCLCVVLPDADAADAAEEEAADPVCPPPVLVVVLCVVDVSYDYQYRNDHNNVSLSVLLRYQEYEHCDLSSCSSCLSNFHHYFYANHPPGDCVSNVRNCNRQVHDDDDGDYSVCVVVVVVVDDNPDGDPRNVSSVRNNVSSSVSPDPVNHRDPPDPPPPDPDD

pLDDT: mean 90.3, std 12.33, range [34.78, 98.75]

Secondary structure (DSSP, 8-state):
----TTSPEEEE---SS--HHHHHHHHHHHHHHSS-EEE--TTT-SEE-SSS-HHHHHHH-SS--TT---PEEES---SS--S--GGGGGSEEEE-S-HHHHHHHT---S----GGGGHHHHH-SPPPP-S-EEEE--GGGTT-HHHHHHHHH-TTEEE--TTS-HHHHHHHHHTSSEEEESSHHHHHHHHHTT--EEEBPPSSS--HHHHHHHHHHT----SPBPGGGHHHHHHH--TT---TTHHHHHHHHHHHHHHS-GGGS-------------/----TTSPEEEE---SS--HHHHHHHHHHHHHHSS-EEE--TTT-SEE-SSS-HHHHHHH-SS--TT---PEEES---SS--S--GGGGGSEEEE-S-HHHHHHHT---S----GGGGHHHHH-SPPPP-S-EEEE--GGGTT-HHHHHHHHH-TTEEE--TTS-HHHHHHHHHTSSEEEESSHHHHHHHHHTT--EEEBPPSSS--HHHHHHHHHHT----PPBPGGGHHHHHHH--TT---TTHHHHHHHHHHHHHHS-GGGS-------------